Protein AF-0000000067378756 (afdb_homodimer)

Nearest PDB structures (foldseek):
  8qae-assembly1_A  TM=3.592E-01  e=7.587E-01  synthetic construct
  8qae-assembly1_A  TM=3.761E-01  e=2.061E+00  synthetic construct
  9brq-assembly1_m  TM=2.768E-01  e=4.756E+00  Mus musculus

pLDDT: mean 80.01, std 12.05, range [42.19, 95.81]

Foldseek 3Di:
DVLLLLLLVLQLVLLCLLQVVLLVCVVVPVFDCPPPLNDPPLVVVLNVLSVLLNVLSNVLNVVCVVVVHRDLSSLVSLLVSLLSQLVNLLSLLCSQQVDCVSVVVSVVLNVVSVVVSVVLVCCVPPVPDPPCLPPPDPLLSVLLSLLLNLLSLLLSLLSVLSSVCRRVVCSVVCNVLVVNVLSVLSSVLNSLSSVLSSCSSRPDSPDPSQRSSVSSLVSLVVSLVSLLVNLLVLLVSQDVDNVLSVLLCVQVCQLVVQLVVCQVVPDPDDPDPQPDAQDCVLLSVLSVVLSVLSSVVSVVPDDDPLSSVLNSLSSNLNSLSSSLRSLSSVLSCVVVHPPPRPSVSSVVSSVVSVVSSVVSVVVSVVSVVVVVVVVVVD/DVLLLLLLVLQLVLLCLLQVVLLVCVVVPVFDCPPPLNDPPLPVVLNVLSVLLNVLSNVLNVVCVVVVHRDLSSLVSLLVSLLSQLVNLLSLLCSQQVDCVSVVVSVVLNVVSVVVSVVLVCCVPPVPDPPCLPPPDPLLSVLLSLLLNLLSLLLSLLSVLSSVCRRVVCSVVCNVLVVNVLSVLSSVLNSLSSVLSSCSSRPDSPDPSQRSLVSSLVSLVVSLVSLLVNLLVLLVSQDVDNVLSVCLCVQVCQLVVQLVVCQVVPDPDPPDPQPDAQDCVLLSVLSVVLSVLSSVVSVPPDDDPLSSVLNSLSSNLNSLSSSLRSLSSVLSCVVVHPPPRPSVSSVVSSVVSVVSNVVSVVVSVVSVVVVVVVVVVD

Structure (mmCIF, N/CA/C/O backbone):
data_AF-0000000067378756-model_v1
#
loop_
_entity.id
_entity.type
_entity.pdbx_description
1 polymer 'Uncharacterized protein'
#
loop_
_atom_site.group_PDB
_atom_site.id
_atom_site.type_symbol
_atom_site.label_atom_id
_atom_site.label_alt_id
_atom_site.label_comp_id
_atom_site.label_asym_id
_atom_site.label_entity_id
_atom_site.label_seq_id
_atom_site.pdbx_PDB_ins_code
_atom_site.Cartn_x
_atom_site.Cartn_y
_atom_site.Cartn_z
_atom_site.occupancy
_atom_site.B_iso_or_equiv
_atom_site.auth_seq_id
_atom_site.auth_comp_id
_atom_site.auth_asym_id
_atom_site.auth_atom_id
_atom_site.pdbx_PDB_model_num
ATOM 1 N N . MET A 1 1 ? -10.141 -13.219 -19.125 1 54.12 1 MET A N 1
ATOM 2 C CA . MET A 1 1 ? -11.148 -12.586 -18.281 1 54.12 1 MET A CA 1
ATOM 3 C C . MET A 1 1 ? -10.547 -12.156 -16.938 1 54.12 1 MET A C 1
ATOM 5 O O . MET A 1 1 ? -10.703 -11.008 -16.531 1 54.12 1 MET A O 1
ATOM 9 N N . VAL A 1 2 ? -9.711 -12.945 -16.422 1 64.75 2 VAL A N 1
ATOM 10 C CA . VAL A 1 2 ? -9.117 -12.75 -15.102 1 64.75 2 VAL A CA 1
ATOM 11 C C . VAL A 1 2 ? -8.07 -11.633 -15.164 1 64.75 2 VAL A C 1
ATOM 13 O O . VAL A 1 2 ? -7.973 -10.812 -14.258 1 64.75 2 VAL A O 1
ATOM 16 N N . GLY A 1 3 ? -7.68 -11.398 -16.453 1 76.06 3 GLY A N 1
ATOM 17 C CA . GLY A 1 3 ? -6.637 -10.391 -16.578 1 76.06 3 GLY A CA 1
ATOM 18 C C . GLY A 1 3 ? -7.16 -8.969 -16.484 1 76.06 3 GLY A C 1
ATOM 19 O O . GLY A 1 3 ? -6.633 -8.156 -15.734 1 76.06 3 GLY A O 1
ATOM 20 N N . LEU A 1 4 ? -8.281 -8.711 -17.109 1 79.44 4 LEU A N 1
ATOM 21 C CA . LEU A 1 4 ? -8.828 -7.359 -17.109 1 79.44 4 LEU A CA 1
ATOM 22 C C . LEU A 1 4 ? -9.438 -7.016 -15.758 1 79.44 4 LEU A C 1
ATOM 24 O O . LEU A 1 4 ? -9.406 -5.855 -15.336 1 79.44 4 LEU A O 1
ATOM 28 N N . LEU A 1 5 ? -9.891 -8.047 -15.102 1 82.81 5 LEU A N 1
ATOM 29 C CA . LEU A 1 5 ? -10.43 -7.848 -13.766 1 82.81 5 LEU A CA 1
ATOM 30 C C . LEU A 1 5 ? -9.336 -7.379 -12.805 1 82.81 5 LEU A C 1
ATOM 32 O O . LEU A 1 5 ? -9.539 -6.43 -12.047 1 82.81 5 LEU A O 1
ATOM 36 N N . ASN A 1 6 ? -8.219 -7.93 -12.93 1 83.69 6 ASN A N 1
ATOM 37 C CA . ASN A 1 6 ? -7.105 -7.566 -12.062 1 83.69 6 ASN A CA 1
ATOM 38 C C . ASN A 1 6 ? -6.582 -6.168 -12.375 1 83.69 6 ASN A C 1
ATOM 40 O O . ASN A 1 6 ? -6.254 -5.402 -11.469 1 83.69 6 ASN A O 1
ATOM 44 N N . ARG A 1 7 ? -6.609 -5.945 -13.578 1 88.31 7 ARG A N 1
ATOM 45 C CA . ARG A 1 7 ? -6.086 -4.641 -13.969 1 88.31 7 ARG A CA 1
ATOM 46 C C . ARG A 1 7 ? -7.082 -3.533 -13.641 1 88.31 7 ARG A C 1
ATOM 48 O O . ARG A 1 7 ? -6.684 -2.412 -13.32 1 88.31 7 ARG A O 1
ATOM 55 N N . SER A 1 8 ? -8.344 -3.83 -13.75 1 87.62 8 SER A N 1
ATOM 56 C CA . SER A 1 8 ? -9.344 -2.857 -13.32 1 87.62 8 SER A CA 1
ATOM 57 C C . SER A 1 8 ? -9.273 -2.615 -11.82 1 87.62 8 SER A C 1
ATOM 59 O O . SER A 1 8 ? -9.492 -1.494 -11.352 1 87.62 8 SER A O 1
ATOM 61 N N . ARG A 1 9 ? -9.008 -3.605 -11.156 1 87.56 9 ARG A N 1
ATOM 62 C CA . ARG A 1 9 ? -8.797 -3.449 -9.719 1 87.56 9 ARG A CA 1
ATOM 63 C C . ARG A 1 9 ? -7.578 -2.578 -9.438 1 87.56 9 ARG A C 1
ATOM 65 O O . ARG A 1 9 ? -7.621 -1.7 -8.578 1 87.56 9 ARG A O 1
ATOM 72 N N . GLY A 1 10 ? -6.547 -2.854 -10.156 1 87.75 10 GLY A N 1
ATOM 73 C CA . GLY A 1 10 ? -5.352 -2.039 -10.023 1 87.75 10 GLY A CA 1
ATOM 74 C C . GLY A 1 10 ? -5.586 -0.573 -10.328 1 87.75 10 GLY A C 1
ATOM 75 O O . GLY A 1 10 ? -5.043 0.304 -9.656 1 87.75 10 GLY A O 1
ATOM 76 N N . LEU A 1 11 ? -6.414 -0.328 -11.273 1 90.94 11 LEU A N 1
ATOM 77 C CA . LEU A 1 11 ? -6.762 1.043 -11.625 1 90.94 11 LEU A CA 1
ATOM 78 C C . LEU A 1 11 ? -7.566 1.706 -10.516 1 90.94 11 LEU A C 1
ATOM 80 O O . LEU A 1 11 ? -7.309 2.857 -10.156 1 90.94 11 LEU A O 1
ATOM 84 N N . ALA A 1 12 ? -8.477 0.967 -10.039 1 90.5 12 ALA A N 1
ATOM 85 C CA . ALA A 1 12 ? -9.305 1.497 -8.961 1 90.5 12 ALA A CA 1
ATOM 86 C C . ALA A 1 12 ? -8.461 1.872 -7.746 1 90.5 12 ALA A C 1
ATOM 88 O O . ALA A 1 12 ? -8.586 2.973 -7.207 1 90.5 12 ALA A O 1
ATOM 89 N N . GLU A 1 13 ? -7.562 1.075 -7.383 1 88.44 13 GLU A N 1
ATOM 90 C CA . GLU A 1 13 ? -6.684 1.316 -6.242 1 88.44 13 GLU A CA 1
ATOM 91 C C . GLU A 1 13 ? -5.711 2.459 -6.527 1 88.44 13 GLU A C 1
ATOM 93 O O . GLU A 1 13 ? -5.477 3.311 -5.664 1 88.44 13 GLU A O 1
ATOM 98 N N . GLY A 1 14 ? -5.211 2.412 -7.707 1 89.12 14 GLY A N 1
ATOM 99 C CA . GLY A 1 14 ? -4.281 3.465 -8.086 1 89.12 14 GLY A CA 1
ATOM 100 C C . GLY A 1 14 ? -4.906 4.848 -8.07 1 89.12 14 GLY A C 1
ATOM 101 O O . GLY A 1 14 ? -4.332 5.785 -7.516 1 89.12 14 GLY A O 1
ATOM 102 N N . VAL A 1 15 ? -6.074 4.965 -8.602 1 92 15 VAL A N 1
ATOM 103 C CA . VAL A 1 15 ? -6.754 6.254 -8.68 1 92 15 VAL A CA 1
ATOM 104 C C . VAL A 1 15 ? -7.133 6.727 -7.281 1 92 15 VAL A C 1
ATOM 106 O O . VAL A 1 15 ? -7.031 7.918 -6.973 1 92 15 VAL A O 1
ATOM 109 N N . ALA A 1 16 ? -7.523 5.836 -6.461 1 89.88 16 ALA A N 1
ATOM 110 C CA . ALA A 1 16 ? -7.871 6.195 -5.09 1 89.88 16 ALA A CA 1
ATOM 111 C C . ALA A 1 16 ? -6.656 6.746 -4.344 1 89.88 16 ALA A C 1
ATOM 113 O O . ALA A 1 16 ? -6.754 7.77 -3.664 1 89.88 16 ALA A O 1
ATOM 114 N N . VAL A 1 17 ? -5.527 6.148 -4.574 1 85.5 17 VAL A N 1
ATOM 115 C CA . VAL A 1 17 ? -4.312 6.578 -3.891 1 85.5 17 VAL A CA 1
ATOM 116 C C . VAL A 1 17 ? -3.85 7.922 -4.453 1 85.5 17 VAL A C 1
ATOM 118 O O . VAL A 1 17 ? -3.301 8.75 -3.723 1 85.5 17 VAL A O 1
ATOM 121 N N . MET A 1 18 ? -4.129 8.125 -5.695 1 88.56 18 MET A N 1
ATOM 122 C CA . MET A 1 18 ? -3.674 9.344 -6.359 1 88.56 18 MET A CA 1
ATOM 123 C C . MET A 1 18 ? -4.551 10.531 -5.977 1 88.56 18 MET A C 1
ATOM 125 O O . MET A 1 18 ? -4.051 11.641 -5.781 1 88.56 18 MET A O 1
ATOM 129 N N . ILE A 1 19 ? -5.844 10.273 -5.762 1 89.69 19 ILE A N 1
ATOM 130 C CA . ILE A 1 19 ? -6.77 11.406 -5.734 1 89.69 19 ILE A CA 1
ATOM 131 C C . ILE A 1 19 ? -7.258 11.641 -4.309 1 89.69 19 ILE A C 1
ATOM 133 O O . ILE A 1 19 ? -7.508 12.781 -3.91 1 89.69 19 ILE A O 1
ATOM 137 N N . CYS A 1 20 ? -7.32 10.672 -3.496 1 87.19 20 CYS A N 1
ATOM 138 C CA . CYS A 1 20 ? -7.953 10.773 -2.188 1 87.19 20 CYS A CA 1
ATOM 139 C C . CYS A 1 20 ? -7.184 11.727 -1.28 1 87.19 20 CYS A C 1
ATOM 141 O O . CYS A 1 20 ? -7.781 12.516 -0.545 1 87.19 20 CYS A O 1
ATOM 143 N N . PRO A 1 21 ? -5.91 11.734 -1.312 1 82.75 21 PRO A N 1
ATOM 144 C CA . PRO A 1 21 ? -5.195 12.664 -0.439 1 82.75 21 PRO A CA 1
ATOM 145 C C . PRO A 1 21 ? -5.492 14.125 -0.769 1 82.75 21 PRO A C 1
ATOM 147 O O . PRO A 1 21 ? -5.582 14.961 0.135 1 82.75 21 PRO A O 1
ATOM 150 N N . VAL A 1 22 ? -5.699 14.43 -1.942 1 80.88 22 VAL A N 1
ATOM 151 C CA . VAL A 1 22 ? -5.988 15.805 -2.355 1 80.88 22 VAL A CA 1
ATOM 152 C C . VAL A 1 22 ? -7.383 16.203 -1.884 1 80.88 22 VAL A C 1
ATOM 154 O O . VAL A 1 22 ? -7.566 17.281 -1.31 1 80.88 22 VAL A O 1
ATOM 157 N N . LEU A 1 23 ? -8.289 15.352 -2.121 1 84.81 23 LEU A N 1
ATOM 158 C CA . LEU A 1 23 ? -9.656 15.633 -1.691 1 84.81 23 LEU A CA 1
ATOM 159 C C . LEU A 1 23 ? -9.734 15.75 -0.173 1 84.81 23 LEU A C 1
ATOM 161 O O . LEU A 1 23 ? -10.492 16.562 0.352 1 84.81 23 LEU A O 1
ATOM 165 N N . LEU A 1 24 ? -8.875 14.977 0.428 1 85.31 24 LEU A N 1
ATOM 166 C CA . LEU A 1 24 ? -8.859 15.016 1.886 1 85.31 24 LEU A CA 1
ATOM 167 C C . LEU A 1 24 ? -8.289 16.328 2.393 1 85.31 24 LEU A C 1
ATOM 169 O O . LEU A 1 24 ? -8.852 16.953 3.303 1 85.31 24 LEU A O 1
ATOM 173 N N . ALA A 1 25 ? -7.258 16.766 1.827 1 80.56 25 ALA A N 1
ATOM 174 C CA . ALA A 1 25 ? -6.645 18.031 2.217 1 80.56 25 ALA A CA 1
ATOM 175 C C . ALA A 1 25 ? -7.605 19.203 2.004 1 80.56 25 ALA A C 1
ATOM 177 O O . ALA A 1 25 ? -7.645 20.141 2.807 1 80.56 25 ALA A O 1
ATOM 178 N N . LEU A 1 26 ? -8.367 19.109 1.021 1 81.5 26 LEU A N 1
ATOM 179 C CA . LEU A 1 26 ? -9.328 20.156 0.717 1 81.5 26 LEU A CA 1
ATOM 180 C C . LEU A 1 26 ? -10.531 20.094 1.643 1 81.5 26 LEU A C 1
ATOM 182 O O . LEU A 1 26 ? -11.008 21.109 2.137 1 81.5 26 LEU A O 1
ATOM 186 N N . ALA A 1 27 ? -10.969 18.922 1.866 1 82.62 27 ALA A N 1
ATOM 187 C CA . ALA A 1 27 ? -12.141 18.719 2.707 1 82.62 27 ALA A CA 1
ATOM 188 C C . ALA A 1 27 ? -11.867 19.156 4.148 1 82.62 27 ALA A C 1
ATOM 190 O O . ALA A 1 27 ? -12.773 19.609 4.848 1 82.62 27 ALA A O 1
ATOM 191 N N . LEU A 1 28 ? -10.625 19.031 4.57 1 78.75 28 LEU A N 1
ATOM 192 C CA . LEU A 1 28 ? -10.266 19.375 5.938 1 78.75 28 LEU A CA 1
ATOM 193 C C . LEU A 1 28 ? -9.75 20.812 6.02 1 78.75 28 LEU A C 1
ATOM 195 O O . LEU A 1 28 ? -9.289 21.25 7.074 1 78.75 28 LEU A O 1
ATOM 199 N N . ASN A 1 29 ? -9.758 21.5 4.969 1 77.25 29 ASN A N 1
ATOM 200 C CA . ASN A 1 29 ? -9.344 22.891 4.887 1 77.25 29 ASN A CA 1
ATOM 201 C C . ASN A 1 29 ? -7.887 23.062 5.297 1 77.25 29 ASN A C 1
ATOM 203 O O . ASN A 1 29 ? -7.539 24.047 5.973 1 77.25 29 ASN A O 1
ATOM 207 N N . ILE A 1 30 ? -7.176 22.031 5.008 1 71.44 30 ILE A N 1
ATOM 208 C CA . ILE A 1 30 ? -5.742 22.141 5.25 1 71.44 30 ILE A CA 1
ATOM 209 C C . ILE A 1 30 ? -5.117 23.094 4.227 1 71.44 30 ILE A C 1
ATOM 211 O O . ILE A 1 30 ? -4.199 23.844 4.547 1 71.44 30 ILE A O 1
ATOM 215 N N . VAL A 1 31 ? -5.711 23.031 3.047 1 68.31 31 VAL A N 1
ATOM 216 C CA . VAL A 1 31 ? -5.262 23.906 1.97 1 68.31 31 VAL A CA 1
ATOM 217 C C . VAL A 1 31 ? -6.406 24.797 1.525 1 68.31 31 VAL A C 1
ATOM 219 O O . VAL A 1 31 ? -7.52 24.328 1.282 1 68.31 31 VAL A O 1
ATOM 222 N N . ASP A 1 32 ? -6.137 26.062 1.574 1 65.5 32 ASP A N 1
ATOM 223 C CA . ASP A 1 32 ? -7.129 27.031 1.125 1 65.5 32 ASP A CA 1
ATOM 224 C C . ASP A 1 32 ? -6.898 27.422 -0.334 1 65.5 32 ASP A C 1
ATOM 226 O O . ASP A 1 32 ? -5.961 28.156 -0.645 1 65.5 32 ASP A O 1
ATOM 230 N N . LEU A 1 33 ? -7.699 26.922 -1.122 1 67.62 33 LEU A N 1
ATOM 231 C CA . LEU A 1 33 ? -7.551 27.188 -2.551 1 67.62 33 LEU A CA 1
ATOM 232 C C . LEU A 1 33 ? -7.996 28.594 -2.895 1 67.62 33 LEU A C 1
ATOM 234 O O . LEU A 1 33 ? -7.797 29.062 -4.02 1 67.62 33 LEU A O 1
ATOM 238 N N . ASN A 1 34 ? -8.617 29.156 -1.895 1 63.62 34 ASN A N 1
ATOM 239 C CA . ASN A 1 34 ? -9.062 30.531 -2.121 1 63.62 34 ASN A CA 1
ATOM 240 C C . ASN A 1 34 ? -7.953 31.531 -1.817 1 63.62 34 ASN A C 1
ATOM 242 O O . ASN A 1 34 ? -8.148 32.75 -1.954 1 63.62 34 ASN A O 1
ATOM 246 N N . ASP A 1 35 ? -6.957 30.953 -1.469 1 62.16 35 ASP A N 1
ATOM 247 C CA . ASP A 1 35 ? -5.848 31.859 -1.203 1 62.16 35 ASP A CA 1
ATOM 248 C C . ASP A 1 35 ? -5.371 32.531 -2.488 1 62.16 35 ASP A C 1
ATOM 250 O O . ASP A 1 35 ? -5.594 32.031 -3.586 1 62.16 35 ASP A O 1
ATOM 254 N N . GLU A 1 36 ? -5.023 33.719 -2.35 1 58.69 36 GLU A N 1
ATOM 255 C CA . GLU A 1 36 ? -4.578 34.562 -3.453 1 58.69 36 GLU A CA 1
ATOM 256 C C . GLU A 1 36 ? -3.646 33.812 -4.391 1 58.69 36 GLU A C 1
ATOM 258 O O . GLU A 1 36 ? -3.564 34.125 -5.582 1 58.69 36 GLU A O 1
ATOM 263 N N . VAL A 1 37 ? -3.158 32.781 -3.861 1 60.28 37 VAL A N 1
ATOM 264 C CA . VAL A 1 37 ? -2.154 32.062 -4.629 1 60.28 37 VAL A CA 1
ATOM 265 C C . VAL A 1 37 ? -2.832 31.266 -5.742 1 60.28 37 VAL A C 1
ATOM 267 O O . VAL A 1 37 ? -2.285 31.125 -6.84 1 60.28 37 VAL A O 1
ATOM 270 N N . TYR A 1 38 ? -3.959 30.719 -5.449 1 61.66 38 TYR A N 1
ATOM 271 C CA . TYR A 1 38 ? -4.578 29.797 -6.398 1 61.66 38 TYR A CA 1
ATOM 272 C C . TYR A 1 38 ? -5.617 30.516 -7.254 1 61.66 38 TYR A C 1
ATOM 274 O O . TYR A 1 38 ? -6.008 30.016 -8.312 1 61.66 38 TYR A O 1
ATOM 282 N N . GLY A 1 39 ? -5.836 31.906 -7.133 1 54.5 39 GLY A N 1
ATOM 283 C CA . GLY A 1 39 ? -6.824 32.688 -7.875 1 54.5 39 GLY A CA 1
ATOM 284 C C . GLY A 1 39 ? -8.25 32.25 -7.602 1 54.5 39 GLY A C 1
ATOM 285 O O . GLY A 1 39 ? -8.477 31.141 -7.082 1 54.5 39 GLY A O 1
ATOM 286 N N . HIS A 1 40 ? -9.367 33 -8.008 1 50.16 40 HIS A N 1
ATOM 287 C CA . HIS A 1 40 ? -10.797 32.844 -7.766 1 50.16 40 HIS A CA 1
ATOM 288 C C . HIS A 1 40 ? -11.406 31.766 -8.648 1 50.16 40 HIS A C 1
ATOM 290 O O . HIS A 1 40 ? -11.125 31.703 -9.844 1 50.16 40 HIS A O 1
ATOM 296 N N . GLY A 1 41 ? -12.164 30.719 -8.328 1 51.69 41 GLY A N 1
ATOM 297 C CA . GLY A 1 41 ? -13.047 29.828 -9.07 1 51.69 41 GLY A CA 1
ATOM 298 C C . GLY A 1 41 ? -12.445 28.453 -9.297 1 51.69 41 GLY A C 1
ATOM 299 O O . GLY A 1 41 ? -13.164 27.5 -9.562 1 51.69 41 GLY A O 1
ATOM 300 N N . VAL A 1 42 ? -11.219 28.297 -9.547 1 56.19 42 VAL A N 1
ATOM 301 C CA . VAL A 1 42 ? -10.398 27.172 -10.008 1 56.19 42 VAL A CA 1
ATOM 302 C C . VAL A 1 42 ? -10.5 26.016 -9.008 1 56.19 42 VAL A C 1
ATOM 304 O O . VAL A 1 42 ? -10.523 24.859 -9.398 1 56.19 42 VAL A O 1
ATOM 307 N N . PRO A 1 43 ? -11.133 26.188 -7.918 1 70.75 43 PRO A N 1
ATOM 308 C CA . PRO A 1 43 ? -11.117 25.141 -6.906 1 70.75 43 PRO A CA 1
ATOM 309 C C . PRO A 1 43 ? -12.258 24.141 -7.066 1 70.75 43 PRO A C 1
ATOM 311 O O . PRO A 1 43 ? -12.055 22.938 -6.934 1 70.75 43 PRO A O 1
ATOM 314 N N . ILE A 1 44 ? -13.398 24.578 -7.82 1 75.81 44 ILE A N 1
ATOM 315 C CA . ILE A 1 44 ? -14.547 23.672 -7.887 1 75.81 44 ILE A CA 1
ATOM 316 C C . ILE A 1 44 ? -14.367 22.703 -9.047 1 75.81 44 ILE A C 1
ATOM 318 O O . ILE A 1 44 ? -14.719 21.516 -8.93 1 75.81 44 ILE A O 1
ATOM 322 N N . ALA A 1 45 ? -13.867 23.266 -10.141 1 78.25 45 ALA A N 1
ATOM 323 C CA . ALA A 1 45 ? -13.625 22.391 -11.289 1 78.25 45 ALA A CA 1
ATOM 324 C C . ALA A 1 45 ? -12.609 21.312 -10.945 1 78.25 45 ALA A C 1
ATOM 326 O O . ALA A 1 45 ? -12.758 20.156 -11.359 1 78.25 45 ALA A O 1
ATOM 327 N N . LEU A 1 46 ? -11.672 21.625 -10.234 1 82.5 46 LEU A N 1
ATOM 328 C CA . LEU A 1 46 ? -10.648 20.672 -9.82 1 82.5 46 LEU A CA 1
ATOM 329 C C . LEU A 1 46 ? -11.234 19.594 -8.914 1 82.5 46 LEU A C 1
ATOM 331 O O . LEU A 1 46 ? -10.969 18.406 -9.094 1 82.5 46 LEU A O 1
ATOM 335 N N . ILE A 1 47 ? -12.055 20.047 -8.07 1 87.81 47 ILE A N 1
ATOM 336 C CA . ILE A 1 47 ? -12.68 19.125 -7.117 1 87.81 47 ILE A CA 1
ATOM 337 C C . ILE A 1 47 ? -13.641 18.203 -7.852 1 87.81 47 ILE A C 1
ATOM 339 O O . ILE A 1 47 ? -13.641 16.984 -7.621 1 87.81 47 ILE A O 1
ATOM 343 N N . ALA A 1 48 ? -14.414 18.797 -8.742 1 87.81 48 ALA A N 1
ATOM 344 C CA . ALA A 1 48 ? -15.352 17.984 -9.523 1 87.81 48 ALA A CA 1
ATOM 345 C C . ALA A 1 48 ? -14.617 16.984 -10.391 1 87.81 48 ALA A C 1
ATOM 347 O O . ALA A 1 48 ? -15.023 15.812 -10.484 1 87.81 48 ALA A O 1
ATOM 348 N N . MET A 1 49 ? -13.586 17.391 -10.969 1 88.81 49 MET A N 1
ATOM 349 C CA . MET A 1 49 ? -12.797 16.5 -11.82 1 88.81 49 MET A CA 1
ATOM 350 C C . MET A 1 49 ? -12.164 15.391 -11 1 88.81 49 MET A C 1
ATOM 352 O O . MET A 1 49 ? -12.086 14.242 -11.453 1 88.81 49 MET A O 1
ATOM 356 N N . ALA A 1 50 ? -11.695 15.719 -9.852 1 90.88 50 ALA A N 1
ATOM 357 C CA . ALA A 1 50 ? -11.133 14.703 -8.969 1 90.88 50 ALA A CA 1
ATOM 358 C C . ALA A 1 50 ? -12.18 13.656 -8.594 1 90.88 50 ALA A C 1
ATOM 360 O O . ALA A 1 50 ? -11.906 12.453 -8.648 1 90.88 50 ALA A O 1
ATOM 361 N N . GLY A 1 51 ? -13.336 14.148 -8.289 1 92.44 51 GLY A N 1
ATOM 362 C CA . GLY A 1 51 ? -14.414 13.234 -7.961 1 92.44 51 GLY A CA 1
ATOM 363 C C . GLY A 1 51 ? -14.812 12.352 -9.133 1 92.44 51 GLY A C 1
ATOM 364 O O . GLY A 1 51 ? -14.992 11.141 -8.977 1 92.44 51 GLY A O 1
ATOM 365 N N . PHE A 1 52 ? -14.93 12.953 -10.227 1 92.25 52 PHE A N 1
ATOM 366 C CA . PHE A 1 52 ? -15.312 12.219 -11.43 1 92.25 52 PHE A CA 1
ATOM 367 C C . PHE A 1 52 ? -14.242 11.188 -11.797 1 92.25 52 PHE A C 1
ATOM 369 O O . PHE A 1 52 ? -14.562 10.086 -12.234 1 92.25 52 PHE A O 1
ATOM 376 N N . THR A 1 53 ? -13.039 11.539 -11.641 1 91.88 53 THR A N 1
ATOM 377 C CA . THR A 1 53 ? -11.938 10.617 -11.906 1 91.88 53 THR A CA 1
ATOM 378 C C . THR A 1 53 ? -12.016 9.406 -10.984 1 91.88 53 THR A C 1
ATOM 380 O O . THR A 1 53 ? -11.836 8.266 -11.43 1 91.88 53 THR A O 1
ATOM 383 N N . LEU A 1 54 ? -12.289 9.688 -9.773 1 93.44 54 LEU A N 1
ATOM 384 C CA . LEU A 1 54 ? -12.383 8.602 -8.797 1 93.44 54 LEU A CA 1
ATOM 385 C C . LEU A 1 54 ? -13.547 7.672 -9.125 1 93.44 54 LEU A C 1
ATOM 387 O O . LEU A 1 54 ? -13.391 6.449 -9.125 1 93.44 54 LEU A O 1
ATOM 391 N N . ILE A 1 55 ? -14.664 8.219 -9.461 1 93.56 55 ILE A N 1
ATOM 392 C CA . ILE A 1 55 ? -15.859 7.43 -9.758 1 93.56 55 ILE A CA 1
ATOM 393 C C . ILE A 1 55 ? -15.633 6.598 -11.016 1 93.56 55 ILE A C 1
ATOM 395 O O . ILE A 1 55 ? -15.898 5.395 -11.023 1 93.56 55 ILE A O 1
ATOM 399 N N . THR A 1 56 ? -15.086 7.199 -11.969 1 92.06 56 THR A N 1
ATOM 400 C CA . THR A 1 56 ? -14.875 6.496 -13.234 1 92.06 56 THR A CA 1
ATOM 401 C C . THR A 1 56 ? -13.742 5.484 -13.102 1 92.06 56 THR A C 1
ATOM 403 O O . THR A 1 56 ? -13.68 4.508 -13.852 1 92.06 56 THR A O 1
ATOM 406 N N . GLY A 1 57 ? -12.867 5.695 -12.219 1 92.56 57 GLY A N 1
ATOM 407 C CA . GLY A 1 57 ? -11.781 4.75 -11.984 1 92.56 57 GLY A CA 1
ATOM 408 C C . GLY A 1 57 ? -12.227 3.512 -11.234 1 92.56 57 GLY A C 1
ATOM 409 O O . GLY A 1 57 ? -11.672 2.428 -11.43 1 92.56 57 GLY A O 1
ATOM 410 N N . ILE A 1 58 ? -13.203 3.625 -10.406 1 91.81 58 ILE A N 1
ATOM 411 C CA . ILE A 1 58 ? -13.68 2.529 -9.57 1 91.81 58 ILE A CA 1
ATOM 412 C C . ILE A 1 58 ? -14.727 1.723 -10.328 1 91.81 58 ILE A C 1
ATOM 414 O O . ILE A 1 58 ? -14.828 0.505 -10.156 1 91.81 58 ILE A O 1
ATOM 418 N N . CYS A 1 59 ? -15.414 2.234 -11.242 1 90.12 59 CYS A N 1
ATOM 419 C CA . CYS A 1 59 ? -16.594 1.645 -11.867 1 90.12 59 CYS A CA 1
ATOM 420 C C . CYS A 1 59 ? -16.203 0.499 -12.789 1 90.12 59 CYS A C 1
ATOM 422 O O . CYS A 1 59 ? -16.906 -0.514 -12.859 1 90.12 59 CYS A O 1
ATOM 424 N N . PRO A 1 60 ? -15.102 0.612 -13.461 1 87.94 60 PRO A N 1
ATOM 425 C CA . PRO A 1 60 ? -14.766 -0.524 -14.32 1 87.94 60 PRO A CA 1
ATOM 426 C C . PRO A 1 60 ? -14.695 -1.845 -13.555 1 87.94 60 PRO A C 1
ATOM 428 O O . PRO A 1 60 ? -15.18 -2.869 -14.039 1 87.94 60 PRO A O 1
ATOM 431 N N . PHE A 1 61 ? -14.148 -1.823 -12.445 1 88.56 61 PHE A N 1
ATOM 432 C CA . PHE A 1 61 ? -14.062 -3.043 -11.656 1 88.56 61 PHE A CA 1
ATOM 433 C C . PHE A 1 61 ? -15.438 -3.48 -11.172 1 88.56 61 PHE A C 1
ATOM 435 O O . PHE A 1 61 ? -15.766 -4.668 -11.203 1 88.56 61 PHE A O 1
ATOM 442 N N . MET A 1 62 ? -16.219 -2.553 -10.797 1 87.75 62 MET A N 1
ATOM 443 C CA . MET A 1 62 ? -17.578 -2.855 -10.328 1 87.75 62 MET A CA 1
ATOM 444 C C . MET A 1 62 ? -18.406 -3.494 -11.445 1 87.75 62 MET A C 1
ATOM 446 O O . MET A 1 62 ? -19.094 -4.484 -11.211 1 87.75 62 MET A O 1
ATOM 450 N N . VAL A 1 63 ? -18.234 -2.959 -12.562 1 85.38 63 VAL A N 1
ATOM 451 C CA . VAL A 1 63 ? -18.984 -3.463 -13.711 1 85.38 63 VAL A CA 1
ATOM 452 C C . VAL A 1 63 ? -18.484 -4.863 -14.07 1 85.38 63 VAL A C 1
ATOM 454 O O . VAL A 1 63 ? -19.297 -5.758 -14.352 1 85.38 63 VAL A O 1
ATOM 457 N N . CYS A 1 64 ? -17.156 -5.062 -14 1 83.44 64 CYS A N 1
ATOM 458 C CA . CYS A 1 64 ? -16.594 -6.375 -14.297 1 83.44 64 CYS A CA 1
ATOM 459 C C . CYS A 1 64 ? -17.078 -7.414 -13.297 1 83.44 64 CYS A C 1
ATOM 461 O O . CYS A 1 64 ? -17.375 -8.555 -13.664 1 83.44 64 CYS A O 1
ATOM 463 N N . CYS A 1 65 ? -17.156 -7.043 -12.062 1 79.88 65 CYS A N 1
ATOM 464 C CA . CYS A 1 65 ? -17.594 -7.965 -11.023 1 79.88 65 CYS A CA 1
ATOM 465 C C . CYS A 1 65 ? -19.078 -8.273 -11.164 1 79.88 65 CYS A C 1
ATOM 467 O O . CYS A 1 65 ? -19.5 -9.414 -10.969 1 79.88 65 CYS A O 1
ATOM 469 N N . PHE A 1 66 ? -19.844 -7.297 -11.586 1 80.38 66 PHE A N 1
ATOM 470 C CA . PHE A 1 66 ? -21.297 -7.449 -11.688 1 80.38 66 PHE A CA 1
ATOM 471 C C . PHE A 1 66 ? -21.672 -8.281 -12.906 1 80.38 66 PHE A C 1
ATOM 473 O O . PHE A 1 66 ? -22.531 -9.148 -12.836 1 80.38 66 PHE A O 1
ATOM 480 N N . LEU A 1 67 ? -20.984 -8.078 -13.984 1 75.94 67 LEU A N 1
ATOM 481 C CA . LEU A 1 67 ? -21.375 -8.711 -15.234 1 75.94 67 LEU A CA 1
ATOM 482 C C . LEU A 1 67 ? -20.562 -9.969 -15.492 1 75.94 67 LEU A C 1
ATOM 484 O O . LEU A 1 67 ? -20.781 -10.68 -16.469 1 75.94 67 LEU A O 1
ATOM 488 N N . GLN A 1 68 ? -19.781 -10.414 -14.461 1 70.31 68 GLN A N 1
ATOM 489 C CA . GLN A 1 68 ? -18.953 -11.602 -14.578 1 70.31 68 GLN A CA 1
ATOM 490 C C . GLN A 1 68 ? -18.25 -11.648 -15.93 1 70.31 68 GLN A C 1
ATOM 492 O O . GLN A 1 68 ? -18.328 -12.648 -16.641 1 70.31 68 GLN A O 1
ATOM 497 N N . GLY A 1 69 ? -17.766 -10.508 -16.344 1 68.81 69 GLY A N 1
ATOM 498 C CA . GLY A 1 69 ? -17.062 -10.312 -17.594 1 68.81 69 GLY A CA 1
ATOM 499 C C . GLY A 1 69 ? -16.609 -8.875 -17.812 1 68.81 69 GLY A C 1
ATOM 500 O O . GLY A 1 69 ? -16.922 -7.996 -17.016 1 68.81 69 GLY A O 1
ATOM 501 N N . CYS A 1 70 ? -15.609 -8.82 -18.578 1 64.5 70 CYS A N 1
ATOM 502 C CA . CYS A 1 70 ? -15.109 -7.477 -18.859 1 64.5 70 CYS A CA 1
ATOM 503 C C . CYS A 1 70 ? -15.766 -6.898 -20.109 1 64.5 70 CYS A C 1
ATOM 505 O O . CYS A 1 70 ? -15.227 -7.027 -21.203 1 64.5 70 CYS A O 1
ATOM 507 N N . PRO A 1 71 ? -17.047 -6.301 -19.844 1 71.75 71 PRO A N 1
ATOM 508 C CA . PRO A 1 71 ? -17.734 -5.688 -20.984 1 71.75 71 PRO A CA 1
ATOM 509 C C . PRO A 1 71 ? -17 -4.473 -21.531 1 71.75 71 PRO A C 1
ATOM 511 O O . PRO A 1 71 ? -16.062 -3.973 -20.906 1 71.75 71 PRO A O 1
ATOM 514 N N . ARG A 1 72 ? -17.375 -4.074 -22.688 1 74.94 72 ARG A N 1
ATOM 515 C CA . ARG A 1 72 ? -16.844 -2.895 -23.359 1 74.94 72 ARG A CA 1
ATOM 516 C C . ARG A 1 72 ? -17 -1.646 -22.5 1 74.94 72 ARG A C 1
ATOM 518 O O . ARG A 1 72 ? -16.156 -0.752 -22.531 1 74.94 72 ARG A O 1
ATOM 525 N N . SER A 1 73 ? -17.969 -1.711 -21.734 1 74.56 73 SER A N 1
ATOM 526 C CA . SER A 1 73 ? -18.25 -0.563 -20.875 1 74.56 73 SER A CA 1
ATOM 527 C C . SER A 1 73 ? -17.141 -0.354 -19.844 1 74.56 73 SER A C 1
ATOM 529 O O . SER A 1 73 ? -16.797 0.785 -19.516 1 74.56 73 SER A O 1
ATOM 531 N N . SER A 1 74 ? -16.5 -1.408 -19.422 1 79.5 74 SER A N 1
ATOM 532 C CA . SER A 1 74 ? -15.422 -1.297 -18.453 1 79.5 74 SER A CA 1
ATOM 533 C C . SER A 1 74 ? -14.203 -0.612 -19.047 1 79.5 74 SER A C 1
ATOM 535 O O . SER A 1 74 ? -13.539 0.189 -18.391 1 79.5 74 SER A O 1
ATOM 537 N N . VAL A 1 75 ? -14.039 -0.813 -20.25 1 79.81 75 VAL A N 1
ATOM 538 C CA . VAL A 1 75 ? -12.883 -0.233 -20.922 1 79.81 75 VAL A CA 1
ATOM 539 C C . VAL A 1 75 ? -13.125 1.255 -21.172 1 79.81 75 VAL A C 1
ATOM 541 O O . VAL A 1 75 ? -12.211 2.07 -21.016 1 79.81 75 VAL A O 1
ATOM 544 N N . ILE A 1 76 ? -14.328 1.627 -21.484 1 82.31 76 ILE A N 1
ATOM 545 C CA . ILE A 1 76 ? -14.672 3.027 -21.703 1 82.31 76 ILE A CA 1
ATOM 546 C C . ILE A 1 76 ? -14.508 3.812 -20.406 1 82.31 76 ILE A C 1
ATOM 548 O O . ILE A 1 76 ? -14.023 4.945 -20.406 1 82.31 76 ILE A O 1
ATOM 552 N N . LEU A 1 77 ? -14.898 3.195 -19.422 1 85 77 LEU A N 1
ATOM 553 C CA . LEU A 1 77 ? -14.781 3.861 -18.125 1 85 77 LEU A CA 1
ATOM 554 C C . LEU A 1 77 ? -13.32 4.035 -17.734 1 85 77 LEU A C 1
ATOM 556 O O . LEU A 1 77 ? -12.938 5.074 -17.188 1 85 77 LEU A O 1
ATOM 560 N N . ALA A 1 78 ? -12.547 3.064 -18.016 1 86.25 78 ALA A N 1
ATOM 561 C CA . ALA A 1 78 ? -11.117 3.158 -17.719 1 86.25 78 ALA A CA 1
ATOM 562 C C . ALA A 1 78 ? -10.469 4.27 -18.547 1 86.25 78 ALA A C 1
ATOM 564 O O . ALA A 1 78 ? -9.617 5.004 -18.031 1 86.25 78 ALA A O 1
ATOM 565 N N . ILE A 1 79 ? -10.891 4.434 -19.719 1 86.19 79 ILE A N 1
ATOM 566 C CA . ILE A 1 79 ? -10.375 5.477 -20.609 1 86.19 79 ILE A CA 1
ATOM 567 C C . ILE A 1 79 ? -10.828 6.844 -20.094 1 86.19 79 ILE A C 1
ATOM 569 O O . ILE A 1 79 ? -10.039 7.793 -20.078 1 86.19 79 ILE A O 1
ATOM 573 N N . THR A 1 80 ? -12 6.906 -19.734 1 86.06 80 THR A N 1
ATOM 574 C CA . THR A 1 80 ? -12.523 8.164 -19.203 1 86.06 80 THR A CA 1
ATOM 575 C C . THR A 1 80 ? -11.773 8.57 -17.938 1 86.06 80 THR A C 1
ATOM 577 O O . THR A 1 80 ? -11.414 9.734 -17.781 1 86.06 80 THR A O 1
ATOM 580 N N . SER A 1 81 ? -11.547 7.66 -17.141 1 89 81 SER A N 1
ATOM 581 C CA . SER A 1 81 ? -10.797 7.961 -15.914 1 89 81 SER A CA 1
ATOM 582 C C . SER A 1 81 ? -9.391 8.453 -16.234 1 89 81 SER A C 1
ATOM 584 O O . SER A 1 81 ? -8.906 9.398 -15.617 1 89 81 SER A O 1
ATOM 586 N N . SER A 1 82 ? -8.797 7.852 -17.203 1 88.69 82 SER A N 1
ATOM 587 C CA . SER A 1 82 ? -7.453 8.242 -17.609 1 88.69 82 SER A CA 1
ATOM 588 C C . SER A 1 82 ? -7.438 9.648 -18.203 1 88.69 82 SER A C 1
ATOM 590 O O . SER A 1 82 ? -6.531 10.43 -17.938 1 88.69 82 SER A O 1
ATOM 592 N N . ALA A 1 83 ? -8.406 9.906 -18.938 1 87.25 83 ALA A N 1
ATOM 593 C CA . ALA A 1 83 ? -8.523 11.25 -19.5 1 87.25 83 ALA A CA 1
ATOM 594 C C . ALA A 1 83 ? -8.719 12.289 -18.391 1 87.25 83 ALA A C 1
ATOM 596 O O . ALA A 1 83 ? -8.141 13.375 -18.453 1 87.25 83 ALA A O 1
ATOM 597 N N . CYS A 1 84 ? -9.477 11.914 -17.484 1 88.06 84 CYS A N 1
ATOM 598 C CA . CYS A 1 84 ? -9.711 12.82 -16.359 1 88.06 84 CYS A CA 1
ATOM 599 C C . CYS A 1 84 ? -8.445 13.016 -15.547 1 88.06 84 CYS A C 1
ATOM 601 O O . CYS A 1 84 ? -8.195 14.109 -15.023 1 88.06 84 CYS A O 1
ATOM 603 N N . LEU A 1 85 ? -7.699 12.039 -15.406 1 90.19 85 LEU A N 1
ATOM 604 C CA . LEU A 1 85 ? -6.434 12.141 -14.688 1 90.19 85 LEU A CA 1
ATOM 605 C C . LEU A 1 85 ? -5.492 13.125 -15.383 1 90.19 85 LEU A C 1
ATOM 607 O O . LEU A 1 85 ? -4.84 13.938 -14.719 1 90.19 85 LEU A O 1
ATOM 611 N N . VAL A 1 86 ? -5.449 13.07 -16.688 1 88.38 86 VAL A N 1
ATOM 612 C CA . VAL A 1 86 ? -4.609 13.984 -17.453 1 88.38 86 VAL A CA 1
ATOM 613 C C . VAL A 1 86 ? -5.117 15.414 -17.281 1 88.38 86 VAL A C 1
ATOM 615 O O . VAL A 1 86 ? -4.328 16.344 -17.078 1 88.38 86 VAL A O 1
ATOM 618 N N . MET A 1 87 ? -6.387 15.562 -17.328 1 86.19 87 MET A N 1
ATOM 619 C CA . MET A 1 87 ? -6.973 16.891 -17.141 1 86.19 87 MET A CA 1
ATOM 620 C C . MET A 1 87 ? -6.672 17.422 -15.75 1 86.19 87 MET A C 1
ATOM 622 O O . MET A 1 87 ? -6.367 18.609 -15.594 1 86.19 87 MET A O 1
ATOM 626 N N . LEU A 1 88 ? -6.77 16.562 -14.844 1 86.12 88 LEU A N 1
ATOM 627 C CA . LEU A 1 88 ? -6.461 16.969 -13.477 1 86.12 88 LEU A CA 1
ATOM 628 C C . LEU A 1 88 ? -5 17.391 -13.352 1 86.12 88 LEU A C 1
ATOM 630 O O . LEU A 1 88 ? -4.699 18.406 -12.711 1 86.12 88 LEU A O 1
ATOM 634 N N . ALA A 1 89 ? -4.16 16.625 -13.922 1 86.06 89 ALA A N 1
ATOM 635 C CA . ALA A 1 89 ? -2.746 16.984 -13.922 1 86.06 89 ALA A CA 1
ATOM 636 C C . ALA A 1 89 ? -2.523 18.344 -14.57 1 86.06 89 ALA A C 1
ATOM 638 O O . ALA A 1 89 ? -1.705 19.141 -14.094 1 86.06 89 ALA A O 1
ATOM 639 N N . CYS A 1 90 ? -3.266 18.625 -15.57 1 83.06 90 CYS A N 1
ATOM 640 C CA . CYS A 1 90 ? -3.168 19.922 -16.234 1 83.06 90 CYS A CA 1
ATOM 641 C C . CYS A 1 90 ? -3.65 21.047 -15.328 1 83.06 90 CYS A C 1
ATOM 643 O O . CYS A 1 90 ? -3.049 22.125 -15.289 1 83.06 90 CYS A O 1
ATOM 645 N N . PHE A 1 91 ? -4.68 20.797 -14.625 1 79.06 91 PHE A N 1
ATOM 646 C CA . PHE A 1 91 ? -5.191 21.797 -13.695 1 79.06 91 PHE A CA 1
ATOM 647 C C . PHE A 1 91 ? -4.172 22.078 -12.602 1 79.06 91 PHE A C 1
ATOM 649 O O . PHE A 1 91 ? -3.92 23.234 -12.266 1 79.06 91 PHE A O 1
ATOM 656 N N . ILE A 1 92 ? -3.613 21.062 -12.102 1 78.81 92 ILE A N 1
ATOM 657 C CA . ILE A 1 92 ? -2.641 21.219 -11.023 1 78.81 92 ILE A CA 1
ATOM 658 C C . ILE A 1 92 ? -1.402 21.953 -11.555 1 78.81 92 ILE A C 1
ATOM 660 O O . ILE A 1 92 ? -0.857 22.828 -10.883 1 78.81 92 ILE A O 1
ATOM 664 N N . ALA A 1 93 ? -0.997 21.562 -12.727 1 79 93 ALA A N 1
ATOM 665 C CA . ALA A 1 93 ? 0.162 22.219 -13.344 1 79 93 ALA A CA 1
ATOM 666 C C . ALA A 1 93 ? -0.093 23.703 -13.57 1 79 93 ALA A C 1
ATOM 668 O O . ALA A 1 93 ? 0.818 24.516 -13.445 1 79 93 ALA A O 1
ATOM 669 N N . HIS A 1 94 ? -1.237 23.984 -13.859 1 76.06 94 HIS A N 1
ATOM 670 C CA . HIS A 1 94 ? -1.595 25.391 -14.086 1 76.06 94 HIS A CA 1
ATOM 671 C C . HIS A 1 94 ? -1.442 26.203 -12.805 1 76.06 94 HIS A C 1
ATOM 673 O O . HIS A 1 94 ? -1.076 27.375 -12.859 1 76.06 94 HIS A O 1
ATOM 679 N N . PHE A 1 95 ? -1.593 25.562 -11.711 1 72.31 95 PHE A N 1
ATOM 680 C CA . PHE A 1 95 ? -1.475 26.266 -10.438 1 72.31 95 PHE A CA 1
ATOM 681 C C . PHE A 1 95 ? -0.012 26.406 -10.039 1 72.31 95 PHE A C 1
ATOM 683 O O . PHE A 1 95 ? 0.356 27.359 -9.344 1 72.31 95 PHE A O 1
ATOM 690 N N . ILE A 1 96 ? 0.735 25.484 -10.484 1 66.94 96 ILE A N 1
ATOM 691 C CA . ILE A 1 96 ? 2.137 25.469 -10.086 1 66.94 96 ILE A CA 1
ATOM 692 C C . ILE A 1 96 ? 2.943 26.375 -11.016 1 66.94 96 ILE A C 1
ATOM 694 O O . ILE A 1 96 ? 3.754 27.188 -10.555 1 66.94 96 ILE A O 1
ATOM 698 N N . ILE A 1 97 ? 2.926 26.188 -12.328 1 64.12 97 ILE A N 1
ATOM 699 C CA . ILE A 1 97 ? 3.809 26.875 -13.273 1 64.12 97 ILE A CA 1
ATOM 700 C C . ILE A 1 97 ? 3.049 27.984 -13.984 1 64.12 97 ILE A C 1
ATOM 702 O O . ILE A 1 97 ? 3.648 28.969 -14.43 1 64.12 97 ILE A O 1
ATOM 706 N N . PHE A 1 98 ? 1.882 28.25 -13.742 1 63.91 98 PHE A N 1
ATOM 707 C CA . PHE A 1 98 ? 1.02 29.25 -14.352 1 63.91 98 PHE A CA 1
ATOM 708 C C . PHE A 1 98 ? 1.308 29.391 -15.844 1 63.91 98 PHE A C 1
ATOM 710 O O . PHE A 1 98 ? 1.421 30.5 -16.359 1 63.91 98 PHE A O 1
ATOM 717 N N . LYS A 1 99 ? 1.773 28.422 -16.562 1 70.38 99 LYS A N 1
ATOM 718 C CA . LYS A 1 99 ? 2.014 28.531 -18 1 70.38 99 LYS A CA 1
ATOM 719 C C . LYS A 1 99 ? 0.974 27.734 -18.781 1 70.38 99 LYS A C 1
ATOM 721 O O . LYS A 1 99 ? 0.609 26.625 -18.406 1 70.38 99 LYS A O 1
ATOM 726 N N . SER A 1 100 ? 0.445 28.312 -19.797 1 70.75 100 SER A N 1
ATOM 727 C CA . SER A 1 100 ? -0.617 27.75 -20.625 1 70.75 100 SER A CA 1
ATOM 728 C C . SER A 1 100 ? -0.133 26.531 -21.406 1 70.75 100 SER A C 1
ATOM 730 O O . SER A 1 100 ? -0.941 25.75 -21.906 1 70.75 100 SER A O 1
ATOM 732 N N . ILE A 1 101 ? 1.114 26.312 -21.5 1 72.88 101 ILE A N 1
ATOM 733 C CA . ILE A 1 101 ? 1.676 25.203 -22.266 1 72.88 101 ILE A CA 1
ATOM 734 C C . ILE A 1 101 ? 1.212 23.875 -21.672 1 72.88 101 ILE A C 1
ATOM 736 O O . ILE A 1 101 ? 1.058 22.875 -22.391 1 72.88 101 ILE A O 1
ATOM 740 N N . PHE A 1 102 ? 0.816 23.828 -20.484 1 76.38 102 PHE A N 1
ATOM 741 C CA . PHE A 1 102 ? 0.413 22.594 -19.828 1 76.38 102 PHE A CA 1
ATOM 742 C C . PHE A 1 102 ? -0.993 22.188 -20.25 1 76.38 102 PHE A C 1
ATOM 744 O O . PHE A 1 102 ? -1.28 21 -20.406 1 76.38 102 PHE A O 1
ATOM 751 N N . ILE A 1 103 ? -1.701 23.203 -20.562 1 75.06 103 ILE A N 1
ATOM 752 C CA . ILE A 1 103 ? -3.051 22.906 -21.031 1 75.06 103 ILE A CA 1
ATOM 753 C C . ILE A 1 103 ? -2.99 22.281 -22.422 1 75.06 103 ILE A C 1
ATOM 755 O O . ILE A 1 103 ? -3.686 21.312 -22.703 1 75.06 103 ILE A O 1
ATOM 759 N N . THR A 1 104 ? -2.086 22.797 -23.141 1 78.5 104 THR A N 1
ATOM 760 C CA . THR A 1 104 ? -1.938 22.281 -24.5 1 78.5 104 THR A CA 1
ATOM 761 C C . THR A 1 104 ? -1.437 20.844 -24.484 1 78.5 104 THR A C 1
ATOM 763 O O . THR A 1 104 ? -1.972 19.984 -25.188 1 78.5 104 THR A O 1
ATOM 766 N N . LEU A 1 105 ? -0.521 20.609 -23.656 1 79.19 105 LEU A N 1
ATOM 767 C CA . LEU A 1 105 ? 0.038 19.266 -23.578 1 79.19 105 LEU A CA 1
ATOM 768 C C . LEU A 1 105 ? -0.993 18.281 -23.031 1 79.19 105 LEU A C 1
ATOM 770 O O . LEU A 1 105 ? -1.075 17.141 -23.5 1 79.19 105 LEU A O 1
ATOM 774 N N . GLY A 1 106 ? -1.654 18.766 -22.109 1 79.5 106 GLY A N 1
ATOM 775 C CA . GLY A 1 106 ? -2.715 17.922 -21.562 1 79.5 106 GLY A CA 1
ATOM 776 C C . GLY A 1 106 ? -3.777 17.578 -22.594 1 79.5 106 GLY A C 1
ATOM 777 O O . GLY A 1 106 ? -4.219 16.422 -22.672 1 79.5 106 GLY A O 1
ATOM 778 N N . VAL A 1 107 ? -4.109 18.484 -23.406 1 78.38 107 VAL A N 1
ATOM 779 C CA . VAL A 1 107 ? -5.117 18.266 -24.438 1 78.38 107 VAL A CA 1
ATOM 780 C C . VAL A 1 107 ? -4.59 17.281 -25.484 1 78.38 107 VAL A C 1
ATOM 782 O O . VAL A 1 107 ? -5.309 16.375 -25.906 1 78.38 107 VAL A O 1
ATOM 785 N N . ILE A 1 108 ? -3.422 17.469 -25.75 1 82 108 ILE A N 1
ATOM 786 C CA . ILE A 1 108 ? -2.814 16.562 -26.734 1 82 108 ILE A CA 1
ATOM 787 C C . ILE A 1 108 ? -2.836 15.133 -26.203 1 82 108 ILE A C 1
ATOM 789 O O . ILE A 1 108 ? -3.223 14.203 -26.906 1 82 108 ILE A O 1
ATOM 793 N N . CYS A 1 109 ? -2.477 15.016 -24.984 1 81.5 109 CYS A N 1
ATOM 794 C CA . CYS A 1 109 ? -2.475 13.688 -24.375 1 81.5 109 CYS A CA 1
ATOM 795 C C . CYS A 1 109 ? -3.889 13.125 -24.281 1 81.5 109 CYS A C 1
ATOM 797 O O . CYS A 1 109 ? -4.105 11.938 -24.516 1 81.5 109 CYS A O 1
ATOM 799 N N . GLY A 1 110 ? -4.727 14.016 -24.016 1 77.94 110 GLY A N 1
ATOM 800 C CA . GLY A 1 110 ? -6.121 13.602 -24 1 77.94 110 GLY A CA 1
ATOM 801 C C . GLY A 1 110 ? -6.613 13.102 -25.344 1 77.94 110 GLY A C 1
ATOM 802 O O . GLY A 1 110 ? -7.297 12.078 -25.422 1 77.94 110 GLY A O 1
ATOM 803 N N . ILE A 1 111 ? -6.23 13.734 -26.312 1 77.62 111 ILE A N 1
ATOM 804 C CA . ILE A 1 111 ? -6.617 13.344 -27.672 1 77.62 111 ILE A CA 1
ATOM 805 C C . ILE A 1 111 ? -6.008 11.984 -28 1 77.62 111 ILE A C 1
ATOM 807 O O . ILE A 1 111 ? -6.676 11.125 -28.578 1 77.62 111 ILE A O 1
ATOM 811 N N . PHE A 1 112 ? -4.852 11.805 -27.641 1 80.19 112 PHE A N 1
ATOM 812 C CA . PHE A 1 112 ? -4.184 10.539 -27.906 1 80.19 112 PHE A CA 1
ATOM 813 C C . PHE A 1 112 ? -4.902 9.391 -27.203 1 80.19 112 PHE A C 1
ATOM 815 O O . PHE A 1 112 ? -5.082 8.312 -27.781 1 80.19 112 PHE A O 1
ATOM 822 N N . LEU A 1 113 ? -5.234 9.672 -26.031 1 80.81 113 LEU A N 1
ATOM 823 C CA . LEU A 1 113 ? -5.969 8.656 -25.281 1 80.81 113 LEU A CA 1
ATOM 824 C C . LEU A 1 113 ? -7.285 8.32 -25.984 1 80.81 113 LEU A C 1
ATOM 826 O O . LEU A 1 113 ? -7.656 7.148 -26.078 1 80.81 113 LEU A O 1
ATOM 830 N N . MET A 1 114 ? -7.902 9.328 -26.5 1 76.69 114 MET A N 1
ATOM 831 C CA . MET A 1 114 ? -9.172 9.117 -27.203 1 76.69 114 MET A CA 1
ATOM 832 C C . MET A 1 114 ? -8.961 8.352 -28.5 1 76.69 114 MET A C 1
ATOM 834 O O . MET A 1 114 ? -9.734 7.445 -28.828 1 76.69 114 MET A O 1
ATOM 838 N N . LEU A 1 115 ? -7.98 8.703 -29.141 1 77.38 115 LEU A N 1
ATOM 839 C CA . LEU A 1 115 ? -7.672 8.008 -30.375 1 77.38 115 LEU A CA 1
ATOM 840 C C . LEU A 1 115 ? -7.367 6.535 -30.109 1 77.38 115 LEU A C 1
ATOM 842 O O . LEU A 1 115 ? -7.828 5.66 -30.859 1 77.38 115 LEU A O 1
ATOM 846 N N . ARG A 1 116 ? -6.645 6.305 -29.125 1 76.62 116 ARG A N 1
ATOM 847 C CA . ARG A 1 116 ? -6.332 4.926 -28.766 1 76.62 116 ARG A CA 1
ATOM 848 C C . ARG A 1 116 ? -7.598 4.152 -28.406 1 76.62 116 ARG A C 1
ATOM 850 O O . ARG A 1 116 ? -7.73 2.977 -28.766 1 76.62 116 ARG A O 1
ATOM 857 N N . THR A 1 117 ? -8.43 4.805 -27.828 1 73.81 117 THR A N 1
ATOM 858 C CA . THR A 1 117 ? -9.703 4.184 -27.469 1 73.81 117 THR A CA 1
ATOM 859 C C . THR A 1 117 ? -10.5 3.82 -28.719 1 73.81 117 THR A C 1
ATOM 861 O O . THR A 1 117 ? -11.023 2.711 -28.828 1 73.81 117 THR A O 1
ATOM 864 N N . VAL A 1 118 ? -10.523 4.711 -29.578 1 74.12 118 VAL A N 1
ATOM 865 C CA . VAL A 1 118 ? -11.258 4.473 -30.812 1 74.12 118 VAL A CA 1
ATOM 866 C C . VAL A 1 118 ? -10.617 3.314 -31.578 1 74.12 118 VAL A C 1
ATOM 868 O O . VAL A 1 118 ? -11.328 2.441 -32.094 1 74.12 118 VAL A O 1
ATOM 871 N N . CYS A 1 119 ? -9.398 3.258 -31.578 1 75 119 CYS A N 1
ATOM 872 C CA . CYS A 1 119 ? -8.695 2.182 -32.25 1 75 119 CYS A CA 1
ATOM 873 C C . CYS A 1 119 ? -8.984 0.836 -31.609 1 75 119 CYS A C 1
ATOM 875 O O . CYS A 1 119 ? -9.156 -0.17 -32.281 1 75 119 CYS A O 1
ATOM 877 N N . TYR A 1 120 ? -8.945 0.842 -30.344 1 73 120 TYR A N 1
ATOM 878 C CA . TYR A 1 120 ? -9.25 -0.386 -29.609 1 73 120 TYR A CA 1
ATOM 879 C C . TYR A 1 120 ? -10.641 -0.902 -29.969 1 73 120 TYR A C 1
ATOM 881 O O . TYR A 1 120 ? -10.812 -2.088 -30.25 1 73 120 TYR A O 1
ATOM 889 N N . TYR A 1 121 ? -11.555 -0.025 -30.031 1 72 121 TYR A N 1
ATOM 890 C CA . TYR A 1 121 ? -12.938 -0.428 -30.297 1 72 121 TYR A CA 1
ATOM 891 C C . TYR A 1 121 ? -13.117 -0.827 -31.75 1 72 121 TYR A C 1
ATOM 893 O O . TYR A 1 121 ? -13.836 -1.782 -32.062 1 72 121 TYR A O 1
ATOM 901 N N . TYR A 1 122 ? -12.531 -0.074 -32.531 1 71.88 122 TYR A N 1
ATOM 902 C CA . TYR A 1 122 ? -12.633 -0.403 -33.969 1 71.88 122 TYR A CA 1
ATOM 903 C C . TYR A 1 122 ? -12.047 -1.784 -34.25 1 71.88 122 TYR A C 1
ATOM 905 O O . TYR A 1 122 ? -12.648 -2.58 -34.969 1 71.88 122 TYR A O 1
ATOM 913 N N . TYR A 1 123 ? -10.992 -2.031 -33.688 1 68.56 123 TYR A N 1
ATOM 914 C CA . TYR A 1 123 ? -10.367 -3.336 -33.875 1 68.56 123 TYR A CA 1
ATOM 915 C C . TYR A 1 123 ? -11.234 -4.445 -33.281 1 68.56 123 TYR A C 1
ATOM 917 O O . TYR A 1 123 ? -11.383 -5.508 -33.906 1 68.56 123 TYR A O 1
ATOM 925 N N . TYR A 1 124 ? -11.664 -4.156 -32.156 1 62.41 124 TYR A N 1
ATOM 926 C CA . TYR A 1 124 ? -12.492 -5.156 -31.484 1 62.41 124 TYR A CA 1
ATOM 927 C C . TYR A 1 124 ? -13.789 -5.387 -32.25 1 62.41 124 TYR A C 1
ATOM 929 O O . TYR A 1 124 ? -14.273 -6.52 -32.344 1 62.41 124 TYR A O 1
ATOM 937 N N . LEU A 1 125 ? -14.367 -4.309 -32.688 1 58.62 125 LEU A N 1
ATOM 938 C CA . LEU A 1 125 ? -15.656 -4.395 -33.375 1 58.62 125 LEU A CA 1
ATOM 939 C C . LEU A 1 125 ? -15.492 -4.922 -34.812 1 58.62 125 LEU A C 1
ATOM 941 O O . LEU A 1 125 ? -16.312 -5.699 -35.281 1 58.62 125 LEU A O 1
ATOM 945 N N . TYR A 1 126 ? -14.547 -4.348 -35.5 1 57.69 126 TYR A N 1
ATOM 946 C CA . TYR A 1 126 ? -14.539 -4.621 -36.938 1 57.69 126 TYR A CA 1
ATOM 947 C C . TYR A 1 126 ? -13.57 -5.75 -37.281 1 57.69 126 TYR A C 1
ATOM 949 O O . TYR A 1 126 ? -13.758 -6.465 -38.25 1 57.69 126 TYR A O 1
ATOM 957 N N . ASP A 1 127 ? -12.398 -5.598 -36.906 1 53.66 127 ASP A N 1
ATOM 958 C CA . ASP A 1 127 ? -11.438 -6.559 -37.438 1 53.66 127 ASP A CA 1
ATOM 959 C C . ASP A 1 127 ? -11.602 -7.926 -36.781 1 53.66 127 ASP A C 1
ATOM 961 O O . ASP A 1 127 ? -10.938 -8.891 -37.156 1 53.66 127 ASP A O 1
ATOM 965 N N . ARG A 1 128 ? -12.055 -8.023 -35.688 1 51.91 128 ARG A N 1
ATOM 966 C CA . ARG A 1 128 ? -12.086 -9.391 -35.188 1 51.91 128 ARG A CA 1
ATOM 967 C C . ARG A 1 128 ? -13.305 -10.141 -35.688 1 51.91 128 ARG A C 1
ATOM 969 O O . ARG A 1 128 ? -14.398 -10.031 -35.125 1 51.91 128 ARG A O 1
ATOM 976 N N . PRO A 1 129 ? -13.211 -10.422 -36.969 1 46.31 129 PRO A N 1
ATOM 977 C CA . PRO A 1 129 ? -14.312 -11.289 -37.375 1 46.31 129 PRO A CA 1
ATOM 978 C C . PRO A 1 129 ? -14.742 -12.273 -36.312 1 46.31 129 PRO A C 1
ATOM 980 O O . PRO A 1 129 ? -15.938 -12.391 -36.031 1 46.31 129 PRO A O 1
ATOM 983 N N . ASN A 1 130 ? -14.023 -13.57 -36.344 1 42.41 130 ASN A N 1
ATOM 984 C CA . ASN A 1 130 ? -14.406 -14.906 -35.906 1 42.41 130 ASN A CA 1
ATOM 985 C C . ASN A 1 130 ? -14.195 -15.086 -34.406 1 42.41 130 ASN A C 1
ATOM 987 O O . ASN A 1 130 ? -14.078 -16.219 -33.938 1 42.41 130 ASN A O 1
ATOM 991 N N . GLY A 1 131 ? -14.445 -14.234 -33.531 1 45.34 131 GLY A N 1
ATOM 992 C CA . GLY A 1 131 ? -14.531 -14.609 -32.125 1 45.34 131 GLY A CA 1
ATOM 993 C C . GLY A 1 131 ? -13.18 -14.867 -31.5 1 45.34 131 GLY A C 1
ATOM 994 O O . GLY A 1 131 ? -13.094 -15.258 -30.328 1 45.34 131 GLY A O 1
ATOM 995 N N . ASN A 1 132 ? -12.016 -15.062 -32.312 1 46 132 ASN A N 1
ATOM 996 C CA . ASN A 1 132 ? -10.789 -15.648 -31.766 1 46 132 ASN A CA 1
ATOM 997 C C . ASN A 1 132 ? -9.898 -14.586 -31.141 1 46 132 ASN A C 1
ATOM 999 O O . ASN A 1 132 ? -9.008 -14.047 -31.797 1 46 132 ASN A O 1
ATOM 1003 N N . VAL A 1 133 ? -10.305 -13.758 -30.438 1 51.12 133 VAL A N 1
ATOM 1004 C CA . VAL A 1 133 ? -9.383 -12.898 -29.703 1 51.12 133 VAL A CA 1
ATOM 1005 C C . VAL A 1 133 ? -8.242 -13.734 -29.125 1 51.12 133 VAL A C 1
ATOM 1007 O O . VAL A 1 133 ? -8.484 -14.719 -28.422 1 51.12 133 VAL A O 1
ATOM 1010 N N . PRO A 1 134 ? -7.016 -13.734 -29.844 1 53.5 134 PRO A N 1
ATOM 1011 C CA . PRO A 1 134 ? -5.957 -14.539 -29.234 1 53.5 134 PRO A CA 1
ATOM 1012 C C . PRO A 1 134 ? -5.898 -14.383 -27.719 1 53.5 134 PRO A C 1
ATOM 1014 O O . PRO A 1 134 ? -5.879 -13.258 -27.203 1 53.5 134 PRO A O 1
ATOM 1017 N N . GLU A 1 135 ? -6.496 -15.242 -27.062 1 61.53 135 GLU A N 1
ATOM 1018 C CA . GLU A 1 135 ? -6.453 -15.258 -25.609 1 61.53 135 GLU A CA 1
ATOM 1019 C C . GLU A 1 135 ? -5.016 -15.242 -25.094 1 61.53 135 GLU A C 1
ATOM 1021 O O . GLU A 1 135 ? -4.195 -16.062 -25.5 1 61.53 135 GLU A O 1
ATOM 1026 N N . HIS A 1 136 ? -4.605 -14.023 -24.688 1 67.38 136 HIS A N 1
ATOM 1027 C CA . HIS A 1 136 ? -3.307 -13.969 -24.016 1 67.38 136 HIS A CA 1
ATOM 1028 C C . HIS A 1 136 ? -3.168 -15.086 -22.984 1 67.38 136 HIS A C 1
ATOM 1030 O O . HIS A 1 136 ? -4.141 -15.453 -22.328 1 67.38 136 HIS A O 1
ATOM 1036 N N . THR A 1 137 ? -1.973 -15.672 -23.156 1 74.88 137 THR A N 1
ATOM 1037 C CA . THR A 1 137 ? -1.669 -16.734 -22.203 1 74.88 137 THR A CA 1
ATOM 1038 C C . THR A 1 137 ? -1.74 -16.203 -20.766 1 74.88 137 THR A C 1
ATOM 1040 O O . THR A 1 137 ? -1.733 -14.984 -20.547 1 74.88 137 THR A O 1
ATOM 1043 N N . ALA A 1 138 ? -1.916 -17.047 -19.938 1 75.75 138 ALA A N 1
ATOM 1044 C CA . ALA A 1 138 ? -1.937 -16.719 -18.516 1 75.75 138 ALA A CA 1
ATOM 1045 C C . ALA A 1 138 ? -0.652 -16.016 -18.109 1 75.75 138 ALA A C 1
ATOM 1047 O O . ALA A 1 138 ? -0.679 -15.117 -17.266 1 75.75 138 ALA A O 1
ATOM 1048 N N . ILE A 1 139 ? 0.385 -16.359 -18.75 1 77.12 139 ILE A N 1
ATOM 1049 C CA . ILE A 1 139 ? 1.68 -15.773 -18.422 1 77.12 139 ILE A CA 1
ATOM 1050 C C . ILE A 1 139 ? 1.719 -14.328 -18.906 1 77.12 139 ILE A C 1
ATOM 1052 O O . ILE A 1 139 ? 2.205 -13.445 -18.203 1 77.12 139 ILE A O 1
ATOM 1056 N N . MET A 1 140 ? 1.145 -14.133 -20.078 1 82.94 140 MET A N 1
ATOM 1057 C CA . MET A 1 140 ? 1.105 -12.773 -20.609 1 82.94 140 MET A CA 1
ATOM 1058 C C . MET A 1 140 ? 0.214 -11.875 -19.766 1 82.94 140 MET A C 1
ATOM 1060 O O . MET A 1 140 ? 0.543 -10.711 -19.531 1 82.94 140 MET A O 1
ATOM 1064 N N . GLN A 1 141 ? -0.787 -12.414 -19.266 1 83.12 141 GLN A N 1
ATOM 1065 C CA . GLN A 1 141 ? -1.673 -11.648 -18.406 1 83.12 141 GLN A CA 1
ATOM 1066 C C . GLN A 1 141 ? -0.977 -11.273 -17.094 1 83.12 141 GLN A C 1
ATOM 1068 O O . GLN A 1 141 ? -1.158 -10.164 -16.578 1 83.12 141 GLN A O 1
ATOM 1073 N N . SER A 1 142 ? -0.193 -12.156 -16.672 1 83.44 142 SER A N 1
ATOM 1074 C CA . SER A 1 142 ? 0.548 -11.883 -15.445 1 83.44 142 SER A CA 1
ATOM 1075 C C . SER A 1 142 ? 1.566 -10.766 -15.656 1 83.44 142 SER A C 1
ATOM 1077 O O . SER A 1 142 ? 1.755 -9.922 -14.781 1 83.44 142 SER A O 1
ATOM 1079 N N . VAL A 1 143 ? 2.115 -10.805 -16.844 1 86.19 143 VAL A N 1
ATOM 1080 C CA . VAL A 1 143 ? 3.096 -9.781 -17.172 1 86.19 143 VAL A CA 1
ATOM 1081 C C . VAL A 1 143 ? 2.408 -8.422 -17.266 1 86.19 143 VAL A C 1
ATOM 1083 O O . VAL A 1 143 ? 2.918 -7.422 -16.75 1 86.19 143 VAL A O 1
ATOM 1086 N N . LEU A 1 144 ? 1.282 -8.422 -17.844 1 88.5 144 LEU A N 1
ATOM 1087 C CA . LEU A 1 144 ? 0.525 -7.184 -18 1 88.5 144 LEU A CA 1
ATOM 1088 C C . LEU A 1 144 ? 0.035 -6.68 -16.641 1 88.5 144 LEU A C 1
ATOM 1090 O O . LEU A 1 144 ? 0.055 -5.473 -16.375 1 88.5 144 LEU A O 1
ATOM 1094 N N . ASP A 1 145 ? -0.294 -7.527 -15.812 1 87.44 145 ASP A N 1
ATOM 1095 C CA . ASP A 1 145 ? -0.765 -7.16 -14.484 1 87.44 145 ASP A CA 1
ATOM 1096 C C . ASP A 1 145 ? 0.362 -6.555 -13.648 1 87.44 145 ASP A C 1
ATOM 1098 O O . ASP A 1 145 ? 0.169 -5.539 -12.977 1 87.44 145 ASP A O 1
ATOM 1102 N N . GLU A 1 146 ? 1.475 -7.129 -13.727 1 88.56 146 GLU A N 1
ATOM 1103 C CA . GLU A 1 146 ? 2.621 -6.645 -12.961 1 88.56 146 GLU A CA 1
ATOM 1104 C C . GLU A 1 146 ? 3.078 -5.277 -13.469 1 88.56 146 GLU A C 1
ATOM 1106 O O . GLU A 1 146 ? 3.42 -4.402 -12.672 1 88.56 146 GLU A O 1
ATOM 1111 N N . SER A 1 147 ? 3.053 -5.188 -14.727 1 91.06 147 SER A N 1
ATOM 1112 C CA . SER A 1 147 ? 3.436 -3.9 -15.297 1 91.06 147 SER A CA 1
ATOM 1113 C C . SER A 1 147 ? 2.416 -2.818 -14.961 1 91.06 147 SER A C 1
ATOM 1115 O O . SER A 1 147 ? 2.787 -1.692 -14.617 1 91.06 147 SER A O 1
ATOM 1117 N N . HIS A 1 148 ? 1.194 -3.184 -15.086 1 92.31 148 HIS A N 1
ATOM 1118 C CA . HIS A 1 148 ? 0.143 -2.227 -14.758 1 92.31 148 HIS A CA 1
ATOM 1119 C C . HIS A 1 148 ? 0.233 -1.792 -13.297 1 92.31 148 HIS A C 1
ATOM 1121 O O . HIS A 1 148 ? 0.037 -0.615 -12.984 1 92.31 148 HIS A O 1
ATOM 1127 N N . GLU A 1 149 ? 0.521 -2.682 -12.43 1 89.44 149 GLU A N 1
ATOM 1128 C CA . GLU A 1 149 ? 0.692 -2.365 -11.016 1 89.44 149 GLU A CA 1
ATOM 1129 C C . GLU A 1 149 ? 1.882 -1.434 -10.797 1 89.44 149 GLU A C 1
ATOM 1131 O O . GLU A 1 149 ? 1.803 -0.49 -10.008 1 89.44 149 GLU A O 1
ATOM 1136 N N . PHE A 1 150 ? 2.947 -1.755 -11.469 1 92.94 150 PHE A N 1
ATOM 1137 C CA . PHE A 1 150 ? 4.141 -0.921 -11.391 1 92.94 150 PHE A CA 1
ATOM 1138 C C . PHE A 1 150 ? 3.854 0.488 -11.891 1 92.94 150 PHE A C 1
ATOM 1140 O O . PHE A 1 150 ? 4.188 1.471 -11.227 1 92.94 150 PHE A O 1
ATOM 1147 N N . LEU A 1 151 ? 3.174 0.601 -12.984 1 94.12 151 LEU A N 1
ATOM 1148 C CA . LEU A 1 151 ? 2.908 1.887 -13.617 1 94.12 151 LEU A CA 1
ATOM 1149 C C . LEU A 1 151 ? 1.927 2.709 -12.789 1 94.12 151 LEU A C 1
ATOM 1151 O O . LEU A 1 151 ? 2.111 3.918 -12.617 1 94.12 151 LEU A O 1
ATOM 1155 N N . THR A 1 152 ? 0.939 2.057 -12.328 1 92.31 152 THR A N 1
ATOM 1156 C CA . THR A 1 152 ? -0.025 2.746 -11.477 1 92.31 152 THR A CA 1
ATOM 1157 C C . THR A 1 152 ? 0.64 3.242 -10.195 1 92.31 152 THR A C 1
ATOM 1159 O O . THR A 1 152 ? 0.377 4.359 -9.75 1 92.31 152 THR A O 1
ATOM 1162 N N . GLY A 1 153 ? 1.515 2.43 -9.672 1 89.12 153 GLY A N 1
ATOM 1163 C CA . GLY A 1 153 ? 2.236 2.812 -8.469 1 89.12 153 GLY A CA 1
ATOM 1164 C C . GLY A 1 153 ? 3.16 3.996 -8.672 1 89.12 153 GLY A C 1
ATOM 1165 O O . GLY A 1 153 ? 3.146 4.949 -7.891 1 89.12 153 GLY A O 1
ATOM 1166 N N . ILE A 1 154 ? 3.902 3.941 -9.688 1 91.94 154 ILE A N 1
ATOM 1167 C CA . ILE A 1 154 ? 4.875 4.988 -9.984 1 91.94 154 ILE A CA 1
ATOM 1168 C C . ILE A 1 154 ? 4.148 6.281 -10.344 1 91.94 154 ILE A C 1
ATOM 1170 O O . ILE A 1 154 ? 4.527 7.363 -9.891 1 91.94 154 ILE A O 1
ATOM 1174 N N . THR A 1 155 ? 3.131 6.148 -11.133 1 92.25 155 THR A N 1
ATOM 1175 C CA . THR A 1 155 ? 2.352 7.328 -11.484 1 92.25 155 THR A CA 1
ATOM 1176 C C . THR A 1 155 ? 1.701 7.941 -10.25 1 92.25 155 THR A C 1
ATOM 1178 O O . THR A 1 155 ? 1.635 9.164 -10.117 1 92.25 155 THR A O 1
ATOM 1181 N N . GLY A 1 156 ? 1.278 7.043 -9.438 1 88.88 156 GLY A N 1
ATOM 1182 C CA . GLY A 1 156 ? 0.708 7.516 -8.18 1 88.88 156 GLY A CA 1
ATOM 1183 C C . GLY A 1 156 ? 1.697 8.289 -7.332 1 88.88 156 GLY A C 1
ATOM 1184 O O . GLY A 1 156 ? 1.353 9.32 -6.758 1 88.88 156 GLY A O 1
ATOM 1185 N N . ILE A 1 157 ? 2.9 7.816 -7.27 1 85.31 157 ILE A N 1
ATOM 1186 C CA . ILE A 1 157 ? 3.961 8.484 -6.52 1 85.31 157 ILE A CA 1
ATOM 1187 C C . ILE A 1 157 ? 4.219 9.867 -7.109 1 85.31 157 ILE A C 1
ATOM 1189 O O . ILE A 1 157 ? 4.352 10.852 -6.375 1 85.31 157 ILE A O 1
ATOM 1193 N N . LEU A 1 158 ? 4.195 9.961 -8.352 1 88.06 158 LEU A N 1
ATOM 1194 C CA . LEU A 1 158 ? 4.445 11.227 -9.039 1 88.06 158 LEU A CA 1
ATOM 1195 C C . LEU A 1 158 ? 3.297 12.203 -8.812 1 88.06 158 LEU A C 1
ATOM 1197 O O . LEU A 1 158 ? 3.523 13.391 -8.57 1 88.06 158 LEU A O 1
ATOM 1201 N N . PHE A 1 159 ? 2.146 11.633 -8.836 1 87.56 159 PHE A N 1
ATOM 1202 C CA . PHE A 1 159 ? 0.964 12.461 -8.625 1 87.56 159 PHE A CA 1
ATOM 1203 C C . PHE A 1 159 ? 0.933 13.008 -7.203 1 87.56 159 PHE A C 1
ATOM 1205 O O . PHE A 1 159 ? 0.62 14.18 -6.992 1 87.56 159 PHE A O 1
ATOM 1212 N N . LEU A 1 160 ? 1.295 12.195 -6.305 1 78.88 160 LEU A N 1
ATOM 1213 C CA . LEU A 1 160 ? 1.333 12.617 -4.91 1 78.88 160 LEU A CA 1
ATOM 1214 C C . LEU A 1 160 ? 2.363 13.719 -4.699 1 78.88 160 LEU A C 1
ATOM 1216 O O . LEU A 1 160 ? 2.098 14.695 -3.992 1 78.88 160 LEU A O 1
ATOM 1220 N N . GLY A 1 161 ? 3.479 13.539 -5.277 1 75.44 161 GLY A N 1
ATOM 1221 C CA . GLY A 1 161 ? 4.492 14.578 -5.207 1 75.44 161 GLY A CA 1
ATOM 1222 C C . GLY A 1 161 ? 4.059 15.883 -5.855 1 75.44 161 GLY A C 1
ATOM 1223 O O . GLY A 1 161 ? 4.281 16.953 -5.301 1 75.44 161 GLY A O 1
ATOM 1224 N N . PHE A 1 162 ? 3.406 15.695 -6.887 1 77.12 162 PHE A N 1
ATOM 1225 C CA . PHE A 1 162 ? 2.936 16.859 -7.648 1 77.12 162 PHE A CA 1
ATOM 1226 C C . PHE A 1 162 ? 1.879 17.625 -6.863 1 77.12 162 PHE A C 1
ATOM 1228 O O . PHE A 1 162 ? 1.921 18.844 -6.793 1 77.12 162 PHE A O 1
ATOM 1235 N N . GLN A 1 163 ? 1.06 16.906 -6.211 1 75.19 163 GLN A N 1
ATOM 1236 C CA . GLN A 1 163 ? 0.01 17.5 -5.387 1 75.19 163 GLN A CA 1
ATOM 1237 C C . GLN A 1 163 ? 0.591 18.125 -4.125 1 75.19 163 GLN A C 1
ATOM 1239 O O . GLN A 1 163 ? 0.157 19.203 -3.707 1 75.19 163 GLN A O 1
ATOM 1244 N N . GLY A 1 164 ? 1.487 17.438 -3.559 1 70.31 164 GLY A N 1
ATOM 1245 C CA . GLY A 1 164 ? 2.135 17.969 -2.373 1 70.31 164 GLY A CA 1
ATOM 1246 C C . GLY A 1 164 ? 2.834 19.297 -2.625 1 70.31 164 GLY A C 1
ATOM 1247 O O . GLY A 1 164 ? 2.795 20.188 -1.783 1 70.31 164 GLY A O 1
ATOM 1248 N N . LEU A 1 165 ? 3.342 19.453 -3.697 1 68.5 165 LEU A N 1
ATOM 1249 C CA . LEU A 1 165 ? 4 20.688 -4.07 1 68.5 165 LEU A CA 1
ATOM 1250 C C . LEU A 1 165 ? 2.982 21.828 -4.211 1 68.5 165 LEU A C 1
ATOM 1252 O O . LEU A 1 165 ? 3.268 22.969 -3.855 1 68.5 165 LEU A O 1
ATOM 1256 N N . THR A 1 166 ? 1.83 21.469 -4.633 1 65.56 166 THR A N 1
ATOM 1257 C CA . THR A 1 166 ? 0.804 22.469 -4.891 1 65.56 166 THR A CA 1
ATOM 1258 C C . THR A 1 166 ? 0.089 22.859 -3.596 1 65.56 166 THR A C 1
ATOM 1260 O O . THR A 1 166 ? -0.206 24.031 -3.371 1 65.56 166 THR A O 1
ATOM 1263 N N . LEU A 1 167 ? -0.14 21.906 -2.77 1 63 167 LEU A N 1
ATOM 1264 C CA . LEU A 1 167 ? -0.981 22.109 -1.595 1 63 167 LEU A CA 1
ATOM 1265 C C . LEU A 1 167 ? -0.196 22.781 -0.475 1 63 167 LEU A C 1
ATOM 1267 O O . LEU A 1 167 ? -0.781 23.422 0.402 1 63 167 LEU A O 1
ATOM 1271 N N . ASP A 1 168 ? 1.083 22.562 -0.389 1 59.12 168 ASP A N 1
ATOM 1272 C CA . ASP A 1 168 ? 1.854 23.188 0.68 1 59.12 168 ASP A CA 1
ATOM 1273 C C . ASP A 1 168 ? 2.039 24.688 0.42 1 59.12 168 ASP A C 1
ATOM 1275 O O . ASP A 1 168 ? 2.564 25.406 1.271 1 59.12 168 ASP A O 1
ATOM 1279 N N . GLY A 1 169 ? 1.242 25.188 -0.492 1 54.62 169 GLY A N 1
ATOM 1280 C CA . GLY A 1 169 ? 1.236 26.625 -0.681 1 54.62 169 GLY A CA 1
ATOM 1281 C C . GLY A 1 169 ? 2.572 27.172 -1.148 1 54.62 169 GLY A C 1
ATOM 1282 O O . GLY A 1 169 ? 2.756 28.391 -1.238 1 54.62 169 GLY A O 1
ATOM 1283 N N . ASP A 1 170 ? 3.516 26.281 -1.144 1 52.19 170 ASP A N 1
ATOM 1284 C CA . ASP A 1 170 ? 4.848 26.797 -1.449 1 52.19 170 ASP A CA 1
ATOM 1285 C C . ASP A 1 170 ? 5.012 27.031 -2.947 1 52.19 170 ASP A C 1
ATOM 1287 O O . ASP A 1 170 ? 6.137 27.141 -3.445 1 52.19 170 ASP A O 1
ATOM 1291 N N . VAL A 1 171 ? 3.896 26.859 -3.551 1 54.69 171 VAL A N 1
ATOM 1292 C CA . VAL A 1 171 ? 3.902 26.984 -5.004 1 54.69 171 VAL A CA 1
ATOM 1293 C C . VAL A 1 171 ? 4.66 28.25 -5.414 1 54.69 171 VAL A C 1
ATOM 1295 O O . VAL A 1 171 ? 5.488 28.203 -6.328 1 54.69 171 VAL A O 1
ATOM 1298 N N . ARG A 1 172 ? 4.375 29.219 -4.711 1 58.09 172 ARG A N 1
ATOM 1299 C CA . ARG A 1 172 ? 5.055 30.469 -5.055 1 58.09 172 ARG A CA 1
ATOM 1300 C C . ARG A 1 172 ? 6.535 30.391 -4.688 1 58.09 172 ARG A C 1
ATOM 1302 O O . ARG A 1 172 ? 7.383 30.891 -5.426 1 58.09 172 ARG A O 1
ATOM 1309 N N . THR A 1 173 ? 6.602 29.703 -3.637 1 54.09 173 THR A N 1
ATOM 1310 C CA . THR A 1 173 ? 7.996 29.641 -3.213 1 54.09 173 THR A CA 1
ATOM 1311 C C . THR A 1 173 ? 8.797 28.719 -4.133 1 54.09 173 THR A C 1
ATOM 1313 O O . THR A 1 173 ? 9.93 29.047 -4.5 1 54.09 173 THR A O 1
ATOM 1316 N N . ILE A 1 174 ? 8.102 27.734 -4.547 1 56.75 174 ILE A N 1
ATOM 1317 C CA . ILE A 1 174 ? 8.836 26.797 -5.395 1 56.75 174 ILE A CA 1
ATOM 1318 C C . ILE A 1 174 ? 9.078 27.438 -6.762 1 56.75 174 ILE A C 1
ATOM 1320 O O . ILE A 1 174 ? 10.156 27.281 -7.344 1 56.75 174 ILE A O 1
ATOM 1324 N N . SER A 1 175 ? 8.047 28.016 -7.234 1 57.16 175 SER A N 1
ATOM 1325 C CA . SER A 1 175 ? 8.211 28.703 -8.516 1 57.16 175 SER A CA 1
ATOM 1326 C C . SER A 1 175 ? 9.305 29.75 -8.438 1 57.16 175 SER A C 1
ATOM 1328 O O . SER A 1 175 ? 10.117 29.875 -9.352 1 57.16 175 SER A O 1
ATOM 1330 N N . ARG A 1 176 ? 9.328 30.422 -7.328 1 57.31 176 ARG A N 1
ATOM 1331 C CA . ARG A 1 176 ? 10.312 31.484 -7.145 1 57.31 176 ARG A CA 1
ATOM 1332 C C . ARG A 1 176 ? 11.703 30.891 -6.91 1 57.31 176 ARG A C 1
ATOM 1334 O O . ARG A 1 176 ? 12.711 31.5 -7.289 1 57.31 176 ARG A O 1
ATOM 1341 N N . MET A 1 177 ? 11.641 29.766 -6.348 1 56.59 177 MET A N 1
ATOM 1342 C CA . MET A 1 177 ? 12.945 29.219 -5.988 1 56.59 177 MET A CA 1
ATOM 1343 C C . MET A 1 177 ? 13.414 28.203 -7.02 1 56.59 177 MET A C 1
ATOM 1345 O O . MET A 1 177 ? 14.305 27.406 -6.746 1 56.59 177 MET A O 1
ATOM 1349 N N . GLY A 1 178 ? 12.805 28.203 -8.211 1 58.28 178 GLY A N 1
ATOM 1350 C CA . GLY A 1 178 ? 13.312 27.375 -9.281 1 58.28 178 GLY A CA 1
ATOM 1351 C C . GLY A 1 178 ? 12.695 25.984 -9.312 1 58.28 178 GLY A C 1
ATOM 1352 O O . GLY A 1 178 ? 13.289 25.047 -9.852 1 58.28 178 GLY A O 1
ATOM 1353 N N . GLY A 1 179 ? 11.641 25.859 -8.602 1 67 179 GLY A N 1
ATOM 1354 C CA . GLY A 1 179 ? 10.969 24.578 -8.57 1 67 179 GLY A CA 1
ATOM 1355 C C . GLY A 1 179 ? 10.148 24.297 -9.812 1 67 179 GLY A C 1
ATOM 1356 O O . GLY A 1 179 ? 9.477 23.266 -9.906 1 67 179 GLY A O 1
ATOM 1357 N N . GLU A 1 180 ? 10.32 25.141 -10.859 1 74.38 180 GLU A N 1
ATOM 1358 C CA . GLU A 1 180 ? 9.562 25.031 -12.102 1 74.38 180 GLU A CA 1
ATOM 1359 C C . GLU A 1 180 ? 9.93 23.75 -12.859 1 74.38 180 GLU A C 1
ATOM 1361 O O . GLU A 1 180 ? 9.055 23.062 -13.375 1 74.38 180 GLU A O 1
ATOM 1366 N N . PRO A 1 181 ? 11.219 23.469 -12.852 1 75.62 181 PRO A N 1
ATOM 1367 C CA . PRO A 1 181 ? 11.578 22.25 -13.57 1 75.62 181 PRO A CA 1
ATOM 1368 C C . PRO A 1 181 ? 10.961 21 -12.938 1 75.62 181 PRO A C 1
ATOM 1370 O O . PRO A 1 181 ? 10.609 20.062 -13.656 1 75.62 181 PRO A O 1
ATOM 1373 N N . MET A 1 182 ? 10.812 21.031 -11.633 1 77.75 182 MET A N 1
ATOM 1374 C CA . MET A 1 182 ? 10.188 19.891 -10.961 1 77.75 182 MET A CA 1
ATOM 1375 C C . MET A 1 182 ? 8.734 19.734 -11.391 1 77.75 182 MET A C 1
ATOM 1377 O O . MET A 1 182 ? 8.258 18.609 -11.586 1 77.75 182 MET A O 1
ATOM 1381 N N . GLY A 1 183 ? 8.125 20.828 -11.523 1 78.31 183 GLY A N 1
ATOM 1382 C CA . GLY A 1 183 ? 6.742 20.812 -11.977 1 78.31 183 GLY A CA 1
ATOM 1383 C C . GLY A 1 183 ? 6.586 20.297 -13.391 1 78.31 183 GLY A C 1
ATOM 1384 O O . GLY A 1 183 ? 5.691 19.5 -13.68 1 78.31 183 GLY A O 1
ATOM 1385 N N . TYR A 1 184 ? 7.547 20.656 -14.234 1 80.94 184 TYR A N 1
ATOM 1386 C CA . TYR A 1 184 ? 7.496 20.234 -15.633 1 80.94 184 TYR A CA 1
ATOM 1387 C C . TYR A 1 184 ? 7.742 18.734 -15.75 1 80.94 184 TYR A C 1
ATOM 1389 O O . TYR A 1 184 ? 6.988 18.031 -16.438 1 80.94 184 TYR A O 1
ATOM 1397 N N . ILE A 1 185 ? 8.695 18.344 -15.141 1 82.38 185 ILE A N 1
ATOM 1398 C CA . ILE A 1 185 ? 9.078 16.938 -15.227 1 82.38 185 ILE A CA 1
ATOM 1399 C C . ILE A 1 185 ? 7.973 16.062 -14.641 1 82.38 185 ILE A C 1
ATOM 1401 O O . ILE A 1 185 ? 7.59 15.055 -15.234 1 82.38 185 ILE A O 1
ATOM 1405 N N . SER A 1 186 ? 7.504 16.531 -13.523 1 84.25 186 SER A N 1
ATOM 1406 C CA . SER A 1 186 ? 6.422 15.75 -12.922 1 84.25 186 SER A CA 1
ATOM 1407 C C . SER A 1 186 ? 5.211 15.688 -13.844 1 84.25 186 SER A C 1
ATOM 1409 O O . SER A 1 186 ? 4.629 14.617 -14.039 1 84.25 186 SER A O 1
ATOM 1411 N N . PHE A 1 187 ? 4.926 16.797 -14.469 1 85.88 187 PHE A N 1
ATOM 1412 C CA . PHE A 1 187 ? 3.764 16.828 -15.344 1 85.88 187 PHE A CA 1
ATOM 1413 C C . PHE A 1 187 ? 3.955 15.898 -16.531 1 85.88 187 PHE A C 1
ATOM 1415 O O . PHE A 1 187 ? 3.059 15.125 -16.875 1 85.88 187 PHE A O 1
ATOM 1422 N N . ILE A 1 188 ? 5.062 15.938 -17.125 1 87.62 188 ILE A N 1
ATOM 1423 C CA . ILE A 1 188 ? 5.355 15.141 -18.312 1 87.62 188 ILE A CA 1
ATOM 1424 C C . ILE A 1 188 ? 5.262 13.656 -17.984 1 87.62 188 ILE A C 1
ATOM 1426 O O . ILE A 1 188 ? 4.59 12.891 -18.688 1 87.62 188 ILE A O 1
ATOM 1430 N N . PHE A 1 189 ? 5.789 13.305 -16.891 1 90.88 189 PHE A N 1
ATOM 1431 C CA . PHE A 1 189 ? 5.855 11.875 -16.594 1 90.88 189 PHE A CA 1
ATOM 1432 C C . PHE A 1 189 ? 4.547 11.398 -15.984 1 90.88 189 PHE A C 1
ATOM 1434 O O . PHE A 1 189 ? 4.211 10.211 -16.062 1 90.88 189 PHE A O 1
ATOM 1441 N N . ILE A 1 190 ? 3.824 12.258 -15.398 1 91.12 190 ILE A N 1
ATOM 1442 C CA . ILE A 1 190 ? 2.48 11.883 -14.977 1 91.12 190 ILE A CA 1
ATOM 1443 C C . ILE A 1 190 ? 1.62 11.57 -16.203 1 91.12 190 ILE A C 1
ATOM 1445 O O . ILE A 1 190 ? 0.927 10.555 -16.234 1 91.12 190 ILE A O 1
ATOM 1449 N N . THR A 1 191 ? 1.69 12.43 -17.203 1 89.62 191 THR A N 1
ATOM 1450 C CA . THR A 1 191 ? 0.886 12.25 -18.406 1 89.62 191 THR A CA 1
ATOM 1451 C C . THR A 1 191 ? 1.315 11 -19.156 1 89.62 191 THR A C 1
ATOM 1453 O O . THR A 1 191 ? 0.473 10.211 -19.594 1 89.62 191 THR A O 1
ATOM 1456 N N . LEU A 1 192 ? 2.562 10.859 -19.203 1 90.06 192 LEU A N 1
ATOM 1457 C CA . LEU A 1 192 ? 3.061 9.656 -19.875 1 90.06 192 LEU A CA 1
ATOM 1458 C C . LEU A 1 192 ? 2.703 8.414 -19.062 1 90.06 192 LEU A C 1
ATOM 1460 O O . LEU A 1 192 ? 2.441 7.352 -19.641 1 90.06 192 LEU A O 1
ATOM 1464 N N . GLY A 1 193 ? 2.816 8.586 -17.766 1 92.81 193 GLY A N 1
ATOM 1465 C CA . GLY A 1 193 ? 2.432 7.48 -16.891 1 92.81 193 GLY A CA 1
ATOM 1466 C C . GLY A 1 193 ? 0.985 7.059 -17.078 1 92.81 193 GLY A C 1
ATOM 1467 O O . GLY A 1 193 ? 0.688 5.867 -17.172 1 92.81 193 GLY A O 1
ATOM 1468 N N . VAL A 1 194 ? 0.107 7.984 -17.188 1 91.75 194 VAL A N 1
ATOM 1469 C CA . VAL A 1 194 ? -1.309 7.695 -17.391 1 91.75 194 VAL A CA 1
ATOM 1470 C C . VAL A 1 194 ? -1.508 7.016 -18.75 1 91.75 194 VAL A C 1
ATOM 1472 O O . VAL A 1 194 ? -2.25 6.039 -18.859 1 91.75 194 VAL A O 1
ATOM 1475 N N . GLY A 1 195 ? -0.847 7.504 -19.766 1 88.44 195 GLY A N 1
ATOM 1476 C CA . GLY A 1 195 ? -0.903 6.859 -21.062 1 88.44 195 GLY A CA 1
ATOM 1477 C C . GLY A 1 195 ? -0.383 5.434 -21.047 1 88.44 195 GLY A C 1
ATOM 1478 O O . GLY A 1 195 ? -0.974 4.543 -21.672 1 88.44 195 GLY A O 1
ATOM 1479 N N . SER A 1 196 ? 0.678 5.246 -20.328 1 92.12 196 SER A N 1
ATOM 1480 C CA . SER A 1 196 ? 1.274 3.916 -20.219 1 92.12 196 SER A CA 1
ATOM 1481 C C . SER A 1 196 ? 0.354 2.951 -19.484 1 92.12 196 SER A C 1
ATOM 1483 O O . SER A 1 196 ? 0.247 1.78 -19.859 1 92.12 196 SER A O 1
ATOM 1485 N N . MET A 1 197 ? -0.24 3.402 -18.453 1 91.81 197 MET A N 1
ATOM 1486 C CA . MET A 1 197 ? -1.209 2.582 -17.734 1 91.81 197 MET A CA 1
ATOM 1487 C C . MET A 1 197 ? -2.324 2.113 -18.656 1 91.81 197 MET A C 1
ATOM 1489 O O . MET A 1 197 ? -2.738 0.954 -18.594 1 91.81 197 MET A O 1
ATOM 1493 N N . LEU A 1 198 ? -2.779 3.008 -19.469 1 88.5 198 LEU A N 1
ATOM 1494 C CA . LEU A 1 198 ? -3.867 2.678 -20.375 1 88.5 198 LEU A CA 1
ATOM 1495 C C . LEU A 1 198 ? -3.41 1.661 -21.422 1 88.5 198 LEU A C 1
ATOM 1497 O O . LEU A 1 198 ? -4.16 0.751 -21.781 1 88.5 198 LEU A O 1
ATOM 1501 N N . LEU A 1 199 ? -2.221 1.745 -21.844 1 87.31 199 LEU A N 1
ATOM 1502 C CA . LEU A 1 199 ? -1.687 0.829 -22.844 1 87.31 199 LEU A CA 1
ATOM 1503 C C . LEU A 1 199 ? -1.55 -0.579 -22.281 1 87.31 199 LEU A C 1
ATOM 1505 O O . LEU A 1 199 ? -1.8 -1.563 -22.969 1 87.31 199 LEU A O 1
ATOM 1509 N N . THR A 1 200 ? -1.189 -0.633 -21.062 1 89.19 200 THR A N 1
ATOM 1510 C CA . THR A 1 200 ? -1.045 -1.949 -20.453 1 89.19 200 THR A CA 1
ATOM 1511 C C . THR A 1 200 ? -2.41 -2.543 -20.125 1 89.19 200 THR A C 1
ATOM 1513 O O . THR A 1 200 ? -2.58 -3.764 -20.125 1 89.19 200 THR A O 1
ATOM 1516 N N . MET A 1 201 ? -3.297 -1.706 -19.797 1 86.38 201 MET A N 1
ATOM 1517 C CA . MET A 1 201 ? -4.648 -2.184 -19.531 1 86.38 201 MET A CA 1
ATOM 1518 C C . MET A 1 201 ? -5.297 -2.74 -20.797 1 86.38 201 MET A C 1
ATOM 1520 O O . MET A 1 201 ? -6 -3.75 -20.75 1 86.38 201 MET A O 1
ATOM 1524 N N . THR A 1 202 ? -5.016 -2.041 -21.875 1 82.88 202 THR A N 1
ATOM 1525 C CA . THR A 1 202 ? -5.559 -2.449 -23.172 1 82.88 202 THR A CA 1
ATOM 1526 C C . THR A 1 202 ? -4.449 -2.543 -24.219 1 82.88 202 THR A C 1
ATOM 1528 O O . THR A 1 202 ? -4.332 -1.677 -25.094 1 82.88 202 THR A O 1
ATOM 1531 N N . PRO A 1 203 ? -3.721 -3.617 -24.047 1 81.31 203 PRO A N 1
ATOM 1532 C CA . PRO A 1 203 ? -2.627 -3.734 -25 1 81.31 203 PRO A CA 1
ATOM 1533 C C . PRO A 1 203 ? -3.121 -3.857 -26.438 1 81.31 203 PRO A C 1
ATOM 1535 O O . PRO A 1 203 ? -4.238 -4.324 -26.688 1 81.31 203 PRO A O 1
ATOM 1538 N N . PRO A 1 204 ? -2.205 -3.336 -27.297 1 77 204 PRO A N 1
ATOM 1539 C CA . PRO A 1 204 ? -2.604 -3.494 -28.688 1 77 204 PRO A CA 1
ATOM 1540 C C . PRO A 1 204 ? -2.779 -4.957 -29.094 1 77 204 PRO A C 1
ATOM 1542 O O . PRO A 1 204 ? -1.865 -5.766 -28.906 1 77 204 PRO A O 1
ATOM 1545 N N . LYS A 1 205 ? -3.773 -5.316 -29.5 1 72.94 205 LYS A N 1
ATOM 1546 C CA . LYS A 1 205 ? -4.121 -6.703 -29.812 1 72.94 205 LYS A CA 1
ATOM 1547 C C . LYS A 1 205 ? -3.34 -7.211 -31.016 1 72.94 205 LYS A C 1
ATOM 1549 O O . LYS A 1 205 ? -3.178 -8.422 -31.203 1 72.94 205 LYS A O 1
ATOM 1554 N N . SER A 1 206 ? -2.906 -6.223 -31.844 1 73.94 206 SER A N 1
ATOM 1555 C CA . SER A 1 206 ? -2.158 -6.617 -33.031 1 73.94 206 SER A CA 1
ATOM 1556 C C . SER A 1 206 ? -0.743 -7.062 -32.656 1 73.94 206 SER A C 1
ATOM 1558 O O . SER A 1 206 ? -0.06 -7.691 -33.469 1 73.94 206 SER A O 1
ATOM 1560 N N . PHE A 1 207 ? -0.486 -6.824 -31.406 1 77.5 207 PHE A N 1
ATOM 1561 C CA . PHE A 1 207 ? 0.874 -7.156 -30.984 1 77.5 207 PHE A CA 1
ATOM 1562 C C . PHE A 1 207 ? 0.95 -8.594 -30.484 1 77.5 207 PHE A C 1
ATOM 1564 O O . PHE A 1 207 ? 0.067 -9.047 -29.75 1 77.5 207 PHE A O 1
ATOM 1571 N N . GLY A 1 208 ? 1.769 -9.344 -31 1 76.25 208 GLY A N 1
ATOM 1572 C CA . GLY A 1 208 ? 2.055 -10.648 -30.438 1 76.25 208 GLY A CA 1
ATOM 1573 C C . GLY A 1 208 ? 2.529 -10.578 -29 1 76.25 208 GLY A C 1
ATOM 1574 O O . GLY A 1 208 ? 2.846 -9.5 -28.5 1 76.25 208 GLY A O 1
ATOM 1575 N N . GLU A 1 209 ? 2.551 -11.617 -28.406 1 83.56 209 GLU A N 1
ATOM 1576 C CA . GLU A 1 209 ? 2.928 -11.711 -27 1 83.56 209 GLU A CA 1
ATOM 1577 C C . GLU A 1 209 ? 4.32 -11.141 -26.75 1 83.56 209 GLU A C 1
ATOM 1579 O O . GLU A 1 209 ? 4.535 -10.391 -25.797 1 83.56 209 GLU A O 1
ATOM 1584 N N . ARG A 1 210 ? 5.219 -11.43 -27.641 1 82.94 210 ARG A N 1
ATOM 1585 C CA . ARG A 1 210 ? 6.594 -10.969 -27.469 1 82.94 210 ARG A CA 1
ATOM 1586 C C . ARG A 1 210 ? 6.676 -9.453 -27.578 1 82.94 210 ARG A C 1
ATOM 1588 O O . ARG A 1 210 ? 7.414 -8.805 -26.828 1 82.94 210 ARG A O 1
ATOM 1595 N N . LYS A 1 211 ? 5.945 -8.953 -28.531 1 85.06 211 LYS A N 1
ATOM 1596 C CA . LYS A 1 211 ? 5.965 -7.508 -28.719 1 85.06 211 LYS A CA 1
ATOM 1597 C C . LYS A 1 211 ? 5.312 -6.781 -27.547 1 85.06 211 LYS A C 1
ATOM 1599 O O . LYS A 1 211 ? 5.758 -5.703 -27.156 1 85.06 211 LYS A O 1
ATOM 1604 N N . VAL A 1 212 ? 4.324 -7.352 -26.984 1 86.38 212 VAL A N 1
ATOM 1605 C CA . VAL A 1 212 ? 3.645 -6.762 -25.828 1 86.38 212 VAL A CA 1
ATOM 1606 C C . VAL A 1 212 ? 4.578 -6.766 -24.625 1 86.38 212 VAL A C 1
ATOM 1608 O O . VAL A 1 212 ? 4.648 -5.781 -23.891 1 86.38 212 VAL A O 1
ATOM 1611 N N . VAL A 1 213 ? 5.289 -7.832 -24.469 1 87.5 213 VAL A N 1
ATOM 1612 C CA . VAL A 1 213 ? 6.219 -7.934 -23.344 1 87.5 213 VAL A CA 1
ATOM 1613 C C . VAL A 1 213 ? 7.324 -6.891 -23.5 1 87.5 213 VAL A C 1
ATOM 1615 O O . VAL A 1 213 ? 7.691 -6.227 -22.516 1 87.5 213 VAL A O 1
ATOM 1618 N N . ARG A 1 214 ? 7.781 -6.695 -24.719 1 86.75 214 ARG A N 1
ATOM 1619 C CA . ARG A 1 214 ? 8.812 -5.695 -24.969 1 86.75 214 ARG A CA 1
ATOM 1620 C C . ARG A 1 214 ? 8.273 -4.285 -24.75 1 86.75 214 ARG A C 1
ATOM 1622 O O . ARG A 1 214 ? 8.977 -3.43 -24.203 1 86.75 214 ARG A O 1
ATOM 1629 N N . LEU A 1 215 ? 7.133 -4.098 -25.172 1 88.31 215 LEU A N 1
ATOM 1630 C CA . LEU A 1 215 ? 6.496 -2.803 -24.953 1 88.31 215 LEU A CA 1
ATOM 1631 C C . LEU A 1 215 ? 6.367 -2.5 -23.469 1 88.31 215 LEU A C 1
ATOM 1633 O O . LEU A 1 215 ? 6.688 -1.396 -23.031 1 88.31 215 LEU A O 1
ATOM 1637 N N . THR A 1 216 ? 5.922 -3.475 -22.719 1 90.31 216 THR A N 1
ATOM 1638 C CA . THR A 1 216 ? 5.746 -3.275 -21.281 1 90.31 216 THR A CA 1
ATOM 1639 C C . THR A 1 216 ? 7.086 -2.994 -20.609 1 90.31 216 THR A C 1
ATOM 1641 O O . THR A 1 216 ? 7.176 -2.141 -19.719 1 90.31 216 THR A O 1
ATOM 1644 N N . LEU A 1 217 ? 8.086 -3.631 -21.047 1 89.56 217 LEU A N 1
ATOM 1645 C CA . LEU A 1 217 ? 9.414 -3.408 -20.5 1 89.56 217 LEU A CA 1
ATOM 1646 C C . LEU A 1 217 ? 9.898 -1.992 -20.781 1 89.56 217 LEU A C 1
ATOM 1648 O O . LEU A 1 217 ? 10.469 -1.333 -19.906 1 89.56 217 LEU A O 1
ATOM 1652 N N . LEU A 1 218 ? 9.648 -1.576 -21.938 1 91.06 218 LEU A N 1
ATOM 1653 C CA . LEU A 1 218 ? 10.055 -0.231 -22.328 1 91.06 218 LEU A CA 1
ATOM 1654 C C . LEU A 1 218 ? 9.297 0.822 -21.531 1 91.06 218 LEU A C 1
ATOM 1656 O O . LEU A 1 218 ? 9.898 1.784 -21.047 1 91.06 218 LEU A O 1
ATOM 1660 N N . LEU A 1 219 ? 8.039 0.654 -21.375 1 93.19 219 LEU A N 1
ATOM 1661 C CA . LEU A 1 219 ? 7.219 1.596 -20.625 1 93.19 219 LEU A CA 1
ATOM 1662 C C . LEU A 1 219 ? 7.648 1.644 -19.156 1 93.19 219 LEU A C 1
ATOM 1664 O O . LEU A 1 219 ? 7.766 2.725 -18.578 1 93.19 219 LEU A O 1
ATOM 1668 N N . ASP A 1 220 ? 7.922 0.533 -18.578 1 93.69 220 ASP A N 1
ATOM 1669 C CA . ASP A 1 220 ? 8.359 0.463 -17.188 1 93.69 220 ASP A CA 1
ATOM 1670 C C . ASP A 1 220 ? 9.688 1.192 -17 1 93.69 220 ASP A C 1
ATOM 1672 O O . ASP A 1 220 ? 9.852 1.963 -16.047 1 93.69 220 ASP A O 1
ATOM 1676 N N . CYS A 1 221 ? 10.555 0.962 -17.922 1 91.69 221 CYS A N 1
ATOM 1677 C CA . CYS A 1 221 ? 11.859 1.61 -17.828 1 91.69 221 CYS A CA 1
ATOM 1678 C C . CYS A 1 221 ? 11.734 3.119 -18 1 91.69 221 CYS A C 1
ATOM 1680 O O . CYS A 1 221 ? 12.406 3.887 -17.312 1 91.69 221 CYS A O 1
ATOM 1682 N N . PHE A 1 222 ? 10.953 3.441 -18.844 1 93.12 222 PHE A N 1
ATOM 1683 C CA . PHE A 1 222 ? 10.734 4.859 -19.109 1 93.12 222 PHE A CA 1
ATOM 1684 C C . PHE A 1 222 ? 10.18 5.555 -17.875 1 93.12 222 PHE A C 1
ATOM 1686 O O . PHE A 1 222 ? 10.656 6.629 -17.5 1 93.12 222 PHE A O 1
ATOM 1693 N N . MET A 1 223 ? 9.227 4.977 -17.234 1 94.56 223 MET A N 1
ATOM 1694 C CA . MET A 1 223 ? 8.617 5.578 -16.047 1 94.56 223 MET A CA 1
ATOM 1695 C C . MET A 1 223 ? 9.578 5.562 -14.867 1 94.56 223 MET A C 1
ATOM 1697 O O . MET A 1 223 ? 9.594 6.492 -14.062 1 94.56 223 MET A O 1
ATOM 1701 N N . ALA A 1 224 ? 10.359 4.527 -14.766 1 93.62 224 ALA A N 1
ATOM 1702 C CA . ALA A 1 224 ? 11.406 4.527 -13.742 1 93.62 224 ALA A CA 1
ATOM 1703 C C . ALA A 1 224 ? 12.391 5.68 -13.969 1 93.62 224 ALA A C 1
ATOM 1705 O O . ALA A 1 224 ? 12.812 6.336 -13.008 1 93.62 224 ALA A O 1
ATOM 1706 N N . GLY A 1 225 ? 12.711 5.91 -15.242 1 91.06 225 GLY A N 1
ATOM 1707 C CA . GLY A 1 225 ? 13.555 7.043 -15.594 1 91.06 225 GLY A CA 1
ATOM 1708 C C . GLY A 1 225 ? 12.969 8.375 -15.18 1 91.06 225 GLY A C 1
ATOM 1709 O O . GLY A 1 225 ? 13.695 9.289 -14.781 1 91.06 225 GLY A O 1
ATOM 1710 N N . GLY A 1 226 ? 11.688 8.453 -15.273 1 91.25 226 GLY A N 1
ATOM 1711 C CA . GLY A 1 226 ? 11.016 9.664 -14.828 1 91.25 226 GLY A CA 1
ATOM 1712 C C . GLY A 1 226 ? 11.219 9.945 -13.352 1 91.25 226 GLY A C 1
ATOM 1713 O O . GLY A 1 226 ? 11.461 11.086 -12.961 1 91.25 226 GLY A O 1
ATOM 1714 N N . ILE A 1 227 ? 11.148 8.938 -12.492 1 91.19 227 ILE A N 1
ATOM 1715 C CA . ILE A 1 227 ? 11.375 9.109 -11.062 1 91.19 227 ILE A CA 1
ATOM 1716 C C . ILE A 1 227 ? 12.82 9.531 -10.812 1 91.19 227 ILE A C 1
ATOM 1718 O O . ILE A 1 227 ? 13.078 10.422 -9.992 1 91.19 227 ILE A O 1
ATOM 1722 N N . PHE A 1 228 ? 13.742 8.969 -11.57 1 91.62 228 PHE A N 1
ATOM 1723 C CA . PHE A 1 228 ? 15.141 9.328 -11.398 1 91.62 228 PHE A CA 1
ATOM 1724 C C . PHE A 1 228 ? 15.375 10.789 -11.773 1 91.62 228 PHE A C 1
ATOM 1726 O O . PHE A 1 228 ? 16.125 11.5 -11.094 1 91.62 228 PHE A O 1
ATOM 1733 N N . MET A 1 229 ? 14.719 11.172 -12.75 1 89.56 229 MET A N 1
ATOM 1734 C CA . MET A 1 229 ? 14.836 12.57 -13.164 1 89.56 229 MET A CA 1
ATOM 1735 C C . MET A 1 229 ? 14.281 13.5 -12.094 1 89.56 229 MET A C 1
ATOM 1737 O O . MET A 1 229 ? 14.875 14.539 -11.797 1 89.56 229 MET A O 1
ATOM 1741 N N . LEU A 1 230 ? 13.18 13.125 -11.555 1 88.75 230 LEU A N 1
ATOM 1742 C CA . LEU A 1 230 ? 12.586 13.93 -10.492 1 88.75 230 LEU A CA 1
ATOM 1743 C C . LEU A 1 230 ? 13.508 13.992 -9.281 1 88.75 230 LEU A C 1
ATOM 1745 O O . LEU A 1 230 ? 13.688 15.062 -8.695 1 88.75 230 LEU A O 1
ATOM 1749 N N . LEU A 1 231 ? 14.039 12.859 -8.906 1 90.5 231 LEU A N 1
ATOM 1750 C CA . LEU A 1 231 ? 14.969 12.828 -7.785 1 90.5 231 LEU A CA 1
ATOM 1751 C C . LEU A 1 231 ? 16.188 13.695 -8.062 1 90.5 231 LEU A C 1
ATOM 1753 O O . LEU A 1 231 ? 16.672 14.406 -7.172 1 90.5 231 LEU A O 1
ATOM 1757 N N . LEU A 1 232 ? 16.672 13.648 -9.258 1 88.62 232 LEU A N 1
ATOM 1758 C CA . LEU A 1 232 ? 17.828 14.43 -9.648 1 88.62 232 LEU A CA 1
ATOM 1759 C C . LEU A 1 232 ? 17.562 15.922 -9.523 1 88.62 232 LEU A C 1
ATOM 1761 O O . LEU A 1 232 ? 18.359 16.656 -8.938 1 88.62 232 LEU A O 1
ATOM 1765 N N . VAL A 1 233 ? 16.484 16.328 -9.977 1 84.38 233 VAL A N 1
ATOM 1766 C CA . VAL A 1 233 ? 16.141 17.75 -9.961 1 84.38 233 VAL A CA 1
ATOM 1767 C C . VAL A 1 233 ? 15.914 18.203 -8.516 1 84.38 233 VAL A C 1
ATOM 1769 O O . VAL A 1 233 ? 16.312 19.297 -8.141 1 84.38 233 VAL A O 1
ATOM 1772 N N . THR A 1 234 ? 15.273 17.344 -7.758 1 83.19 234 THR A N 1
ATOM 1773 C CA . THR A 1 234 ? 15.039 17.703 -6.359 1 83.19 234 THR A CA 1
ATOM 1774 C C . THR A 1 234 ? 16.359 17.797 -5.598 1 83.19 234 THR A C 1
ATOM 1776 O O . THR A 1 234 ? 16.562 18.734 -4.824 1 83.19 234 THR A O 1
ATOM 1779 N N . MET A 1 235 ? 17.203 16.812 -5.871 1 86.25 235 MET A N 1
ATOM 1780 C CA . MET A 1 235 ? 18.484 16.797 -5.172 1 86.25 235 MET A CA 1
ATOM 1781 C C . MET A 1 235 ? 19.344 17.984 -5.605 1 86.25 235 MET A C 1
ATOM 1783 O O . MET A 1 235 ? 20.094 18.531 -4.805 1 86.25 235 MET A O 1
ATOM 1787 N N . ARG A 1 236 ? 19.297 18.406 -6.812 1 83.06 236 ARG A N 1
ATOM 1788 C CA . ARG A 1 236 ? 20.047 19.547 -7.301 1 83.06 236 ARG A CA 1
ATOM 1789 C C . ARG A 1 236 ? 19.625 20.828 -6.59 1 83.06 236 ARG A C 1
ATOM 1791 O O . ARG A 1 236 ? 20.438 21.719 -6.363 1 83.06 236 ARG A O 1
ATOM 1798 N N . LYS A 1 237 ? 18.5 20.859 -6.164 1 78.12 237 LYS A N 1
ATOM 1799 C CA . LYS A 1 237 ? 18 22.047 -5.457 1 78.12 237 LYS A CA 1
ATOM 1800 C C . LYS A 1 237 ? 18.5 22.062 -4.012 1 78.12 237 LYS A C 1
ATOM 1802 O O . LYS A 1 237 ? 18.703 23.141 -3.438 1 78.12 237 LYS A O 1
ATOM 1807 N N . HIS A 1 238 ? 18.641 20.906 -3.516 1 77.5 238 HIS A N 1
ATOM 1808 C CA . HIS A 1 238 ? 18.969 20.844 -2.096 1 77.5 238 HIS A CA 1
ATOM 1809 C C . HIS A 1 238 ? 20.469 20.812 -1.881 1 77.5 238 HIS A C 1
ATOM 1811 O O . HIS A 1 238 ? 20.953 21.094 -0.777 1 77.5 238 HIS A O 1
ATOM 1817 N N . THR A 1 239 ? 21.078 20.359 -2.789 1 76.44 239 THR A N 1
ATOM 1818 C CA . THR A 1 239 ? 22.516 20.281 -2.602 1 76.44 239 THR A CA 1
ATOM 1819 C C . THR A 1 239 ? 23.234 21.281 -3.5 1 76.44 239 THR A C 1
ATOM 1821 O O . THR A 1 239 ? 22.812 21.516 -4.637 1 76.44 239 THR A O 1
ATOM 1824 N N . GLN A 1 240 ? 24.094 22.031 -2.939 1 66.62 240 GLN A N 1
ATOM 1825 C CA . GLN A 1 240 ? 24.891 23.016 -3.68 1 66.62 240 GLN A CA 1
ATOM 1826 C C . GLN A 1 240 ? 25.875 22.328 -4.613 1 66.62 240 GLN A C 1
ATOM 1828 O O . GLN A 1 240 ? 26.281 22.906 -5.625 1 66.62 240 GLN A O 1
ATOM 1833 N N . LEU A 1 241 ? 26.172 21.125 -4.25 1 65.31 241 LEU A N 1
ATOM 1834 C CA . LEU A 1 241 ? 27.172 20.422 -5.055 1 65.31 241 LEU A CA 1
ATOM 1835 C C . LEU A 1 241 ? 26.5 19.531 -6.09 1 65.31 241 LEU A C 1
ATOM 1837 O O . LEU A 1 241 ? 25.781 18.594 -5.734 1 65.31 241 LEU A O 1
ATOM 1841 N N . GLU A 1 242 ? 26.719 19.828 -7.266 1 69.5 242 GLU A N 1
ATOM 1842 C CA . GLU A 1 242 ? 26.141 19.094 -8.391 1 69.5 242 GLU A CA 1
ATOM 1843 C C . GLU A 1 242 ? 26.5 17.609 -8.336 1 69.5 242 GLU A C 1
ATOM 1845 O O . GLU A 1 242 ? 25.672 16.766 -8.672 1 69.5 242 GLU A O 1
ATOM 1850 N N . MET A 1 243 ? 27.656 17.391 -7.828 1 78.31 243 MET A N 1
ATOM 1851 C CA . MET A 1 243 ? 28.156 16.016 -7.812 1 78.31 243 MET A CA 1
ATOM 1852 C C . MET A 1 243 ? 27.328 15.156 -6.863 1 78.31 243 MET A C 1
ATOM 1854 O O . MET A 1 243 ? 27.078 13.977 -7.137 1 78.31 243 MET A O 1
ATOM 1858 N N . VAL A 1 244 ? 26.812 15.75 -5.883 1 83 244 VAL A N 1
ATOM 1859 C CA . VAL A 1 244 ? 26.031 15 -4.91 1 83 244 VAL A CA 1
ATOM 1860 C C . VAL A 1 244 ? 24.672 14.641 -5.508 1 83 244 VAL A C 1
ATOM 1862 O O . VAL A 1 244 ? 24.141 13.555 -5.258 1 83 244 VAL A O 1
ATOM 1865 N N . ALA A 1 245 ? 24.234 15.492 -6.352 1 85.88 245 ALA A N 1
ATOM 1866 C CA . ALA A 1 245 ? 22.953 15.227 -7.016 1 85.88 245 ALA A CA 1
ATOM 1867 C C . ALA A 1 245 ? 23.078 14.047 -7.98 1 85.88 245 ALA A C 1
ATOM 1869 O O . ALA A 1 245 ? 22.141 13.258 -8.117 1 85.88 245 ALA A O 1
ATOM 1870 N N . LEU A 1 246 ? 24.266 13.867 -8.562 1 89.62 246 LEU A N 1
ATOM 1871 C CA . LEU A 1 246 ? 24.484 12.805 -9.539 1 89.62 246 LEU A CA 1
ATOM 1872 C C . LEU A 1 246 ? 24.547 11.445 -8.859 1 89.62 246 LEU A C 1
ATOM 1874 O O . LEU A 1 246 ? 24.406 10.414 -9.516 1 89.62 246 LEU A O 1
ATOM 1878 N N . LEU A 1 247 ? 24.703 11.492 -7.566 1 90.88 247 LEU A N 1
ATOM 1879 C CA . LEU A 1 247 ? 24.75 10.234 -6.824 1 90.88 247 LEU A CA 1
ATOM 1880 C C . LEU A 1 247 ? 23.406 9.531 -6.844 1 90.88 247 LEU A C 1
ATOM 1882 O O . LEU A 1 247 ? 23.312 8.344 -6.523 1 90.88 247 LEU A O 1
ATOM 1886 N N . VAL A 1 248 ? 22.406 10.219 -7.309 1 90.75 248 VAL A N 1
ATOM 1887 C CA . VAL A 1 248 ? 21.078 9.641 -7.445 1 90.75 248 VAL A CA 1
ATOM 1888 C C . VAL A 1 248 ? 21.109 8.5 -8.461 1 90.75 248 VAL A C 1
ATOM 1890 O O . VAL A 1 248 ? 20.297 7.582 -8.398 1 90.75 248 VAL A O 1
ATOM 1893 N N . PHE A 1 249 ? 22.141 8.516 -9.359 1 92.56 249 PHE A N 1
ATOM 1894 C CA . PHE A 1 249 ? 22.203 7.512 -10.414 1 92.56 249 PHE A CA 1
ATOM 1895 C C . PHE A 1 249 ? 23.078 6.332 -9.984 1 92.56 249 PHE A C 1
ATOM 1897 O O . PHE A 1 249 ? 23.188 5.344 -10.711 1 92.56 249 PHE A O 1
ATOM 1904 N N . VAL A 1 250 ? 23.562 6.344 -8.836 1 92.12 250 VAL A N 1
ATOM 1905 C CA . VAL A 1 250 ? 24.422 5.27 -8.352 1 92.12 250 VAL A CA 1
ATOM 1906 C C . VAL A 1 250 ? 23.625 3.971 -8.258 1 92.12 250 VAL A C 1
ATOM 1908 O O . VAL A 1 250 ? 24.078 2.918 -8.703 1 92.12 250 VAL A O 1
ATOM 1911 N N . PRO A 1 251 ? 22.406 4.004 -7.77 1 93.62 251 PRO A N 1
ATOM 1912 C CA . PRO A 1 251 ? 21.672 2.752 -7.605 1 93.62 251 PRO A CA 1
ATOM 1913 C C . PRO A 1 251 ? 21.422 2.037 -8.93 1 93.62 251 PRO A C 1
ATOM 1915 O O . PRO A 1 251 ? 21.75 0.859 -9.078 1 93.62 251 PRO A O 1
ATOM 1918 N N . PRO A 1 252 ? 20.891 2.729 -9.938 1 91.75 252 PRO A N 1
ATOM 1919 C CA . PRO A 1 252 ? 20.703 1.996 -11.188 1 91.75 252 PRO A CA 1
ATOM 1920 C C . PRO A 1 252 ? 22.016 1.571 -11.82 1 91.75 252 PRO A C 1
ATOM 1922 O O . PRO A 1 252 ? 22.109 0.502 -12.43 1 91.75 252 PRO A O 1
ATOM 1925 N N . ILE A 1 253 ? 23.078 2.307 -11.711 1 92.38 253 ILE A N 1
ATOM 1926 C CA . ILE A 1 253 ? 24.375 1.964 -12.281 1 92.38 253 ILE A CA 1
ATOM 1927 C C . ILE A 1 253 ? 24.922 0.705 -11.617 1 92.38 253 ILE A C 1
ATOM 1929 O O . ILE A 1 253 ? 25.359 -0.226 -12.289 1 92.38 253 ILE A O 1
ATOM 1933 N N . ILE A 1 254 ? 24.797 0.629 -10.32 1 91.69 254 ILE A N 1
ATOM 1934 C CA . ILE A 1 254 ? 25.297 -0.529 -9.594 1 91.69 254 ILE A CA 1
ATOM 1935 C C . ILE A 1 254 ? 24.438 -1.754 -9.914 1 91.69 254 ILE A C 1
ATOM 1937 O O . ILE A 1 254 ? 24.969 -2.828 -10.203 1 91.69 254 ILE A O 1
ATOM 1941 N N . SER A 1 255 ? 23.172 -1.599 -9.883 1 90.62 255 SER A N 1
ATOM 1942 C CA . SER A 1 255 ? 22.266 -2.723 -10.078 1 90.62 255 SER A CA 1
ATOM 1943 C C . SER A 1 255 ? 22.391 -3.295 -11.492 1 90.62 255 SER A C 1
ATOM 1945 O O . SER A 1 255 ? 22.516 -4.508 -11.664 1 90.62 255 SER A O 1
ATOM 1947 N N . PHE A 1 256 ? 22.469 -2.496 -12.484 1 88.38 256 PHE A N 1
ATOM 1948 C CA . PHE A 1 256 ? 22.484 -2.984 -13.852 1 88.38 256 PHE A CA 1
ATOM 1949 C C . PHE A 1 256 ? 23.906 -3.352 -14.273 1 88.38 256 PHE A C 1
ATOM 1951 O O . PHE A 1 256 ? 24.109 -4.234 -15.109 1 88.38 256 PHE A O 1
ATOM 1958 N N . SER A 1 257 ? 24.875 -2.68 -13.688 1 89.25 257 SER A N 1
ATOM 1959 C CA . SER A 1 257 ? 26.234 -3.117 -13.914 1 89.25 257 SER A CA 1
ATOM 1960 C C . SER A 1 257 ? 26.484 -4.504 -13.328 1 89.25 257 SER A C 1
ATOM 1962 O O . SER A 1 257 ? 27.219 -5.309 -13.914 1 89.25 257 SER A O 1
ATOM 1964 N N . SER A 1 258 ? 25.891 -4.766 -12.211 1 87.94 258 SER A N 1
ATOM 1965 C CA . SER A 1 258 ? 26 -6.102 -11.633 1 87.94 258 SER A CA 1
ATOM 1966 C C . SER A 1 258 ? 25.406 -7.156 -12.555 1 87.94 258 SER A C 1
ATOM 1968 O O . SER A 1 258 ? 25.938 -8.258 -12.68 1 87.94 258 SER A O 1
ATOM 1970 N N . LEU A 1 259 ? 24.297 -6.824 -13.094 1 87 259 LEU A N 1
ATOM 1971 C CA . LEU A 1 259 ? 23.703 -7.734 -14.062 1 87 259 LEU A CA 1
ATOM 1972 C C . LEU A 1 259 ? 24.656 -7.988 -15.227 1 87 259 LEU A C 1
ATOM 1974 O O . LEU A 1 259 ? 24.844 -9.133 -15.633 1 87 259 LEU A O 1
ATOM 1978 N N . LEU A 1 260 ? 25.219 -6.957 -15.766 1 86.06 260 LEU A N 1
ATOM 1979 C CA . LEU A 1 260 ? 26.172 -7.074 -16.875 1 86.06 260 LEU A CA 1
ATOM 1980 C C . LEU A 1 260 ? 27.359 -7.941 -16.484 1 86.06 260 LEU A C 1
ATOM 1982 O O . LEU A 1 260 ? 27.812 -8.773 -17.281 1 86.06 260 LEU A O 1
ATOM 1986 N N . PHE A 1 261 ? 27.797 -7.758 -15.336 1 86.38 261 PHE A N 1
ATOM 1987 C CA . PHE A 1 261 ? 28.922 -8.531 -14.836 1 86.38 261 PHE A CA 1
ATOM 1988 C C . PHE A 1 261 ? 28.578 -10.008 -14.75 1 86.38 261 PHE A C 1
ATOM 1990 O O . PHE A 1 261 ? 29.359 -10.867 -15.156 1 86.38 261 PHE A O 1
ATOM 1997 N N . LEU A 1 262 ? 27.391 -10.32 -14.289 1 83.5 262 LEU A N 1
ATOM 1998 C CA . LEU A 1 262 ? 26.953 -11.703 -14.125 1 83.5 262 LEU A CA 1
ATOM 1999 C C . LEU A 1 262 ? 26.766 -12.375 -15.484 1 83.5 262 LEU A C 1
ATOM 2001 O O . LEU A 1 262 ? 26.953 -13.578 -15.617 1 83.5 262 LEU A O 1
ATOM 2005 N N . VAL A 1 263 ? 26.406 -11.594 -16.438 1 81.44 263 VAL A N 1
ATOM 2006 C CA . VAL A 1 263 ? 26.219 -12.125 -17.781 1 81.44 263 VAL A CA 1
ATOM 2007 C C . VAL A 1 263 ? 27.578 -12.422 -18.406 1 81.44 263 VAL A C 1
ATOM 2009 O O . VAL A 1 263 ? 27.75 -13.438 -19.078 1 81.44 263 VAL A O 1
ATOM 2012 N N . LEU A 1 264 ? 28.453 -11.57 -18.188 1 86.31 264 LEU A N 1
ATOM 2013 C CA . LEU A 1 264 ? 29.781 -11.711 -18.781 1 86.31 264 LEU A CA 1
ATOM 2014 C C . LEU A 1 264 ? 30.594 -12.781 -18.062 1 86.31 264 LEU A C 1
ATOM 2016 O O . LEU A 1 264 ? 31.406 -13.477 -18.672 1 86.31 264 LEU A O 1
ATOM 2020 N N . PHE A 1 265 ? 30.344 -12.852 -16.734 1 84.31 265 PHE A N 1
ATOM 2021 C CA . PHE A 1 265 ? 31.031 -13.828 -15.906 1 84.31 265 PHE A CA 1
ATOM 2022 C C . PHE A 1 265 ? 30.031 -14.711 -15.172 1 84.31 265 PHE A C 1
ATOM 2024 O O . PHE A 1 265 ? 29.812 -14.539 -13.969 1 84.31 265 PHE A O 1
ATOM 2031 N N . PRO A 1 266 ? 29.453 -15.633 -15.906 1 74.25 266 PRO A N 1
ATOM 2032 C CA . PRO A 1 266 ? 28.375 -16.438 -15.32 1 74.25 266 PRO A CA 1
ATOM 2033 C C . PRO A 1 266 ? 28.844 -17.25 -14.109 1 74.25 266 PRO A C 1
ATOM 2035 O O . PRO A 1 266 ? 29.891 -17.891 -14.156 1 74.25 266 PRO A O 1
ATOM 2038 N N . VAL A 1 267 ? 28.344 -16.859 -12.977 1 63.72 267 VAL A N 1
ATOM 2039 C CA . VAL A 1 267 ? 28.578 -17.656 -11.781 1 63.72 267 VAL A CA 1
ATOM 2040 C C . VAL A 1 267 ? 27.531 -18.781 -11.703 1 63.72 267 VAL A C 1
ATOM 2042 O O . VAL A 1 267 ? 26.375 -18.578 -12.062 1 63.72 267 VAL A O 1
ATOM 2045 N N . ASP A 1 268 ? 27.922 -20.031 -11.594 1 59.72 268 ASP A N 1
ATOM 2046 C CA . ASP A 1 268 ? 27.047 -21.188 -11.484 1 59.72 268 ASP A CA 1
ATOM 2047 C C . ASP A 1 268 ? 26.047 -21.031 -10.336 1 59.72 268 ASP A C 1
ATOM 2049 O O . ASP A 1 268 ? 26.438 -21.047 -9.164 1 59.72 268 ASP A O 1
ATOM 2053 N N . GLY A 1 269 ? 25.375 -20.047 -10.398 1 54.72 269 GLY A N 1
ATOM 2054 C CA . GLY A 1 269 ? 24.516 -19.938 -9.227 1 54.72 269 GLY A CA 1
ATOM 2055 C C . GLY A 1 269 ? 23.219 -20.719 -9.367 1 54.72 269 GLY A C 1
ATOM 2056 O O . GLY A 1 269 ? 22.797 -21.047 -10.484 1 54.72 269 GLY A O 1
ATOM 2057 N N . GLN A 1 270 ? 22.938 -21.594 -8.375 1 54.72 270 GLN A N 1
ATOM 2058 C CA . GLN A 1 270 ? 21.734 -22.391 -8.242 1 54.72 270 GLN A CA 1
ATOM 2059 C C . GLN A 1 270 ? 20.484 -21.531 -8.352 1 54.72 270 GLN A C 1
ATOM 2061 O O . GLN A 1 270 ? 20.5 -20.344 -7.988 1 54.72 270 GLN A O 1
ATOM 2066 N N . HIS A 1 271 ? 19.516 -22.125 -9.172 1 53.53 271 HIS A N 1
ATOM 2067 C CA . HIS A 1 271 ? 18.188 -21.641 -9.516 1 53.53 271 HIS A CA 1
ATOM 2068 C C . HIS A 1 271 ? 17.406 -21.219 -8.273 1 53.53 271 HIS A C 1
ATOM 2070 O O . HIS A 1 271 ? 17.062 -22.062 -7.434 1 53.53 271 HIS A O 1
ATOM 2076 N N . ASP A 1 272 ? 17.797 -20.203 -7.727 1 52.69 272 ASP A N 1
ATOM 2077 C CA . ASP A 1 272 ? 16.938 -19.859 -6.602 1 52.69 272 ASP A CA 1
ATOM 2078 C C . ASP A 1 272 ? 15.516 -19.531 -7.07 1 52.69 272 ASP A C 1
ATOM 2080 O O . ASP A 1 272 ? 15.328 -19.094 -8.203 1 52.69 272 ASP A O 1
ATOM 2084 N N . GLU A 1 273 ? 14.516 -20.203 -6.465 1 54.66 273 GLU A N 1
ATOM 2085 C CA . GLU A 1 273 ? 13.078 -20.016 -6.605 1 54.66 273 GLU A CA 1
ATOM 2086 C C . GLU A 1 273 ? 12.734 -18.531 -6.734 1 54.66 273 GLU A C 1
ATOM 2088 O O . GLU A 1 273 ? 13.438 -17.672 -6.191 1 54.66 273 GLU A O 1
ATOM 2093 N N . ASP A 1 274 ? 11.859 -18.312 -7.738 1 55.53 274 ASP A N 1
ATOM 2094 C CA . ASP A 1 274 ? 11.391 -17.047 -8.312 1 55.53 274 ASP A CA 1
ATOM 2095 C C . ASP A 1 274 ? 10.773 -16.156 -7.234 1 55.53 274 ASP A C 1
ATOM 2097 O O . ASP A 1 274 ? 9.648 -16.406 -6.793 1 55.53 274 ASP A O 1
ATOM 2101 N N . PRO A 1 275 ? 11.625 -15.43 -6.531 1 58.62 275 PRO A N 1
ATOM 2102 C CA . PRO A 1 275 ? 10.969 -14.547 -5.559 1 58.62 275 PRO A CA 1
ATOM 2103 C C . PRO A 1 275 ? 9.898 -13.664 -6.195 1 58.62 275 PRO A C 1
ATOM 2105 O O . PRO A 1 275 ? 9.977 -13.359 -7.387 1 58.62 275 PRO A O 1
ATOM 2108 N N . LYS A 1 276 ? 8.68 -13.578 -5.652 1 66.62 276 LYS A N 1
ATOM 2109 C CA . LYS A 1 276 ? 7.672 -12.586 -6.004 1 66.62 276 LYS A CA 1
ATOM 2110 C C . LYS A 1 276 ? 8.312 -11.227 -6.289 1 66.62 276 LYS A C 1
ATOM 2112 O O . LYS A 1 276 ? 9.336 -10.883 -5.699 1 66.62 276 LYS A O 1
ATOM 2117 N N . PRO A 1 277 ? 7.867 -10.508 -7.371 1 77.12 277 PRO A N 1
ATOM 2118 C CA . PRO A 1 277 ? 8.383 -9.156 -7.629 1 77.12 277 PRO A CA 1
ATOM 2119 C C . PRO A 1 277 ? 8.336 -8.266 -6.391 1 77.12 277 PRO A C 1
ATOM 2121 O O . PRO A 1 277 ? 7.441 -8.406 -5.551 1 77.12 277 PRO A O 1
ATOM 2124 N N . ALA A 1 278 ? 9.352 -7.516 -6.375 1 79.31 278 ALA A N 1
ATOM 2125 C CA . ALA A 1 278 ? 9.469 -6.594 -5.246 1 79.31 278 ALA A CA 1
ATOM 2126 C C . ALA A 1 278 ? 8.234 -5.703 -5.133 1 79.31 278 ALA A C 1
ATOM 2128 O O . ALA A 1 278 ? 7.703 -5.238 -6.141 1 79.31 278 ALA A O 1
ATOM 2129 N N . SER A 1 279 ? 7.766 -5.605 -3.93 1 80.56 279 SER A N 1
ATOM 2130 C CA . SER A 1 279 ? 6.68 -4.668 -3.674 1 80.56 279 SER A CA 1
ATOM 2131 C C . SER A 1 279 ? 7.156 -3.223 -3.77 1 80.56 279 SER A C 1
ATOM 2133 O O . SER A 1 279 ? 8.352 -2.947 -3.617 1 80.56 279 SER A O 1
ATOM 2135 N N . LEU A 1 280 ? 6.27 -2.303 -4.082 1 86.62 280 LEU A N 1
ATOM 2136 C CA . LEU A 1 280 ? 6.605 -0.888 -4.191 1 86.62 280 LEU A CA 1
ATOM 2137 C C . LEU A 1 280 ? 6.305 -0.156 -2.889 1 86.62 280 LEU A C 1
ATOM 2139 O O . LEU A 1 280 ? 6.512 1.056 -2.791 1 86.62 280 LEU A O 1
ATOM 2143 N N . GLU A 1 281 ? 6.008 -0.896 -1.907 1 84.06 281 GLU A N 1
ATOM 2144 C CA . GLU A 1 281 ? 5.551 -0.262 -0.675 1 84.06 281 GLU A CA 1
ATOM 2145 C C . GLU A 1 281 ? 6.676 0.523 -0.006 1 84.06 281 GLU A C 1
ATOM 2147 O O . GLU A 1 281 ? 6.488 1.678 0.383 1 84.06 281 GLU A O 1
ATOM 2152 N N . LEU A 1 282 ? 7.816 -0.078 0.032 1 86.75 282 LEU A N 1
ATOM 2153 C CA . LEU A 1 282 ? 8.945 0.592 0.67 1 86.75 282 LEU A CA 1
ATOM 2154 C C . LEU A 1 282 ? 9.375 1.818 -0.13 1 86.75 282 LEU A C 1
ATOM 2156 O O . LEU A 1 282 ? 9.703 2.855 0.447 1 86.75 282 LEU A O 1
ATOM 2160 N N . THR A 1 283 ? 9.297 1.65 -1.398 1 88.5 283 THR A N 1
ATOM 2161 C CA . THR A 1 283 ? 9.656 2.764 -2.271 1 88.5 283 THR A CA 1
ATOM 2162 C C . THR A 1 283 ? 8.656 3.908 -2.123 1 88.5 283 THR A C 1
ATOM 2164 O O . THR A 1 283 ? 9.047 5.074 -2.059 1 88.5 283 THR A O 1
ATOM 2167 N N . LYS A 1 284 ? 7.426 3.57 -1.992 1 85.69 284 LYS A N 1
ATOM 2168 C CA . LYS A 1 284 ? 6.383 4.578 -1.819 1 85.69 284 LYS A CA 1
ATOM 2169 C C . LYS A 1 284 ? 6.562 5.332 -0.506 1 85.69 284 LYS A C 1
ATOM 2171 O O . LYS A 1 284 ? 6.516 6.566 -0.481 1 85.69 284 LYS A O 1
ATOM 2176 N N . VAL A 1 285 ? 6.789 4.625 0.523 1 86 285 VAL A N 1
ATOM 2177 C CA . VAL A 1 285 ? 6.941 5.227 1.844 1 86 285 VAL A CA 1
ATOM 2178 C C . VAL A 1 285 ? 8.188 6.113 1.867 1 86 285 VAL A C 1
ATOM 2180 O O . VAL A 1 285 ? 8.148 7.227 2.398 1 86 285 VAL A O 1
ATOM 2183 N N . THR A 1 286 ? 9.227 5.617 1.264 1 90.69 286 THR A N 1
ATOM 2184 C CA . THR A 1 286 ? 10.461 6.383 1.246 1 90.69 286 THR A CA 1
ATOM 2185 C C . THR A 1 286 ? 10.312 7.637 0.388 1 90.69 286 THR A C 1
ATOM 2187 O O . THR A 1 286 ? 10.836 8.703 0.736 1 90.69 286 THR A O 1
ATOM 2190 N N . PHE A 1 287 ? 9.578 7.484 -0.613 1 88.31 287 PHE A N 1
ATOM 2191 C CA . PHE A 1 287 ? 9.375 8.625 -1.493 1 88.31 287 PHE A CA 1
ATOM 2192 C C . PHE A 1 287 ? 8.547 9.703 -0.799 1 88.31 287 PHE A C 1
ATOM 2194 O O . PHE A 1 287 ? 8.844 10.891 -0.914 1 88.31 287 PHE A O 1
ATOM 2201 N N . THR A 1 288 ? 7.574 9.273 -0.11 1 82.25 288 THR A N 1
ATOM 2202 C CA . THR A 1 288 ? 6.754 10.219 0.635 1 82.25 288 THR A CA 1
ATOM 2203 C C . THR A 1 288 ? 7.59 10.953 1.677 1 82.25 288 THR A C 1
ATOM 2205 O O . THR A 1 288 ? 7.465 12.172 1.831 1 82.25 288 THR A O 1
ATOM 2208 N N . GLY A 1 289 ? 8.43 10.242 2.35 1 85.94 289 GLY A N 1
ATOM 2209 C CA . GLY A 1 289 ? 9.328 10.875 3.301 1 85.94 289 GLY A CA 1
ATOM 2210 C C . GLY A 1 289 ? 10.328 11.812 2.645 1 85.94 289 GLY A C 1
ATOM 2211 O O . GLY A 1 289 ? 10.586 12.898 3.154 1 85.94 289 GLY A O 1
ATOM 2212 N N . PHE A 1 290 ? 10.852 11.398 1.544 1 87.81 290 PHE A N 1
ATOM 2213 C CA . PHE A 1 290 ? 11.797 12.203 0.776 1 87.81 290 PHE A CA 1
ATOM 2214 C C . PHE A 1 290 ? 11.164 13.523 0.357 1 87.81 290 PHE A C 1
ATOM 2216 O O . PHE A 1 290 ? 11.758 14.586 0.535 1 87.81 290 PHE A O 1
ATOM 2223 N N . LEU A 1 291 ? 9.961 13.461 -0.101 1 83.25 291 LEU A N 1
ATOM 2224 C CA . LEU A 1 291 ? 9.281 14.656 -0.582 1 83.25 291 LEU A CA 1
ATOM 2225 C C . LEU A 1 291 ? 8.898 15.57 0.579 1 83.25 291 LEU A C 1
ATOM 2227 O O . LEU A 1 291 ? 9.078 16.797 0.498 1 83.25 291 LEU A O 1
ATOM 2231 N N . ALA A 1 292 ? 8.398 14.969 1.594 1 82.5 292 ALA A N 1
ATOM 2232 C CA . ALA A 1 292 ? 7.988 15.766 2.748 1 82.5 292 ALA A CA 1
ATOM 2233 C C . ALA A 1 292 ? 9.164 16.547 3.328 1 82.5 292 ALA A C 1
ATOM 2235 O O . ALA A 1 292 ? 9.062 17.734 3.592 1 82.5 292 ALA A O 1
ATOM 2236 N N . VAL A 1 293 ? 10.258 15.883 3.426 1 83.69 293 VAL A N 1
ATOM 2237 C CA . VAL A 1 293 ? 11.445 16.516 3.994 1 83.69 293 VAL A CA 1
ATOM 2238 C C . VAL A 1 293 ? 12.016 17.531 3.006 1 83.69 293 VAL A C 1
ATOM 2240 O O . VAL A 1 293 ? 12.453 18.609 3.398 1 83.69 293 VAL A O 1
ATOM 2243 N N . SER A 1 294 ? 11.984 17.219 1.747 1 83.5 294 SER A N 1
ATOM 2244 C CA . SER A 1 294 ? 12.516 18.109 0.719 1 83.5 294 SER A CA 1
ATOM 2245 C C . SER A 1 294 ? 11.719 19.406 0.65 1 83.5 294 SER A C 1
ATOM 2247 O O . SER A 1 294 ? 12.305 20.484 0.53 1 83.5 294 SER A O 1
ATOM 2249 N N . ILE A 1 295 ? 10.492 19.312 0.712 1 74.56 295 ILE A N 1
ATOM 2250 C CA . ILE A 1 295 ? 9.625 20.469 0.61 1 74.56 295 ILE A CA 1
ATOM 2251 C C . ILE A 1 295 ? 9.828 21.375 1.828 1 74.56 295 ILE A C 1
ATOM 2253 O O . ILE A 1 295 ? 9.914 22.594 1.696 1 74.56 295 ILE A O 1
ATOM 2257 N N . THR A 1 296 ? 9.961 20.781 2.953 1 75.25 296 THR A N 1
ATOM 2258 C CA . THR A 1 296 ? 10.141 21.547 4.176 1 75.25 296 THR A CA 1
ATOM 2259 C C . THR A 1 296 ? 11.523 22.203 4.203 1 75.25 296 THR A C 1
ATOM 2261 O O . THR A 1 296 ? 11.688 23.312 4.715 1 75.25 296 THR A O 1
ATOM 2264 N N . THR A 1 297 ? 12.391 21.484 3.678 1 75.5 297 THR A N 1
ATOM 2265 C CA . THR A 1 297 ? 13.758 22 3.674 1 75.5 297 THR A CA 1
ATOM 2266 C C . THR A 1 297 ? 13.891 23.156 2.695 1 75.5 297 THR A C 1
ATOM 2268 O O . THR A 1 297 ? 14.68 24.078 2.922 1 75.5 297 THR A O 1
ATOM 2271 N N . ILE A 1 298 ? 13.25 23.094 1.645 1 67 298 ILE A N 1
ATOM 2272 C CA . ILE A 1 298 ? 13.289 24.188 0.673 1 67 298 ILE A CA 1
ATOM 2273 C C . ILE A 1 298 ? 12.797 25.469 1.324 1 67 298 ILE A C 1
ATOM 2275 O O . ILE A 1 298 ? 13.336 26.562 1.058 1 67 298 ILE A O 1
ATOM 2279 N N . SER A 1 299 ? 11.82 25.312 2.197 1 61.28 299 SER A N 1
ATOM 2280 C CA . SER A 1 299 ? 11.266 26.484 2.867 1 61.28 299 SER A CA 1
ATOM 2281 C C . SER A 1 299 ? 12.211 27.016 3.939 1 61.28 299 SER A C 1
ATOM 2283 O O . SER A 1 299 ? 12.188 28.203 4.262 1 61.28 299 SER A O 1
ATOM 2285 N N . ASN A 1 300 ? 13.008 25.922 4.387 1 61.5 300 ASN A N 1
ATOM 2286 C CA . ASN A 1 300 ? 13.93 26.344 5.438 1 61.5 300 ASN A CA 1
ATOM 2287 C C . ASN A 1 300 ? 15.297 26.703 4.871 1 61.5 300 ASN A C 1
ATOM 2289 O O . ASN A 1 300 ? 15.781 26.062 3.941 1 61.5 300 ASN A O 1
ATOM 2293 N N . THR A 1 301 ? 15.797 27.812 4.672 1 53.66 301 THR A N 1
ATOM 2294 C CA . THR A 1 301 ? 16.969 28.438 4.055 1 53.66 301 THR A CA 1
ATOM 2295 C C . THR A 1 301 ? 18.219 27.609 4.301 1 53.66 301 THR A C 1
ATOM 2297 O O . THR A 1 301 ? 19.219 27.766 3.607 1 53.66 301 THR A O 1
ATOM 2300 N N . SER A 1 302 ? 18.375 26.922 5.473 1 56.47 302 SER A N 1
ATOM 2301 C CA . SER A 1 302 ? 19.672 26.25 5.621 1 56.47 302 SER A CA 1
ATOM 2302 C C . SER A 1 302 ? 19.484 24.781 5.949 1 56.47 302 SER A C 1
ATOM 2304 O O . SER A 1 302 ? 19.156 24.422 7.082 1 56.47 302 SER A O 1
ATOM 2306 N N . PRO A 1 303 ? 19.594 24 4.859 1 62 303 PRO A N 1
ATOM 2307 C CA . PRO A 1 303 ? 19.422 22.594 5.211 1 62 303 PRO A CA 1
ATOM 2308 C C . PRO A 1 303 ? 20.547 22.062 6.094 1 62 303 PRO A C 1
ATOM 2310 O O . PRO A 1 303 ? 21.719 22.297 5.812 1 62 303 PRO A O 1
ATOM 2313 N N . ASN A 1 304 ? 20.297 21.484 7.285 1 75.19 304 ASN A N 1
ATOM 2314 C CA . ASN A 1 304 ? 21.25 20.781 8.141 1 75.19 304 ASN A CA 1
ATOM 2315 C C . ASN A 1 304 ? 21.859 19.578 7.426 1 75.19 304 ASN A C 1
ATOM 2317 O O . ASN A 1 304 ? 21.234 19.016 6.523 1 75.19 304 ASN A O 1
ATOM 2321 N N . LYS A 1 305 ? 23.203 19.344 7.516 1 77.25 305 LYS A N 1
ATOM 2322 C CA . LYS A 1 305 ? 23.953 18.234 6.914 1 77.25 305 LYS A CA 1
ATOM 2323 C C . LYS A 1 305 ? 23.172 16.922 7.051 1 77.25 305 LYS A C 1
ATOM 2325 O O . LYS A 1 305 ? 23.156 16.109 6.125 1 77.25 305 LYS A O 1
ATOM 2330 N N . PHE A 1 306 ? 22.469 16.766 8.109 1 82.19 306 PHE A N 1
ATOM 2331 C CA . PHE A 1 306 ? 21.719 15.531 8.344 1 82.19 306 PHE A CA 1
ATOM 2332 C C . PHE A 1 306 ? 20.547 15.414 7.367 1 82.19 306 PHE A C 1
ATOM 2334 O O . PHE A 1 306 ? 20.281 14.336 6.836 1 82.19 306 PHE A O 1
ATOM 2341 N N . THR A 1 307 ? 20.078 16.531 7.125 1 83.81 307 THR A N 1
ATOM 2342 C CA . THR A 1 307 ? 18.938 16.547 6.211 1 83.81 307 THR A CA 1
ATOM 2343 C C . THR A 1 307 ? 19.391 16.25 4.785 1 83.81 307 THR A C 1
ATOM 2345 O O . THR A 1 307 ? 18.703 15.516 4.059 1 83.81 307 THR A O 1
ATOM 2348 N N . ALA A 1 308 ? 20.531 16.719 4.426 1 85.19 308 ALA A N 1
ATOM 2349 C CA . ALA A 1 308 ? 21.047 16.469 3.086 1 85.19 308 ALA A CA 1
ATOM 2350 C C . ALA A 1 308 ? 21.406 15 2.902 1 85.19 308 ALA A C 1
ATOM 2352 O O . ALA A 1 308 ? 21.109 14.406 1.858 1 85.19 308 ALA A O 1
ATOM 2353 N N . PHE A 1 309 ? 22.016 14.453 3.916 1 88.62 309 PHE A N 1
ATOM 2354 C CA . PHE A 1 309 ? 22.391 13.039 3.852 1 88.62 309 PHE A CA 1
ATOM 2355 C C . PHE A 1 309 ? 21.156 12.156 3.871 1 88.62 309 PHE A C 1
ATOM 2357 O O . PHE A 1 309 ? 21.125 11.102 3.23 1 88.62 309 PHE A O 1
ATOM 2364 N N . PHE A 1 310 ? 20.203 12.562 4.648 1 91.25 310 PHE A N 1
ATOM 2365 C CA . PHE A 1 310 ? 18.953 11.82 4.66 1 91.25 310 PHE A CA 1
ATOM 2366 C C . PHE A 1 310 ? 18.312 11.812 3.273 1 91.25 310 PHE A C 1
ATOM 2368 O O . PHE A 1 310 ? 17.891 10.766 2.791 1 91.25 310 PHE A O 1
ATOM 2375 N N . LEU A 1 311 ? 18.297 12.945 2.648 1 91.06 311 LEU A N 1
ATOM 2376 C CA . LEU A 1 311 ? 17.703 13.055 1.323 1 91.06 311 LEU A CA 1
ATOM 2377 C C . LEU A 1 311 ? 18.484 12.234 0.304 1 91.06 311 LEU A C 1
ATOM 2379 O O . LEU A 1 311 ? 17.891 11.547 -0.533 1 91.06 311 LEU A O 1
ATOM 2383 N N . LEU A 1 312 ? 19.734 12.273 0.404 1 92.19 312 LEU A N 1
ATOM 2384 C CA . LEU A 1 312 ? 20.578 11.516 -0.519 1 92.19 312 LEU A CA 1
ATOM 2385 C C . LEU A 1 312 ? 20.359 10.016 -0.346 1 92.19 312 LEU A C 1
ATOM 2387 O O . LEU A 1 312 ? 20.109 9.305 -1.323 1 92.19 312 LEU A O 1
ATOM 2391 N N . LEU A 1 313 ? 20.406 9.578 0.87 1 93.94 313 LEU A N 1
ATOM 2392 C CA . LEU A 1 313 ? 20.25 8.156 1.126 1 93.94 313 LEU A CA 1
ATOM 2393 C C . LEU A 1 313 ? 18.828 7.699 0.813 1 93.94 313 LEU A C 1
ATOM 2395 O O . LEU A 1 313 ? 18.609 6.578 0.352 1 93.94 313 LEU A O 1
ATOM 2399 N N . SER A 1 314 ? 17.859 8.516 1.077 1 94.44 314 SER A N 1
ATOM 2400 C CA . SER A 1 314 ? 16.484 8.195 0.701 1 94.44 314 SER A CA 1
ATOM 2401 C C . SER A 1 314 ? 16.344 8.07 -0.812 1 94.44 314 SER A C 1
ATOM 2403 O O . SER A 1 314 ? 15.633 7.191 -1.3 1 94.44 314 SER A O 1
ATOM 2405 N N . SER A 1 315 ? 16.984 8.961 -1.505 1 94.5 315 SER A N 1
ATOM 2406 C CA . SER A 1 315 ? 16.953 8.852 -2.959 1 94.5 315 SER A CA 1
ATOM 2407 C C . SER A 1 315 ? 17.594 7.547 -3.426 1 94.5 315 SER A C 1
ATOM 2409 O O . SER A 1 315 ? 17.141 6.934 -4.391 1 94.5 315 SER A O 1
ATOM 2411 N N . MET A 1 316 ? 18.609 7.125 -2.742 1 95.19 316 MET A N 1
ATOM 2412 C CA . MET A 1 316 ? 19.25 5.859 -3.076 1 95.19 316 MET A CA 1
ATOM 2413 C C . MET A 1 316 ? 18.328 4.684 -2.783 1 95.19 316 MET A C 1
ATOM 2415 O O . MET A 1 316 ? 18.297 3.711 -3.539 1 95.19 316 MET A O 1
ATOM 2419 N N . VAL A 1 317 ? 17.641 4.762 -1.708 1 95.81 317 VAL A N 1
ATOM 2420 C CA . VAL A 1 317 ? 16.672 3.725 -1.375 1 95.81 317 VAL A CA 1
ATOM 2421 C C . VAL A 1 317 ? 15.641 3.598 -2.494 1 95.81 317 VAL A C 1
ATOM 2423 O O . VAL A 1 317 ? 15.344 2.49 -2.947 1 95.81 317 VAL A O 1
ATOM 2426 N N . ILE A 1 318 ? 15.164 4.715 -2.973 1 95 318 ILE A N 1
ATOM 2427 C CA . ILE A 1 318 ? 14.18 4.734 -4.051 1 95 318 ILE A CA 1
ATOM 2428 C C . ILE A 1 318 ? 14.789 4.137 -5.316 1 95 318 ILE A C 1
ATOM 2430 O O . ILE A 1 318 ? 14.172 3.295 -5.973 1 95 318 ILE A O 1
ATOM 2434 N N . GLY A 1 319 ? 16.031 4.547 -5.613 1 94.62 319 GLY A N 1
ATOM 2435 C CA . GLY A 1 319 ? 16.719 4.059 -6.805 1 94.62 319 GLY A CA 1
ATOM 2436 C C . GLY A 1 319 ? 16.953 2.562 -6.781 1 94.62 319 GLY A C 1
ATOM 2437 O O . GLY A 1 319 ? 16.641 1.863 -7.75 1 94.62 319 GLY A O 1
ATOM 2438 N N . PHE A 1 320 ? 17.406 2.088 -5.664 1 95.31 320 PHE A N 1
ATOM 2439 C CA . PHE A 1 320 ? 17.641 0.654 -5.539 1 95.31 320 PHE A CA 1
ATOM 2440 C C . PHE A 1 320 ? 16.312 -0.108 -5.531 1 95.31 320 PHE A C 1
ATOM 2442 O O . PHE A 1 320 ? 16.219 -1.202 -6.09 1 95.31 320 PHE A O 1
ATOM 2449 N N . GLY A 1 321 ? 15.391 0.513 -4.852 1 94.19 321 GLY A N 1
ATOM 2450 C CA . GLY A 1 321 ? 14.078 -0.113 -4.848 1 94.19 321 GLY A CA 1
ATOM 2451 C C . GLY A 1 321 ? 13.477 -0.248 -6.234 1 94.19 321 GLY A C 1
ATOM 2452 O O . GLY A 1 321 ? 12.914 -1.291 -6.57 1 94.19 321 GLY A O 1
ATOM 2453 N N . LEU A 1 322 ? 13.617 0.737 -7.016 1 94.62 322 LEU A N 1
ATOM 2454 C CA . LEU A 1 322 ? 13.117 0.704 -8.383 1 94.62 322 LEU A CA 1
ATOM 2455 C C . LEU A 1 322 ? 13.898 -0.296 -9.227 1 94.62 322 LEU A C 1
ATOM 2457 O O . LEU A 1 322 ? 13.305 -1.039 -10.016 1 94.62 322 LEU A O 1
ATOM 2461 N N . SER A 1 323 ? 15.164 -0.316 -9.039 1 93.81 323 SER A N 1
ATOM 2462 C CA . SER A 1 323 ? 15.984 -1.285 -9.758 1 93.81 323 SER A CA 1
ATOM 2463 C C . SER A 1 323 ? 15.609 -2.715 -9.375 1 93.81 323 SER A C 1
ATOM 2465 O O . SER A 1 323 ? 15.516 -3.588 -10.242 1 93.81 323 SER A O 1
ATOM 2467 N N . TRP A 1 324 ? 15.398 -2.828 -8.094 1 92.5 324 TRP A N 1
ATOM 2468 C CA . TRP A 1 324 ? 14.961 -4.129 -7.598 1 92.5 324 TRP A CA 1
ATOM 2469 C C . TRP A 1 324 ? 13.656 -4.555 -8.25 1 92.5 324 TRP A C 1
ATOM 2471 O O . TRP A 1 324 ? 13.531 -5.68 -8.742 1 92.5 324 TRP A O 1
ATOM 2481 N N . ARG A 1 325 ? 12.703 -3.711 -8.336 1 93.44 325 ARG A N 1
ATOM 2482 C CA . ARG A 1 325 ? 11.406 -4.008 -8.938 1 93.44 325 ARG A CA 1
ATOM 2483 C C . ARG A 1 325 ? 11.547 -4.285 -10.43 1 93.44 325 ARG A C 1
ATOM 2485 O O . ARG A 1 325 ? 10.969 -5.246 -10.945 1 93.44 325 ARG A O 1
ATOM 2492 N N . LEU A 1 326 ? 12.359 -3.549 -11.133 1 91.88 326 LEU A N 1
ATOM 2493 C CA . LEU A 1 326 ? 12.531 -3.719 -12.57 1 91.88 326 LEU A CA 1
ATOM 2494 C C . LEU A 1 326 ? 13.219 -5.043 -12.883 1 91.88 326 LEU A C 1
ATOM 2496 O O . LEU A 1 326 ? 12.797 -5.773 -13.773 1 91.88 326 LEU A O 1
ATOM 2500 N N . LEU A 1 327 ? 14.164 -5.367 -12.086 1 90.12 327 LEU A N 1
ATOM 2501 C CA . LEU A 1 327 ? 14.906 -6.602 -12.312 1 90.12 327 LEU A CA 1
ATOM 2502 C C . LEU A 1 327 ? 14.055 -7.82 -11.969 1 90.12 327 LEU A C 1
ATOM 2504 O O . LEU A 1 327 ? 14.047 -8.805 -12.711 1 90.12 327 LEU A O 1
ATOM 2508 N N . SER A 1 328 ? 13.312 -7.723 -10.914 1 88.06 328 SER A N 1
ATOM 2509 C CA . SER A 1 328 ? 12.453 -8.844 -10.523 1 88.06 328 SER A CA 1
ATOM 2510 C C . SER A 1 328 ? 11.344 -9.062 -11.539 1 88.06 328 SER A C 1
ATOM 2512 O O . SER A 1 328 ? 10.984 -10.203 -11.844 1 88.06 328 SER A O 1
ATOM 2514 N N . GLN A 1 329 ? 10.836 -8.016 -12.039 1 86.81 329 GLN A N 1
ATOM 2515 C CA . GLN A 1 329 ? 9.812 -8.117 -13.062 1 86.81 329 GLN A CA 1
ATOM 2516 C C . GLN A 1 329 ? 10.383 -8.695 -14.359 1 86.81 329 GLN A C 1
ATOM 2518 O O . GLN A 1 329 ? 9.703 -9.453 -15.055 1 86.81 329 GLN A O 1
ATOM 2523 N N . ASN A 1 330 ? 11.539 -8.32 -14.656 1 82.88 330 ASN A N 1
ATOM 2524 C CA . ASN A 1 330 ? 12.172 -8.805 -15.875 1 82.88 330 ASN A CA 1
ATOM 2525 C C . ASN A 1 330 ? 12.453 -10.305 -15.805 1 82.88 330 ASN A C 1
ATOM 2527 O O . ASN A 1 330 ? 12.453 -10.992 -16.828 1 82.88 330 ASN A O 1
ATOM 2531 N N . ASN A 1 331 ? 12.664 -10.742 -14.656 1 77.12 331 ASN A N 1
ATOM 2532 C CA . ASN A 1 331 ? 12.867 -12.18 -14.484 1 77.12 331 ASN A CA 1
ATOM 2533 C C . ASN A 1 331 ? 11.617 -12.969 -14.867 1 77.12 331 ASN A C 1
ATOM 2535 O O . ASN A 1 331 ? 11.711 -14.008 -15.523 1 77.12 331 ASN A O 1
ATOM 2539 N N . THR A 1 332 ? 10.539 -12.453 -14.562 1 71.06 332 THR A N 1
ATOM 2540 C CA . THR A 1 332 ? 9.281 -13.102 -14.898 1 71.06 332 THR A CA 1
ATOM 2541 C C . THR A 1 332 ? 9.016 -13.008 -16.406 1 71.06 332 THR A C 1
ATOM 2543 O O . THR A 1 332 ? 8.43 -13.93 -16.984 1 71.06 332 THR A O 1
ATOM 2546 N N . LYS A 1 333 ? 9.594 -11.984 -17.016 1 75.12 333 LYS A N 1
ATOM 2547 C CA . LYS A 1 333 ? 9.344 -11.695 -18.422 1 75.12 333 LYS A CA 1
ATOM 2548 C C . LYS A 1 333 ? 10.305 -12.469 -19.312 1 75.12 333 LYS A C 1
ATOM 2550 O O . LYS A 1 333 ? 10.031 -12.672 -20.5 1 75.12 333 LYS A O 1
ATOM 2555 N N . SER A 1 334 ? 11.453 -12.734 -18.766 1 70.31 334 SER A N 1
ATOM 2556 C CA . SER A 1 334 ? 12.539 -13.305 -19.562 1 70.31 334 SER A CA 1
ATOM 2557 C C . SER A 1 334 ? 12.102 -14.594 -20.25 1 70.31 334 SER A C 1
ATOM 2559 O O . SER A 1 334 ? 12.516 -14.875 -21.375 1 70.31 334 SER A O 1
ATOM 2561 N N . GLY A 1 335 ? 11.242 -15.297 -19.672 1 63.56 335 GLY A N 1
ATOM 2562 C CA . GLY A 1 335 ? 10.797 -16.5 -20.359 1 63.56 335 GLY A CA 1
ATOM 2563 C C . GLY A 1 335 ? 10.023 -16.219 -21.625 1 63.56 335 GLY A C 1
ATOM 2564 O O . GLY A 1 335 ? 9.867 -17.094 -22.484 1 63.56 335 GLY A O 1
ATOM 2565 N N . LEU A 1 336 ? 9.75 -14.938 -21.641 1 64.62 336 LEU A N 1
ATOM 2566 C CA . LEU A 1 336 ? 8.875 -14.609 -22.75 1 64.62 336 LEU A CA 1
ATOM 2567 C C . LEU A 1 336 ? 9.602 -13.75 -23.781 1 64.62 336 LEU A C 1
ATOM 2569 O O . LEU A 1 336 ? 9.117 -13.57 -24.906 1 64.62 336 LEU A O 1
ATOM 2573 N N . THR A 1 337 ? 10.688 -13.188 -23.203 1 64.94 337 THR A N 1
ATOM 2574 C CA . THR A 1 337 ? 11.445 -12.32 -24.094 1 64.94 337 THR A CA 1
ATOM 2575 C C . THR A 1 337 ? 12.617 -13.07 -24.719 1 64.94 337 THR A C 1
ATOM 2577 O O . THR A 1 337 ? 13.109 -14.047 -24.141 1 64.94 337 THR A O 1
ATOM 2580 N N . ASN A 1 338 ? 12.773 -13.148 -25.922 1 60.84 338 ASN A N 1
ATOM 2581 C CA . ASN A 1 338 ? 13.945 -13.734 -26.562 1 60.84 338 ASN A CA 1
ATOM 2582 C C . ASN A 1 338 ? 15.234 -13.062 -26.109 1 60.84 338 ASN A C 1
ATOM 2584 O O . ASN A 1 338 ? 16.234 -13.086 -26.828 1 60.84 338 ASN A O 1
ATOM 2588 N N . ILE A 1 339 ? 15.078 -12.438 -25.016 1 58.84 339 ILE A N 1
ATOM 2589 C CA . ILE A 1 339 ? 16.312 -11.836 -24.531 1 58.84 339 ILE A CA 1
ATOM 2590 C C 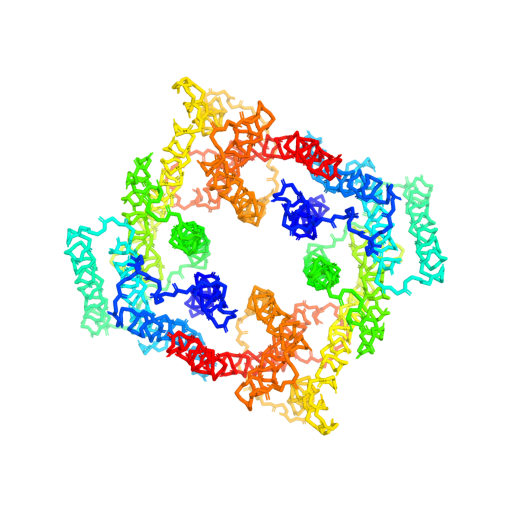. ILE A 1 339 ? 17.141 -12.883 -23.781 1 58.84 339 ILE A C 1
ATOM 2592 O O . ILE A 1 339 ? 16.641 -13.539 -22.859 1 58.84 339 ILE A O 1
ATOM 2596 N N . ASP A 1 340 ? 18.172 -13.164 -24.234 1 64.44 340 ASP A N 1
ATOM 2597 C CA . ASP A 1 340 ? 19.094 -14.227 -23.859 1 64.44 340 ASP A CA 1
ATOM 2598 C C . ASP A 1 340 ? 19.734 -13.93 -22.5 1 64.44 340 ASP A C 1
ATOM 2600 O O . ASP A 1 340 ? 20.938 -14.141 -22.312 1 64.44 340 ASP A O 1
ATOM 2604 N N . VAL A 1 341 ? 19.031 -13.328 -21.672 1 73.69 341 VAL A N 1
ATOM 2605 C CA . VAL A 1 341 ? 19.641 -13.188 -20.359 1 73.69 341 VAL A CA 1
ATOM 2606 C C . VAL A 1 341 ? 19.141 -14.281 -19.438 1 73.69 341 VAL A C 1
ATOM 2608 O O . VAL A 1 341 ? 17.922 -14.492 -19.328 1 73.69 341 VAL A O 1
ATOM 2611 N N . SER A 1 342 ? 20.094 -15.008 -18.953 1 78.62 342 SER A N 1
ATOM 2612 C CA . SER A 1 342 ? 19.75 -16.109 -18.047 1 78.62 342 SER A CA 1
ATOM 2613 C C . SER A 1 342 ? 18.922 -15.609 -16.859 1 78.62 342 SER A C 1
ATOM 2615 O O . SER A 1 342 ? 19.281 -14.617 -16.234 1 78.62 342 SER A O 1
ATOM 2617 N N . PRO A 1 343 ? 17.812 -16.188 -16.656 1 80.81 343 PRO A N 1
ATOM 2618 C CA . PRO A 1 343 ? 16.984 -15.82 -15.5 1 80.81 343 PRO A CA 1
ATOM 2619 C C . PRO A 1 343 ? 17.75 -15.883 -14.18 1 80.81 343 PRO A C 1
ATOM 2621 O O . PRO A 1 343 ? 17.438 -15.141 -13.25 1 80.81 343 PRO A O 1
ATOM 2624 N N . VAL A 1 344 ? 18.75 -16.656 -14.195 1 81.5 344 VAL A N 1
ATOM 2625 C CA . VAL A 1 344 ? 19.547 -16.812 -12.977 1 81.5 344 VAL A CA 1
ATOM 2626 C C . VAL A 1 344 ? 20.344 -15.531 -12.719 1 81.5 344 VAL A C 1
ATOM 2628 O O . VAL A 1 344 ? 20.453 -15.086 -11.57 1 81.5 344 VAL A O 1
ATOM 2631 N N . HIS A 1 345 ? 20.844 -14.992 -13.734 1 85 345 HIS A N 1
ATOM 2632 C CA . HIS A 1 345 ? 21.625 -13.766 -13.609 1 85 345 HIS A CA 1
ATOM 2633 C C . HIS A 1 345 ? 20.75 -12.594 -13.195 1 85 345 HIS A C 1
ATOM 2635 O O . HIS A 1 345 ? 21.156 -11.766 -12.383 1 85 345 HIS A O 1
ATOM 2641 N N . VAL A 1 346 ? 19.594 -12.562 -13.727 1 85.88 346 VAL A N 1
ATOM 2642 C CA . VAL A 1 346 ? 18.656 -11.492 -13.406 1 85.88 346 VAL A CA 1
ATOM 2643 C C . VAL A 1 346 ? 18.234 -11.602 -11.938 1 85.88 346 VAL A C 1
ATOM 2645 O O . VAL A 1 346 ? 18.156 -10.594 -11.234 1 85.88 346 VAL A O 1
ATOM 2648 N N . ALA A 1 347 ? 18.062 -12.758 -11.508 1 84.25 347 ALA A N 1
ATOM 2649 C CA . ALA A 1 347 ? 17.656 -12.992 -10.125 1 84.25 347 ALA A CA 1
ATOM 2650 C C . ALA A 1 347 ? 18.766 -12.586 -9.156 1 84.25 347 ALA A C 1
ATOM 2652 O O . ALA A 1 347 ? 18.484 -12.031 -8.094 1 84.25 347 ALA A O 1
ATOM 2653 N N . SER A 1 348 ? 19.969 -12.859 -9.539 1 85.31 348 SER A N 1
ATOM 2654 C CA . SER A 1 348 ? 21.094 -12.492 -8.695 1 85.31 348 SER A CA 1
ATOM 2655 C C . SER A 1 348 ? 21.266 -10.977 -8.617 1 85.31 348 SER A C 1
ATOM 2657 O O . SER A 1 348 ? 21.547 -10.43 -7.547 1 85.31 348 SER A O 1
ATOM 2659 N N . ALA A 1 349 ? 21.094 -10.391 -9.695 1 88.44 349 ALA A N 1
ATOM 2660 C CA . ALA A 1 349 ? 21.156 -8.93 -9.703 1 88.44 349 ALA A CA 1
ATOM 2661 C C . ALA A 1 349 ? 20.031 -8.32 -8.875 1 88.44 349 ALA A C 1
ATOM 2663 O O . ALA A 1 349 ? 20.25 -7.312 -8.188 1 88.44 349 ALA A O 1
ATOM 2664 N N . ALA A 1 350 ? 18.875 -8.852 -8.984 1 89.69 350 ALA A N 1
ATOM 2665 C CA . ALA A 1 350 ? 17.734 -8.391 -8.188 1 89.69 350 ALA A CA 1
ATOM 2666 C C . ALA A 1 350 ? 18.016 -8.555 -6.695 1 89.69 350 ALA A C 1
ATOM 2668 O O . ALA A 1 350 ? 17.625 -7.707 -5.887 1 89.69 350 ALA A O 1
ATOM 2669 N N . LYS A 1 351 ? 18.734 -9.578 -6.379 1 87.5 351 LYS A N 1
ATOM 2670 C CA . LYS A 1 351 ? 19.109 -9.812 -4.984 1 87.5 351 LYS A CA 1
ATOM 2671 C C . LYS A 1 351 ? 20.078 -8.75 -4.48 1 87.5 351 LYS A C 1
ATOM 2673 O O . LYS A 1 351 ? 19.938 -8.266 -3.355 1 87.5 351 LYS A O 1
ATOM 2678 N N . ILE A 1 352 ? 20.953 -8.43 -5.266 1 88.81 352 ILE A N 1
ATOM 2679 C CA . ILE A 1 352 ? 21.922 -7.395 -4.902 1 88.81 352 ILE A CA 1
ATOM 2680 C C . ILE A 1 352 ? 21.188 -6.066 -4.707 1 88.81 352 ILE A C 1
ATOM 2682 O O . ILE A 1 352 ? 21.438 -5.359 -3.723 1 88.81 352 ILE A O 1
ATOM 2686 N N . ALA A 1 353 ? 20.344 -5.781 -5.586 1 92 353 ALA A N 1
ATOM 2687 C CA . ALA A 1 353 ? 19.562 -4.547 -5.465 1 92 353 ALA A CA 1
ATOM 2688 C C . ALA A 1 353 ? 18.719 -4.555 -4.199 1 92 353 ALA A C 1
ATOM 2690 O O . ALA A 1 353 ? 18.578 -3.525 -3.533 1 92 353 ALA A O 1
ATOM 2691 N N . SER A 1 354 ? 18.203 -5.656 -3.883 1 90.69 354 SER A N 1
ATOM 2692 C CA . SER A 1 354 ? 17.391 -5.797 -2.684 1 90.69 354 SER A CA 1
ATOM 2693 C C . SER A 1 354 ? 18.219 -5.574 -1.422 1 90.69 354 SER A C 1
ATOM 2695 O O . SER A 1 354 ? 17.797 -4.848 -0.519 1 90.69 354 SER A O 1
ATOM 2697 N N . ILE A 1 355 ? 19.422 -6.102 -1.329 1 90.75 355 ILE A N 1
ATOM 2698 C CA . ILE A 1 355 ? 20.312 -5.965 -0.174 1 90.75 355 ILE A CA 1
ATOM 2699 C C . ILE A 1 355 ? 20.719 -4.504 -0.007 1 90.75 355 ILE A C 1
ATOM 2701 O O . ILE A 1 355 ? 20.688 -3.969 1.104 1 90.75 355 ILE A O 1
ATOM 2705 N N . LEU A 1 356 ? 20.953 -3.971 -1.089 1 92.69 356 LEU A N 1
ATOM 2706 C CA . LEU A 1 356 ? 21.391 -2.58 -1.032 1 92.69 356 LEU A CA 1
ATOM 2707 C C . LEU A 1 356 ? 20.234 -1.658 -0.665 1 92.69 356 LEU A C 1
ATOM 2709 O O . LEU A 1 356 ? 20.438 -0.655 0.025 1 92.69 356 LEU A O 1
ATOM 2713 N N . THR A 1 357 ? 19.031 -1.934 -1.115 1 92.5 357 THR A N 1
ATOM 2714 C CA . THR A 1 357 ? 17.859 -1.172 -0.724 1 92.5 357 THR A CA 1
ATOM 2715 C C . THR A 1 357 ? 17.672 -1.199 0.791 1 92.5 357 THR A C 1
ATOM 2717 O O . THR A 1 357 ? 17.531 -0.151 1.424 1 92.5 357 THR A O 1
ATOM 2720 N N . HIS A 1 358 ? 17.781 -2.342 1.312 1 91.62 358 HIS A N 1
ATOM 2721 C CA . HIS A 1 358 ? 17.516 -2.502 2.738 1 91.62 358 HIS A CA 1
ATOM 2722 C C . HIS A 1 358 ? 18.672 -1.958 3.578 1 91.62 358 HIS A C 1
ATOM 2724 O O . HIS A 1 358 ? 18.453 -1.414 4.66 1 91.62 358 HIS A O 1
ATOM 2730 N N . PHE A 1 359 ? 19.812 -2.074 3.07 1 93.44 359 PHE A N 1
ATOM 2731 C CA . PHE A 1 359 ? 20.969 -1.485 3.738 1 93.44 359 PHE A CA 1
ATOM 2732 C C . PHE A 1 359 ? 20.844 0.031 3.807 1 93.44 359 PHE A C 1
ATOM 2734 O O . PHE A 1 359 ? 21.047 0.63 4.863 1 93.44 359 PHE A O 1
ATOM 2741 N N . CYS A 1 360 ? 20.438 0.607 2.73 1 93.81 360 CYS A N 1
ATOM 2742 C CA . CYS A 1 360 ? 20.234 2.051 2.699 1 93.81 360 CYS A CA 1
ATOM 2743 C C . CYS A 1 360 ? 19.078 2.463 3.613 1 93.81 360 CYS A C 1
ATOM 2745 O O . CYS A 1 360 ? 19.125 3.52 4.242 1 93.81 360 CYS A O 1
ATOM 2747 N N . ILE A 1 361 ? 18.078 1.648 3.717 1 92.88 361 ILE A N 1
ATOM 2748 C CA . ILE A 1 361 ? 16.953 1.96 4.594 1 92.88 361 ILE A CA 1
ATOM 2749 C C . ILE A 1 361 ? 17.422 1.988 6.047 1 92.88 361 ILE A C 1
ATOM 2751 O O . ILE A 1 361 ? 17.031 2.867 6.816 1 92.88 361 ILE A O 1
ATOM 2755 N N . VAL A 1 362 ? 18.312 1.075 6.402 1 92.69 362 VAL A N 1
ATOM 2756 C CA . VAL A 1 362 ? 18.812 1.014 7.77 1 92.69 362 VAL A CA 1
ATOM 2757 C C . VAL A 1 362 ? 19.578 2.291 8.102 1 92.69 362 VAL A C 1
ATOM 2759 O O . VAL A 1 362 ? 19.344 2.924 9.133 1 92.69 362 VAL A O 1
ATOM 2762 N N . ILE A 1 363 ? 20.359 2.715 7.199 1 93.88 363 ILE A N 1
ATOM 2763 C CA . ILE A 1 363 ? 21.172 3.91 7.434 1 93.88 363 ILE A CA 1
ATOM 2764 C C . ILE A 1 363 ? 20.266 5.145 7.449 1 93.88 363 ILE A C 1
ATOM 2766 O O . ILE A 1 363 ? 20.422 6.031 8.289 1 93.88 363 ILE A O 1
ATOM 2770 N N . THR A 1 364 ? 19.344 5.16 6.57 1 93.75 364 THR A N 1
ATOM 2771 C CA . THR A 1 364 ? 18.422 6.285 6.508 1 93.75 364 THR A CA 1
ATOM 2772 C C . THR A 1 364 ? 17.594 6.379 7.789 1 93.75 364 THR A C 1
ATOM 2774 O O . THR A 1 364 ? 17.266 7.48 8.242 1 93.75 364 THR A O 1
ATOM 2777 N N . THR A 1 365 ? 17.312 5.254 8.305 1 91.81 365 THR A N 1
ATOM 2778 C CA . THR A 1 365 ? 16.547 5.23 9.547 1 91.81 365 THR A CA 1
ATOM 2779 C C . THR A 1 365 ? 17.344 5.867 10.68 1 91.81 365 THR A C 1
ATOM 2781 O O . THR A 1 365 ? 16.781 6.609 11.492 1 91.81 365 THR A O 1
ATOM 2784 N N . ILE A 1 366 ? 18.594 5.613 10.734 1 91.81 366 ILE A N 1
ATOM 2785 C CA . ILE A 1 366 ? 19.453 6.203 11.766 1 91.81 366 ILE A CA 1
ATOM 2786 C C . ILE A 1 366 ? 19.438 7.723 11.633 1 91.81 366 ILE A C 1
ATOM 2788 O O . ILE A 1 366 ? 19.281 8.438 12.625 1 91.81 366 ILE A O 1
ATOM 2792 N N . LEU A 1 367 ? 19.5 8.164 10.453 1 91.25 367 LEU A N 1
ATOM 2793 C CA . LEU A 1 367 ? 19.484 9.602 10.203 1 91.25 367 LEU A CA 1
ATOM 2794 C C . LEU A 1 367 ? 18.109 10.188 10.531 1 91.25 367 LEU A C 1
ATOM 2796 O O . LEU A 1 367 ? 18.016 11.297 11.062 1 91.25 367 LEU A O 1
ATOM 2800 N N . PHE A 1 368 ? 17.125 9.43 10.219 1 90.38 368 PHE A N 1
ATOM 2801 C CA . PHE A 1 368 ? 15.758 9.828 10.492 1 90.38 368 PHE A CA 1
ATOM 2802 C C . PHE A 1 368 ? 15.531 10.008 11.984 1 90.38 368 PHE A C 1
ATOM 2804 O O . PHE A 1 368 ? 14.93 10.992 12.414 1 90.38 368 PHE A O 1
ATOM 2811 N N . VAL A 1 369 ? 16.062 9.086 12.719 1 89.31 369 VAL A N 1
ATOM 2812 C CA . VAL A 1 369 ? 15.938 9.125 14.172 1 89.31 369 VAL A CA 1
ATOM 2813 C C . VAL A 1 369 ? 16.719 10.32 14.727 1 89.31 369 VAL A C 1
ATOM 2815 O O . VAL A 1 369 ? 16.25 11.023 15.617 1 89.31 369 VAL A O 1
ATOM 2818 N N . ALA A 1 370 ? 17.828 10.594 14.164 1 88.25 370 ALA A N 1
ATOM 2819 C CA . ALA A 1 370 ? 18.641 11.742 14.586 1 88.25 370 ALA A CA 1
ATOM 2820 C C . ALA A 1 370 ? 17.922 13.055 14.305 1 88.25 370 ALA A C 1
ATOM 2822 O O . ALA A 1 370 ? 17.922 13.961 15.133 1 88.25 370 ALA A O 1
ATOM 2823 N N . MET A 1 371 ? 17.281 13.117 13.188 1 87.38 371 MET A N 1
ATOM 2824 C CA . MET A 1 371 ? 16.531 14.32 12.828 1 87.38 371 MET A CA 1
ATOM 2825 C C . MET A 1 371 ? 15.352 14.523 13.766 1 87.38 371 MET A C 1
ATOM 2827 O O . MET A 1 371 ? 15.094 15.648 14.203 1 87.38 371 MET A O 1
ATOM 2831 N N . ALA A 1 372 ? 14.695 13.5 14.023 1 85.62 372 ALA A N 1
ATOM 2832 C CA . ALA A 1 372 ? 13.539 13.578 14.914 1 85.62 372 ALA A CA 1
ATOM 2833 C C . ALA A 1 372 ? 13.961 13.961 16.328 1 85.62 372 ALA A C 1
ATOM 2835 O O . ALA A 1 372 ? 13.281 14.742 17 1 85.62 372 ALA A O 1
ATOM 2836 N N . SER A 1 373 ? 15.117 13.445 16.75 1 84.38 373 SER A N 1
ATOM 2837 C CA . SER A 1 373 ? 15.625 13.75 18.078 1 84.38 373 SER A CA 1
ATOM 2838 C C . SER A 1 373 ? 16.062 15.211 18.188 1 84.38 373 SER A C 1
ATOM 2840 O O . SER A 1 373 ? 15.844 15.859 19.219 1 84.38 373 SER A O 1
ATOM 2842 N N . THR A 1 374 ? 16.594 15.703 17.156 1 83.12 374 THR A N 1
ATOM 2843 C CA . THR A 1 374 ? 17.047 17.094 17.141 1 83.12 374 THR A CA 1
ATOM 2844 C C . THR A 1 374 ? 15.844 18.031 17.109 1 83.12 374 THR A C 1
ATOM 2846 O O . THR A 1 374 ? 15.875 19.109 17.734 1 83.12 374 THR A O 1
ATOM 2849 N N . ALA A 1 375 ? 14.867 17.656 16.438 1 79.69 375 ALA A N 1
ATOM 2850 C CA . ALA A 1 375 ? 13.664 18.484 16.359 1 79.69 375 ALA A CA 1
ATOM 2851 C C . ALA A 1 375 ? 12.922 18.5 17.703 1 79.69 375 ALA A C 1
ATOM 2853 O O . ALA A 1 375 ? 12.391 19.531 18.109 1 79.69 375 ALA A O 1
ATOM 2854 N N . SER A 1 376 ? 12.875 17.406 18.328 1 75.44 376 SER A N 1
ATOM 2855 C CA . SER A 1 376 ? 12.148 17.281 19.594 1 75.44 376 SER A CA 1
ATOM 2856 C C . SER A 1 376 ? 12.906 17.953 20.719 1 75.44 376 SER A C 1
ATOM 2858 O O . SER A 1 376 ? 12.32 18.312 21.75 1 75.44 376 SER A O 1
ATOM 2860 N N . GLY A 1 377 ? 14.172 18.031 20.625 1 65.88 377 GLY A N 1
ATOM 2861 C CA . GLY A 1 377 ? 14.984 18.656 21.656 1 65.88 377 GLY A CA 1
ATOM 2862 C C . GLY A 1 377 ? 14.953 20.172 21.594 1 65.88 377 GLY A C 1
ATOM 2863 O O . GLY A 1 377 ? 15.531 20.844 22.438 1 65.88 377 GLY A O 1
ATOM 2864 N N . LYS A 1 378 ? 14.258 20.672 20.656 1 59.03 378 LYS A N 1
ATOM 2865 C CA . LYS A 1 378 ? 14.125 22.125 20.594 1 59.03 378 LYS A CA 1
ATOM 2866 C C . LYS A 1 378 ? 12.859 22.594 21.297 1 59.03 378 LYS A C 1
ATOM 2868 O O . LYS A 1 378 ? 11.859 21.875 21.328 1 59.03 378 LYS A O 1
ATOM 2873 N N . MET B 1 1 ? 11.922 -22.188 2.271 1 54.22 1 MET B N 1
ATOM 2874 C CA . MET B 1 1 ? 12.867 -21.078 2.236 1 54.22 1 MET B CA 1
ATOM 2875 C C . MET B 1 1 ? 12.211 -19.812 1.681 1 54.22 1 MET B C 1
ATOM 2877 O O . MET B 1 1 ? 12.289 -18.75 2.287 1 54.22 1 MET B O 1
ATOM 2881 N N . VAL B 1 2 ? 11.391 -19.969 0.724 1 64.94 2 VAL B N 1
ATOM 2882 C CA . VAL B 1 2 ? 10.742 -18.891 0.003 1 64.94 2 VAL B CA 1
ATOM 2883 C C . VAL B 1 2 ? 9.641 -18.281 0.864 1 64.94 2 VAL B C 1
ATOM 2885 O O . VAL B 1 2 ? 9.461 -17.062 0.892 1 64.94 2 VAL B O 1
ATOM 2888 N N . GLY B 1 3 ? 9.266 -19.125 1.858 1 76.25 3 GLY B N 1
ATOM 2889 C CA . GLY B 1 3 ? 8.164 -18.625 2.672 1 76.25 3 GLY B CA 1
ATOM 2890 C C . GLY B 1 3 ? 8.594 -17.609 3.711 1 76.25 3 GLY B C 1
ATOM 2891 O O . GLY B 1 3 ? 8 -16.531 3.826 1 76.25 3 GLY B O 1
ATOM 2892 N N . LEU B 1 4 ? 9.727 -17.859 4.344 1 79.88 4 LEU B N 1
ATOM 2893 C CA . LEU B 1 4 ? 10.188 -16.953 5.391 1 79.88 4 LEU B CA 1
ATOM 2894 C C . LEU B 1 4 ? 10.727 -15.656 4.785 1 79.88 4 LEU B C 1
ATOM 2896 O O . LEU B 1 4 ? 10.602 -14.586 5.391 1 79.88 4 LEU B O 1
ATOM 2900 N N . LEU B 1 5 ? 11.227 -15.797 3.586 1 82.88 5 LEU B N 1
ATOM 2901 C CA . LEU B 1 5 ? 11.711 -14.617 2.883 1 82.88 5 LEU B CA 1
ATOM 2902 C C . LEU B 1 5 ? 10.57 -13.656 2.586 1 82.88 5 LEU B C 1
ATOM 2904 O O . LEU B 1 5 ? 10.688 -12.453 2.824 1 82.88 5 LEU B O 1
ATOM 2908 N N . ASN B 1 6 ? 9.5 -14.18 2.207 1 83.75 6 ASN B N 1
ATOM 2909 C CA . ASN B 1 6 ? 8.336 -13.352 1.889 1 83.75 6 ASN B CA 1
ATOM 2910 C C . ASN B 1 6 ? 7.734 -12.727 3.143 1 83.75 6 ASN B C 1
ATOM 2912 O O . ASN B 1 6 ? 7.328 -11.562 3.125 1 83.75 6 ASN B O 1
ATOM 2916 N N . ARG B 1 7 ? 7.777 -13.484 4.094 1 88.38 7 ARG B N 1
ATOM 2917 C CA . ARG B 1 7 ? 7.184 -12.977 5.324 1 88.38 7 ARG B CA 1
ATOM 2918 C C . ARG B 1 7 ? 8.094 -11.945 5.98 1 88.38 7 ARG B C 1
ATOM 2920 O O . ARG B 1 7 ? 7.617 -11 6.609 1 88.38 7 ARG B O 1
ATOM 2927 N N . SER B 1 8 ? 9.367 -12.133 5.855 1 87.62 8 SER B N 1
ATOM 2928 C CA . SER B 1 8 ? 10.297 -11.117 6.344 1 87.62 8 SER B CA 1
ATOM 2929 C C . SER B 1 8 ? 10.164 -9.82 5.547 1 87.62 8 SER B C 1
ATOM 2931 O O . SER B 1 8 ? 10.281 -8.727 6.102 1 87.62 8 SER B O 1
ATOM 2933 N N . ARG B 1 9 ? 9.945 -9.984 4.352 1 87.94 9 ARG B N 1
ATOM 2934 C CA . ARG B 1 9 ? 9.68 -8.812 3.531 1 87.94 9 ARG B CA 1
ATOM 2935 C C . ARG B 1 9 ? 8.398 -8.109 3.973 1 87.94 9 ARG B C 1
ATOM 2937 O O . ARG B 1 9 ? 8.359 -6.883 4.078 1 87.94 9 ARG B O 1
ATOM 2944 N N . GLY B 1 10 ? 7.406 -8.906 4.211 1 87.88 10 GLY B N 1
ATOM 2945 C CA . GLY B 1 10 ? 6.156 -8.352 4.707 1 87.88 10 GLY B CA 1
ATOM 2946 C C . GLY B 1 10 ? 6.309 -7.613 6.023 1 87.88 10 GLY B C 1
ATOM 2947 O O . GLY B 1 10 ? 5.691 -6.57 6.234 1 87.88 10 GLY B O 1
ATOM 2948 N N . LEU B 1 11 ? 7.148 -8.125 6.844 1 90.94 11 LEU B N 1
ATOM 2949 C CA . LEU B 1 11 ? 7.422 -7.48 8.125 1 90.94 11 LEU B CA 1
ATOM 2950 C C . LEU B 1 11 ? 8.148 -6.156 7.922 1 90.94 11 LEU B C 1
ATOM 2952 O O . LEU B 1 11 ? 7.805 -5.152 8.555 1 90.94 11 LEU B O 1
ATOM 2956 N N . ALA B 1 12 ? 9.094 -6.219 7.074 1 90.5 12 ALA B N 1
ATOM 2957 C CA . ALA B 1 12 ? 9.852 -5.004 6.793 1 90.5 12 ALA B CA 1
ATOM 2958 C C . ALA B 1 12 ? 8.945 -3.898 6.262 1 90.5 12 ALA B C 1
ATOM 2960 O O . ALA B 1 12 ? 8.984 -2.766 6.746 1 90.5 12 ALA B O 1
ATOM 2961 N N . GLU B 1 13 ? 8.086 -4.188 5.387 1 88.44 13 GLU B N 1
ATOM 2962 C CA . GLU B 1 13 ? 7.152 -3.229 4.801 1 88.44 13 GLU B CA 1
ATOM 2963 C C . GLU B 1 13 ? 6.121 -2.764 5.828 1 88.44 13 GLU B C 1
ATOM 2965 O O . GLU B 1 13 ? 5.805 -1.574 5.902 1 88.44 13 GLU B O 1
ATOM 2970 N N . GLY B 1 14 ? 5.656 -3.721 6.551 1 89.06 14 GLY B N 1
ATOM 2971 C CA . GLY B 1 14 ? 4.676 -3.389 7.57 1 89.06 14 GLY B CA 1
ATOM 2972 C C . GLY B 1 14 ? 5.207 -2.436 8.625 1 89.06 14 GLY B C 1
ATOM 2973 O O . GLY B 1 14 ? 4.559 -1.442 8.961 1 89.06 14 GLY B O 1
ATOM 2974 N N . VAL B 1 15 ? 6.387 -2.676 9.094 1 91.88 15 VAL B N 1
ATOM 2975 C CA . VAL B 1 15 ? 6.984 -1.854 10.141 1 91.88 15 VAL B CA 1
ATOM 2976 C C . VAL B 1 15 ? 7.285 -0.461 9.594 1 91.88 15 VAL B C 1
ATOM 2978 O O . VAL B 1 15 ? 7.105 0.54 10.289 1 91.88 15 VAL B O 1
ATOM 2981 N N . ALA B 1 16 ? 7.715 -0.395 8.391 1 89.81 16 ALA B N 1
ATOM 2982 C CA . ALA B 1 16 ? 7.992 0.899 7.77 1 89.81 16 ALA B CA 1
ATOM 2983 C C . ALA B 1 16 ? 6.723 1.742 7.672 1 89.81 16 ALA B C 1
ATOM 2985 O O . ALA B 1 16 ? 6.734 2.932 8 1 89.81 16 ALA B O 1
ATOM 2986 N N . VAL B 1 17 ? 5.641 1.103 7.348 1 85.5 17 VAL B N 1
ATOM 2987 C CA . VAL B 1 17 ? 4.375 1.816 7.195 1 85.5 17 VAL B CA 1
ATOM 2988 C C . VAL B 1 17 ? 3.852 2.236 8.57 1 85.5 17 VAL B C 1
ATOM 2990 O O . VAL B 1 17 ? 3.232 3.293 8.711 1 85.5 17 VAL B O 1
ATOM 2993 N N . MET B 1 18 ? 4.164 1.448 9.547 1 88.62 18 MET B N 1
ATOM 2994 C CA . MET B 1 18 ? 3.658 1.71 10.891 1 88.62 18 MET B CA 1
ATOM 2995 C C . MET B 1 18 ? 4.445 2.83 11.555 1 88.62 18 MET B C 1
ATOM 2997 O O . MET B 1 18 ? 3.871 3.666 12.258 1 88.62 18 MET B O 1
ATOM 3001 N N . ILE B 1 19 ? 5.738 2.904 11.258 1 89.81 19 ILE B N 1
ATOM 3002 C CA . ILE B 1 19 ? 6.594 3.717 12.117 1 89.81 19 ILE B CA 1
ATOM 3003 C C . ILE B 1 19 ? 7.02 4.98 11.367 1 89.81 19 ILE B C 1
ATOM 3005 O O . ILE B 1 19 ? 7.18 6.043 11.977 1 89.81 19 ILE B O 1
ATOM 3009 N N . CYS B 1 20 ? 7.129 4.969 10.109 1 87.25 20 CYS B N 1
ATOM 3010 C CA . CYS B 1 20 ? 7.719 6.066 9.352 1 87.25 20 CYS B CA 1
ATOM 3011 C C . CYS B 1 20 ? 6.863 7.32 9.445 1 87.25 20 CYS B C 1
ATOM 3013 O O . CYS B 1 20 ? 7.387 8.43 9.578 1 87.25 20 CYS B O 1
ATOM 3015 N N . PRO B 1 21 ? 5.594 7.211 9.438 1 82.81 21 PRO B N 1
ATOM 3016 C CA . PRO B 1 21 ? 4.797 8.438 9.539 1 82.81 21 PRO B CA 1
ATOM 3017 C C . PRO B 1 21 ? 5.004 9.164 10.867 1 82.81 21 PRO B C 1
ATOM 3019 O O . PRO B 1 21 ? 5.02 10.391 10.906 1 82.81 21 PRO B O 1
ATOM 3022 N N . VAL B 1 22 ? 5.215 8.492 11.883 1 81.12 22 VAL B N 1
ATOM 3023 C CA . VAL B 1 22 ? 5.422 9.094 13.195 1 81.12 22 VAL B CA 1
ATOM 3024 C C . VAL B 1 22 ? 6.777 9.797 13.234 1 81.12 22 VAL B C 1
ATOM 3026 O O . VAL B 1 22 ? 6.883 10.938 13.68 1 81.12 22 VAL B O 1
ATOM 3029 N N . LEU B 1 23 ? 7.738 9.117 12.773 1 84.62 23 LEU B N 1
ATOM 3030 C CA . LEU B 1 23 ? 9.07 9.703 12.742 1 84.62 23 LEU B CA 1
ATOM 3031 C C . LEU B 1 23 ? 9.102 10.938 11.844 1 84.62 23 LEU B C 1
ATOM 3033 O O . LEU B 1 23 ? 9.789 11.914 12.141 1 84.62 23 LEU B O 1
ATOM 3037 N N . LEU B 1 24 ? 8.281 10.844 10.844 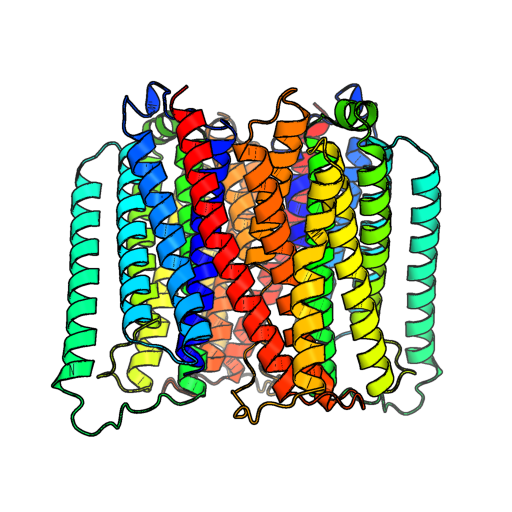1 85.25 24 LEU B N 1
ATOM 3038 C CA . LEU B 1 24 ? 8.227 11.961 9.914 1 85.25 24 LEU B CA 1
ATOM 3039 C C . LEU B 1 24 ? 7.562 13.172 10.562 1 85.25 24 LEU B C 1
ATOM 3041 O O . LEU B 1 24 ? 8.055 14.297 10.445 1 85.25 24 LEU B O 1
ATOM 3045 N N . ALA B 1 25 ? 6.531 12.969 11.242 1 80.5 25 ALA B N 1
ATOM 3046 C CA . ALA B 1 25 ? 5.832 14.047 11.93 1 80.5 25 ALA B CA 1
ATOM 3047 C C . ALA B 1 25 ? 6.73 14.711 12.977 1 80.5 25 ALA B C 1
ATOM 3049 O O . ALA B 1 25 ? 6.684 15.93 13.156 1 80.5 25 ALA B O 1
ATOM 3050 N N . LEU B 1 26 ? 7.523 13.953 13.555 1 81.5 26 LEU B N 1
ATOM 3051 C CA . LEU B 1 26 ? 8.422 14.477 14.578 1 81.5 26 LEU B CA 1
ATOM 3052 C C . LEU B 1 26 ? 9.609 15.195 13.945 1 81.5 26 LEU B C 1
ATOM 3054 O O . LEU B 1 26 ? 10 16.266 14.406 1 81.5 26 LEU B O 1
ATOM 3058 N N . ALA B 1 27 ? 10.094 14.617 12.938 1 82.5 27 ALA B N 1
ATOM 3059 C CA . ALA B 1 27 ? 11.258 15.195 12.258 1 82.5 27 ALA B CA 1
ATOM 3060 C C . ALA B 1 27 ? 10.906 16.547 11.633 1 82.5 27 ALA B C 1
ATOM 3062 O O . ALA B 1 27 ? 11.758 17.438 11.547 1 82.5 27 ALA B O 1
ATOM 3063 N N . LEU B 1 28 ? 9.656 16.703 11.242 1 79 28 LEU B N 1
ATOM 3064 C CA . LEU B 1 28 ? 9.227 17.953 10.594 1 79 28 LEU B CA 1
ATOM 3065 C C . LEU B 1 28 ? 8.625 18.906 11.609 1 79 28 LEU B C 1
ATOM 3067 O O . LEU B 1 28 ? 8.102 19.969 11.242 1 79 28 LEU B O 1
ATOM 3071 N N . ASN B 1 29 ? 8.633 18.578 12.812 1 77.12 29 ASN B N 1
ATOM 3072 C CA . ASN B 1 29 ? 8.141 19.391 13.906 1 77.12 29 ASN B CA 1
ATOM 3073 C C . ASN B 1 29 ? 6.66 19.734 13.734 1 77.12 29 ASN B C 1
ATOM 3075 O O . ASN B 1 29 ? 6.238 20.859 14.016 1 77.12 29 ASN B O 1
ATOM 3079 N N . ILE B 1 30 ? 6.023 18.797 13.133 1 71.44 30 ILE B N 1
ATOM 3080 C CA . ILE B 1 30 ? 4.578 18.953 13.031 1 71.44 30 ILE B CA 1
ATOM 3081 C C . ILE B 1 30 ? 3.934 18.766 14.398 1 71.44 30 ILE B C 1
ATOM 3083 O O . ILE B 1 30 ? 2.963 19.438 14.734 1 71.44 30 ILE B O 1
ATOM 3087 N N . VAL B 1 31 ? 4.547 17.859 15.133 1 68.5 31 VAL B N 1
ATOM 3088 C CA . VAL B 1 31 ? 4.078 17.594 16.484 1 68.5 31 VAL B CA 1
ATOM 3089 C C . VAL B 1 31 ? 5.18 17.922 17.5 1 68.5 31 VAL B C 1
ATOM 3091 O O . VAL B 1 31 ? 6.328 17.516 17.328 1 68.5 31 VAL B O 1
ATOM 3094 N N . ASP B 1 32 ? 4.82 18.734 18.406 1 65.38 32 ASP B N 1
ATOM 3095 C CA . ASP B 1 32 ? 5.766 19.094 19.469 1 65.38 32 ASP B CA 1
ATOM 3096 C C . ASP B 1 32 ? 5.559 18.219 20.703 1 65.38 32 ASP B C 1
ATOM 3098 O O . ASP B 1 32 ? 4.59 18.406 21.453 1 65.38 32 ASP B O 1
ATOM 3102 N N . LEU B 1 33 ? 6.402 17.344 20.875 1 67.25 33 LEU B N 1
ATOM 3103 C CA . LEU B 1 33 ? 6.277 16.422 22 1 67.25 33 LEU B CA 1
ATOM 3104 C C . LEU B 1 33 ? 6.656 17.109 23.312 1 67.25 33 LEU B C 1
ATOM 3106 O O . LEU B 1 33 ? 6.461 16.531 24.391 1 67.25 33 LEU B O 1
ATOM 3110 N N . ASN B 1 34 ? 7.215 18.266 23.125 1 63.19 34 ASN B N 1
ATOM 3111 C CA . ASN B 1 34 ? 7.582 19 24.328 1 63.19 34 ASN B CA 1
ATOM 3112 C C . ASN B 1 34 ? 6.406 19.812 24.859 1 63.19 34 ASN B C 1
ATOM 3114 O O . ASN B 1 34 ? 6.539 20.516 25.859 1 63.19 34 ASN B O 1
ATOM 3118 N N . ASP B 1 35 ? 5.43 19.625 24.172 1 62.19 35 ASP B N 1
ATOM 3119 C CA . ASP B 1 35 ? 4.258 20.344 24.672 1 62.19 35 ASP B CA 1
ATOM 3120 C C . ASP B 1 35 ? 3.795 19.766 26 1 62.19 35 ASP B C 1
ATOM 3122 O O . ASP B 1 35 ? 4.094 18.609 26.328 1 62.19 35 ASP B O 1
ATOM 3126 N N . GLU B 1 36 ? 3.379 20.609 26.812 1 58.91 36 GLU B N 1
ATOM 3127 C CA . GLU B 1 36 ? 2.93 20.281 28.172 1 58.91 36 GLU B CA 1
ATOM 3128 C C . GLU B 1 36 ? 2.086 19 28.172 1 58.91 36 GLU B C 1
ATOM 3130 O O . GLU B 1 36 ? 2.037 18.297 29.172 1 58.91 36 GLU B O 1
ATOM 3135 N N . VAL B 1 37 ? 1.646 18.719 27.031 1 60.62 37 VAL B N 1
ATOM 3136 C CA . VAL B 1 37 ? 0.715 17.594 26.953 1 60.62 37 VAL B CA 1
ATOM 3137 C C . VAL B 1 37 ? 1.48 16.281 27.062 1 60.62 37 VAL B C 1
ATOM 3139 O O . VAL B 1 37 ? 0.984 15.312 27.656 1 60.62 37 VAL B O 1
ATOM 3142 N N . TYR B 1 38 ? 2.619 16.203 26.469 1 61.72 38 TYR B N 1
ATOM 3143 C CA . TYR B 1 38 ? 3.326 14.93 26.391 1 61.72 38 TYR B CA 1
ATOM 3144 C C . TYR B 1 38 ? 4.348 14.805 27.516 1 61.72 38 TYR B C 1
ATOM 3146 O O . TYR B 1 38 ? 4.797 13.703 27.844 1 61.72 38 TYR B O 1
ATOM 3154 N N . GLY B 1 39 ? 4.457 15.797 28.516 1 54.66 39 GLY B N 1
ATOM 3155 C CA . GLY B 1 39 ? 5.422 15.789 29.609 1 54.66 39 GLY B CA 1
ATOM 3156 C C . GLY B 1 39 ? 6.859 15.797 29.125 1 54.66 39 GLY B C 1
ATOM 3157 O O . GLY B 1 39 ? 7.141 15.484 27.969 1 54.66 39 GLY B O 1
ATOM 3158 N N . HIS B 1 40 ? 7.906 16.078 29.953 1 51.28 40 HIS B N 1
ATOM 3159 C CA . HIS B 1 40 ? 9.328 16.266 29.719 1 51.28 40 HIS B CA 1
ATOM 3160 C C . HIS B 1 40 ? 10.031 14.922 29.484 1 51.28 40 HIS B C 1
ATOM 3162 O O . HIS B 1 40 ? 9.773 13.953 30.203 1 51.28 40 HIS B O 1
ATOM 3168 N N . GLY B 1 41 ? 10.883 14.555 28.547 1 52.31 41 GLY B N 1
ATOM 3169 C CA . GLY B 1 41 ? 11.828 13.453 28.391 1 52.31 41 GLY B CA 1
ATOM 3170 C C . GLY B 1 41 ? 11.305 12.336 27.516 1 52.31 41 GLY B C 1
ATOM 3171 O O . GLY B 1 41 ? 12.086 11.578 26.938 1 52.31 41 GLY B O 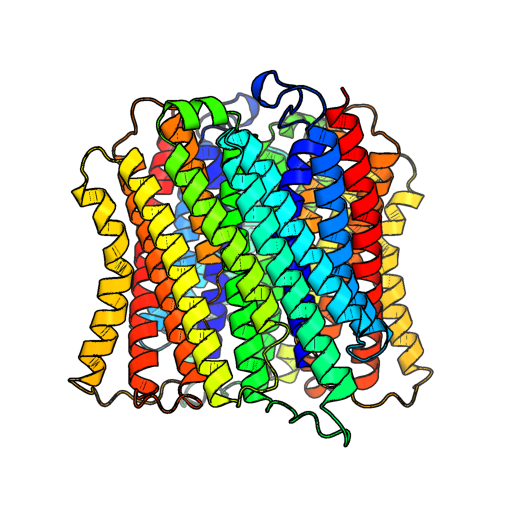1
ATOM 3172 N N . VAL B 1 42 ? 10.086 11.992 27.516 1 55.84 42 VAL B N 1
ATOM 3173 C CA . VAL B 1 42 ? 9.352 10.867 26.938 1 55.84 42 VAL B CA 1
ATOM 3174 C C . VAL B 1 42 ? 9.477 10.883 25.422 1 55.84 42 VAL B C 1
ATOM 3176 O O . VAL B 1 42 ? 9.602 9.836 24.781 1 55.84 42 VAL B O 1
ATOM 3179 N N . PRO B 1 43 ? 10.031 11.867 24.875 1 70.56 43 PRO B N 1
ATOM 3180 C CA . PRO B 1 43 ? 10.039 11.953 23.422 1 70.56 43 PRO B CA 1
ATOM 3181 C C . PRO B 1 43 ? 11.258 11.273 22.797 1 70.56 43 PRO B C 1
ATOM 3183 O O . PRO B 1 43 ? 11.133 10.578 21.781 1 70.56 43 PRO B O 1
ATOM 3186 N N . ILE B 1 44 ? 12.391 11.102 23.625 1 76.25 44 ILE B N 1
ATOM 3187 C CA . ILE B 1 44 ? 13.602 10.547 23.031 1 76.25 44 ILE B CA 1
ATOM 3188 C C . ILE B 1 44 ? 13.531 9.023 23.047 1 76.25 44 ILE B C 1
ATOM 3190 O O . ILE B 1 44 ? 13.953 8.367 22.094 1 76.25 44 ILE B O 1
ATOM 3194 N N . ALA B 1 45 ? 13.023 8.531 24.172 1 78.44 45 ALA B N 1
ATOM 3195 C CA . ALA B 1 45 ? 12.883 7.078 24.25 1 78.44 45 ALA B CA 1
ATOM 3196 C C . ALA B 1 45 ? 11.93 6.555 23.188 1 78.44 45 ALA B C 1
ATOM 3198 O O . ALA B 1 45 ? 12.18 5.5 22.594 1 78.44 45 ALA B O 1
ATOM 3199 N N . LEU B 1 46 ? 10.945 7.223 22.922 1 82.75 46 LEU B N 1
ATOM 3200 C CA . LEU B 1 46 ? 9.977 6.844 21.891 1 82.75 46 LEU B CA 1
ATOM 3201 C C . LEU B 1 46 ? 10.609 6.871 20.516 1 82.75 46 LEU B C 1
ATOM 3203 O O . LEU B 1 46 ? 10.43 5.941 19.719 1 82.75 46 LEU B O 1
ATOM 3207 N N . ILE B 1 47 ? 11.383 7.867 20.328 1 87.81 47 ILE B N 1
ATOM 3208 C CA . ILE B 1 47 ? 12.031 8.031 19.031 1 87.81 47 ILE B CA 1
ATOM 3209 C C . ILE B 1 47 ? 13.078 6.938 18.844 1 87.81 47 ILE B C 1
ATOM 3211 O O . ILE B 1 47 ? 13.148 6.328 17.766 1 87.81 47 ILE B O 1
ATOM 3215 N N . ALA B 1 48 ? 13.844 6.715 19.891 1 87.69 48 ALA B N 1
ATOM 3216 C CA . ALA B 1 48 ? 14.852 5.66 19.828 1 87.69 48 ALA B CA 1
ATOM 3217 C C . ALA B 1 48 ? 14.211 4.297 19.609 1 87.69 48 ALA B C 1
ATOM 3219 O O . ALA B 1 48 ? 14.688 3.5 18.797 1 87.69 48 ALA B O 1
ATOM 3220 N N . MET B 1 49 ? 13.18 4.066 20.266 1 88.94 49 MET B N 1
ATOM 3221 C CA . MET B 1 49 ? 12.469 2.799 20.125 1 88.94 49 MET B CA 1
ATOM 3222 C C . MET B 1 49 ? 11.883 2.652 18.719 1 88.94 49 MET B C 1
ATOM 3224 O O . MET B 1 49 ? 11.891 1.562 18.156 1 88.94 49 MET B O 1
ATOM 3228 N N . ALA B 1 50 ? 11.359 3.699 18.219 1 91.06 50 ALA B N 1
ATOM 3229 C CA . ALA B 1 50 ? 10.836 3.676 16.859 1 91.06 50 ALA B CA 1
ATOM 3230 C C . ALA B 1 50 ? 11.938 3.352 15.844 1 91.06 50 ALA B C 1
ATOM 3232 O O . ALA B 1 50 ? 11.742 2.518 14.961 1 91.06 50 ALA B O 1
ATOM 3233 N N . GLY B 1 51 ? 13.062 3.979 16.047 1 92.62 51 GLY B N 1
ATOM 3234 C CA . GLY B 1 51 ? 14.188 3.695 15.172 1 92.62 51 GLY B CA 1
ATOM 3235 C C . GLY B 1 51 ? 14.68 2.264 15.281 1 92.62 51 GLY B C 1
ATOM 3236 O O . GLY B 1 51 ? 14.922 1.611 14.258 1 92.62 51 GLY B O 1
ATOM 3237 N N . PHE B 1 52 ? 14.781 1.819 16.453 1 92.44 52 PHE B N 1
ATOM 3238 C CA . PHE B 1 52 ? 15.242 0.454 16.688 1 92.44 52 PHE B CA 1
ATOM 3239 C C . PHE B 1 52 ? 14.25 -0.552 16.109 1 92.44 52 PHE B C 1
ATOM 3241 O O . PHE B 1 52 ? 14.648 -1.585 15.57 1 92.44 52 PHE B O 1
ATOM 3248 N N . THR B 1 53 ? 13.016 -0.28 16.25 1 92.12 53 THR B N 1
ATOM 3249 C CA . THR B 1 53 ? 11.984 -1.141 15.68 1 92.12 53 THR B CA 1
ATOM 3250 C C . THR B 1 53 ? 12.117 -1.226 14.164 1 92.12 53 THR B C 1
ATOM 3252 O O . THR B 1 53 ? 12.016 -2.311 13.586 1 92.12 53 THR B O 1
ATOM 3255 N N . LEU B 1 54 ? 12.336 -0.113 13.586 1 93.69 54 LEU B N 1
ATOM 3256 C CA . LEU B 1 54 ? 12.469 -0.069 12.133 1 93.69 54 LEU B CA 1
ATOM 3257 C C . LEU B 1 54 ? 13.703 -0.846 11.68 1 93.69 54 LEU B C 1
ATOM 3259 O O . LEU B 1 54 ? 13.617 -1.658 10.758 1 93.69 54 LEU B O 1
ATOM 3263 N N . ILE B 1 55 ? 14.797 -0.672 12.344 1 93.88 55 ILE B N 1
ATOM 3264 C CA . ILE B 1 55 ? 16.047 -1.326 11.977 1 93.88 55 ILE B CA 1
ATOM 3265 C C . ILE B 1 55 ? 15.914 -2.836 12.156 1 93.88 55 ILE B C 1
ATOM 3267 O O . ILE B 1 55 ? 16.266 -3.609 11.258 1 93.88 55 ILE B O 1
ATOM 3271 N N . THR B 1 56 ? 15.352 -3.205 13.211 1 92.25 56 THR B N 1
ATOM 3272 C CA . THR B 1 56 ? 15.227 -4.633 13.492 1 92.25 56 THR B CA 1
ATOM 3273 C C . THR B 1 56 ? 14.156 -5.262 12.609 1 92.25 56 THR B C 1
ATOM 3275 O O . THR B 1 56 ? 14.18 -6.469 12.359 1 92.25 56 THR B O 1
ATOM 3278 N N . GLY B 1 57 ? 13.234 -4.527 12.172 1 92.75 57 GLY B N 1
ATOM 3279 C CA . GLY B 1 57 ? 12.203 -5.031 11.273 1 92.75 57 GLY B CA 1
ATOM 3280 C C . GLY B 1 57 ? 12.703 -5.234 9.852 1 92.75 57 GLY B C 1
ATOM 3281 O O . GLY B 1 57 ? 12.227 -6.121 9.141 1 92.75 57 GLY B O 1
ATOM 3282 N N . ILE B 1 58 ? 13.641 -4.457 9.445 1 91.81 58 ILE B N 1
ATOM 3283 C CA . ILE B 1 58 ? 14.164 -4.5 8.078 1 91.81 58 ILE B CA 1
ATOM 3284 C C . ILE B 1 58 ? 15.281 -5.535 7.988 1 91.81 58 ILE B C 1
ATOM 3286 O O . ILE B 1 58 ? 15.453 -6.184 6.953 1 91.81 58 ILE B O 1
ATOM 3290 N N . CYS B 1 59 ? 15.953 -5.848 8.977 1 90.38 59 CYS B N 1
ATOM 3291 C CA . CYS B 1 59 ? 17.188 -6.633 8.969 1 90.38 59 CYS B CA 1
ATOM 3292 C C . CYS B 1 59 ? 16.891 -8.102 8.688 1 90.38 59 CYS B C 1
ATOM 3294 O O . CYS B 1 59 ? 17.656 -8.766 7.98 1 90.38 59 CYS B O 1
ATOM 3296 N N . PRO B 1 60 ? 15.805 -8.617 9.195 1 88.19 60 PRO B N 1
ATOM 3297 C CA . PRO B 1 60 ? 15.562 -10.023 8.883 1 88.19 60 PRO B CA 1
ATOM 3298 C C . PRO B 1 60 ? 15.555 -10.312 7.383 1 88.19 60 PRO B C 1
ATOM 3300 O O . PRO B 1 60 ? 16.125 -11.312 6.941 1 88.19 60 PRO B O 1
ATOM 3303 N N . PHE B 1 61 ? 14.961 -9.484 6.68 1 88.12 61 PHE B N 1
ATOM 3304 C CA . PHE B 1 61 ? 14.922 -9.68 5.234 1 88.12 61 PHE B CA 1
ATOM 3305 C C . PHE B 1 61 ? 16.297 -9.508 4.625 1 88.12 61 PHE B C 1
ATOM 3307 O O . PHE B 1 61 ? 16.703 -10.289 3.76 1 88.12 61 PHE B O 1
ATOM 3314 N N . MET B 1 62 ? 17.031 -8.586 5.102 1 87.69 62 MET B N 1
ATOM 3315 C CA . MET B 1 62 ? 18.375 -8.336 4.602 1 87.69 62 MET B CA 1
ATOM 3316 C C . MET B 1 62 ? 19.281 -9.539 4.863 1 87.69 62 MET B C 1
ATOM 3318 O O . MET B 1 62 ? 20.031 -9.961 3.98 1 87.69 62 MET B O 1
ATOM 3322 N N . VAL B 1 63 ? 19.125 -10.047 5.996 1 85.31 63 VAL B N 1
ATOM 3323 C CA . VAL B 1 63 ? 19.938 -11.188 6.383 1 85.31 63 VAL B CA 1
ATOM 3324 C C . VAL B 1 63 ? 19.547 -12.406 5.551 1 85.31 63 VAL B C 1
ATOM 3326 O O . VAL B 1 63 ? 20.422 -13.148 5.074 1 85.31 63 VAL B O 1
ATOM 3329 N N . CYS B 1 64 ? 18.25 -12.57 5.309 1 83.44 64 CYS B N 1
ATOM 3330 C CA . CYS B 1 64 ? 17.781 -13.688 4.492 1 83.44 64 CYS B CA 1
ATOM 3331 C C . CYS B 1 64 ? 18.297 -13.562 3.062 1 83.44 64 CYS B C 1
ATOM 3333 O O . CYS B 1 64 ? 18.688 -14.562 2.453 1 83.44 64 CYS B O 1
ATOM 3335 N N . CYS B 1 65 ? 18.312 -12.391 2.545 1 80.06 65 CYS B N 1
ATOM 3336 C CA . CYS B 1 65 ? 18.781 -12.172 1.184 1 80.06 65 CYS B CA 1
ATOM 3337 C C . CYS B 1 65 ? 20.297 -12.375 1.09 1 80.06 65 CYS B C 1
ATOM 3339 O O . CYS B 1 65 ? 20.781 -12.938 0.11 1 80.06 65 CYS B O 1
ATOM 3341 N N . PHE B 1 66 ? 21 -12 2.111 1 80.69 66 PHE B N 1
ATOM 3342 C CA . PHE B 1 66 ? 22.453 -12.078 2.105 1 80.69 66 PHE B CA 1
ATOM 3343 C C . PHE B 1 66 ? 22.938 -13.516 2.289 1 80.69 66 PHE B C 1
ATOM 3345 O O . PHE B 1 66 ? 23.859 -13.961 1.606 1 80.69 66 PHE B O 1
ATOM 3352 N N . LEU B 1 67 ? 22.281 -14.242 3.131 1 75.94 67 LEU B N 1
ATOM 3353 C CA . LEU B 1 67 ? 22.75 -15.57 3.49 1 75.94 67 LEU B CA 1
ATOM 3354 C C . LEU B 1 67 ? 22.031 -16.641 2.684 1 75.94 67 LEU B C 1
ATOM 3356 O O . LEU B 1 67 ? 22.359 -17.828 2.791 1 75.94 67 LEU B O 1
ATOM 3360 N N . GLN B 1 68 ? 21.281 -16.219 1.646 1 70.31 68 GLN B N 1
ATOM 3361 C CA . GLN B 1 68 ? 20.531 -17.156 0.809 1 70.31 68 GLN B CA 1
ATOM 3362 C C . GLN B 1 68 ? 19.891 -18.266 1.649 1 70.31 68 GLN B C 1
ATOM 3364 O O . GLN B 1 68 ? 20.094 -19.453 1.383 1 70.31 68 GLN B O 1
ATOM 3369 N N . GLY B 1 69 ? 19.344 -17.844 2.771 1 67.81 69 GLY B N 1
ATOM 3370 C CA . GLY B 1 69 ? 18.688 -18.719 3.729 1 67.81 69 GLY B CA 1
ATOM 3371 C C . GLY B 1 69 ? 18.156 -17.984 4.945 1 67.81 69 GLY B C 1
ATOM 3372 O O . GLY B 1 69 ? 18.438 -16.797 5.121 1 67.81 69 GLY B O 1
ATOM 3373 N N . CYS B 1 70 ? 17.109 -18.547 5.43 1 64.25 70 CYS B N 1
ATOM 3374 C CA . CYS B 1 70 ? 16.516 -17.906 6.605 1 64.25 70 CYS B CA 1
ATOM 3375 C C . CYS B 1 70 ? 17.156 -18.438 7.883 1 64.25 70 CYS B C 1
ATOM 3377 O O . CYS B 1 70 ? 16.641 -19.375 8.492 1 64.25 70 CYS B O 1
ATOM 3379 N N . PRO B 1 71 ? 18.422 -17.781 8.227 1 70.88 71 PRO B N 1
ATOM 3380 C CA . PRO B 1 71 ? 19.094 -18.203 9.453 1 70.88 71 PRO B CA 1
ATOM 3381 C C . PRO B 1 71 ? 18.281 -17.891 10.711 1 70.88 71 PRO B C 1
ATOM 3383 O O . PRO B 1 71 ? 17.312 -17.141 10.641 1 70.88 71 PRO B O 1
ATOM 3386 N N . ARG B 1 72 ? 18.641 -18.484 11.766 1 74.75 72 ARG B N 1
ATOM 3387 C CA . ARG B 1 72 ? 18.062 -18.266 13.086 1 74.75 72 ARG B CA 1
ATOM 3388 C C . ARG B 1 72 ? 18.109 -16.781 13.477 1 74.75 72 ARG B C 1
ATOM 3390 O O . ARG B 1 72 ? 17.203 -16.281 14.148 1 74.75 72 ARG B O 1
ATOM 3397 N N . SER B 1 73 ? 19.062 -16.188 12.938 1 74.62 73 SER B N 1
ATOM 3398 C CA . SER B 1 73 ? 19.234 -14.773 13.258 1 74.62 73 SER B CA 1
ATOM 3399 C C . SER B 1 73 ? 18.078 -13.938 12.711 1 74.62 73 SER B C 1
ATOM 3401 O O . SER B 1 73 ? 17.656 -12.969 13.352 1 74.62 73 SER B O 1
ATOM 3403 N N . SER B 1 74 ? 17.531 -14.344 11.625 1 79.31 74 SER B N 1
ATOM 3404 C CA . SER B 1 74 ? 16.422 -13.602 11.047 1 79.31 74 SER B CA 1
ATOM 3405 C C . SER B 1 74 ? 15.172 -13.68 11.922 1 79.31 74 SER B C 1
ATOM 3407 O O . SER B 1 74 ? 14.453 -12.695 12.078 1 79.31 74 SER B O 1
ATOM 3409 N N . VAL B 1 75 ? 15.047 -14.727 12.547 1 79.81 75 VAL B N 1
ATOM 3410 C CA . VAL B 1 75 ? 13.883 -14.922 13.398 1 79.81 75 VAL B CA 1
ATOM 3411 C C . VAL B 1 75 ? 14.039 -14.125 14.688 1 79.81 75 VAL B C 1
ATOM 3413 O O . VAL B 1 75 ? 13.07 -13.531 15.18 1 79.81 75 VAL B O 1
ATOM 3416 N N . ILE B 1 76 ? 15.234 -14.055 15.203 1 82.31 76 ILE B N 1
ATOM 3417 C CA . ILE B 1 76 ? 15.5 -13.289 16.422 1 82.31 76 ILE B CA 1
ATOM 3418 C C . ILE B 1 76 ? 15.25 -11.805 16.156 1 82.31 76 ILE B C 1
ATOM 3420 O O . ILE B 1 76 ? 14.695 -11.102 17.016 1 82.31 76 ILE B O 1
ATOM 3424 N N . LEU B 1 77 ? 15.648 -11.43 15.062 1 85.12 77 LEU B N 1
ATOM 3425 C CA . LEU B 1 77 ? 15.453 -10.023 14.719 1 85.12 77 LEU B CA 1
ATOM 3426 C C . LEU B 1 77 ? 13.977 -9.703 14.547 1 85.12 77 LEU B C 1
ATOM 3428 O O . LEU B 1 77 ? 13.516 -8.641 14.961 1 85.12 77 LEU B O 1
ATOM 3432 N N . ALA B 1 78 ? 13.273 -10.594 13.984 1 86.31 78 ALA B N 1
ATOM 3433 C CA . ALA B 1 78 ? 11.828 -10.398 13.82 1 86.31 78 ALA B CA 1
ATOM 3434 C C . ALA B 1 78 ? 11.133 -10.336 15.172 1 86.31 78 ALA B C 1
ATOM 3436 O O . ALA B 1 78 ? 10.219 -9.523 15.375 1 86.31 78 ALA B O 1
ATOM 3437 N N . ILE B 1 79 ? 11.57 -11.109 16.078 1 86.31 79 ILE B N 1
ATOM 3438 C CA . ILE B 1 79 ? 11.016 -11.125 17.438 1 86.31 79 ILE B CA 1
ATOM 3439 C C . ILE B 1 79 ? 11.359 -9.82 18.156 1 86.31 79 ILE B C 1
ATOM 3441 O O . ILE B 1 79 ? 10.516 -9.234 18.828 1 86.31 79 ILE B O 1
ATOM 3445 N N . THR B 1 80 ? 12.523 -9.445 18 1 85.94 80 THR B N 1
ATOM 3446 C CA . THR B 1 80 ? 12.953 -8.195 18.625 1 85.94 80 THR B CA 1
ATOM 3447 C C . THR B 1 80 ? 12.141 -7.023 18.078 1 85.94 80 THR B C 1
ATOM 3449 O O . THR B 1 80 ? 11.703 -6.164 18.844 1 85.94 80 THR B O 1
ATOM 3452 N N . SER B 1 81 ? 11.945 -7.004 16.859 1 89 81 SER B N 1
ATOM 3453 C CA . SER B 1 81 ? 11.148 -5.941 16.266 1 89 81 SER B CA 1
ATOM 3454 C C . SER B 1 81 ? 9.719 -5.957 16.812 1 89 81 SER B C 1
ATOM 3456 O O . SER B 1 81 ? 9.148 -4.906 17.109 1 89 81 SER B O 1
ATOM 3458 N N . SER B 1 82 ? 9.195 -7.109 16.969 1 88.62 82 SER B N 1
ATOM 3459 C CA . SER B 1 82 ? 7.836 -7.25 17.484 1 88.62 82 SER B CA 1
ATOM 3460 C C . SER B 1 82 ? 7.746 -6.797 18.938 1 88.62 82 SER B C 1
ATOM 3462 O O . SER B 1 82 ? 6.777 -6.148 19.344 1 88.62 82 SER B O 1
ATOM 3464 N N . ALA B 1 83 ? 8.734 -7.121 19.641 1 87.31 83 ALA B N 1
ATOM 3465 C CA . ALA B 1 83 ? 8.773 -6.668 21.031 1 87.31 83 ALA B CA 1
ATOM 3466 C C . ALA B 1 83 ? 8.867 -5.148 21.109 1 87.31 83 ALA B C 1
ATOM 3468 O O . ALA B 1 83 ? 8.219 -4.523 21.953 1 87.31 83 ALA B O 1
ATOM 3469 N N . CYS B 1 84 ? 9.617 -4.66 20.25 1 88.12 84 CYS B N 1
ATOM 3470 C CA . CYS B 1 84 ? 9.75 -3.207 20.219 1 88.12 84 CYS B CA 1
ATOM 3471 C C . CYS B 1 84 ? 8.445 -2.545 19.797 1 88.12 84 CYS B C 1
ATOM 3473 O O . CYS B 1 84 ? 8.117 -1.458 20.266 1 88.12 84 CYS B O 1
ATOM 3475 N N . LEU B 1 85 ? 7.77 -3.129 18.938 1 90.12 85 LEU B N 1
ATOM 3476 C CA . LEU B 1 85 ? 6.477 -2.605 18.5 1 90.12 85 LEU B CA 1
ATOM 3477 C C . LEU B 1 85 ? 5.496 -2.562 19.672 1 90.12 85 LEU B C 1
ATOM 3479 O O . LEU B 1 85 ? 4.766 -1.582 19.844 1 90.12 85 LEU B O 1
ATOM 3483 N N . VAL B 1 86 ? 5.492 -3.598 20.484 1 88.19 86 VAL B N 1
ATOM 3484 C CA . VAL B 1 86 ? 4.617 -3.641 21.641 1 88.19 86 VAL B CA 1
ATOM 3485 C C . VAL B 1 86 ? 5.023 -2.551 22.641 1 88.19 86 VAL B C 1
ATOM 3487 O O . VAL B 1 86 ? 4.168 -1.849 23.188 1 88.19 86 VAL B O 1
ATOM 3490 N N . MET B 1 87 ? 6.289 -2.4 22.828 1 86.25 87 MET B N 1
ATOM 3491 C CA . MET B 1 87 ? 6.777 -1.359 23.719 1 86.25 87 MET B CA 1
ATOM 3492 C C . MET B 1 87 ? 6.387 0.025 23.219 1 86.25 87 MET B C 1
ATOM 3494 O O . MET B 1 87 ? 6 0.892 24 1 86.25 87 MET B O 1
ATOM 3498 N N . LEU B 1 88 ? 6.496 0.164 21.984 1 86.5 88 LEU B N 1
ATOM 3499 C CA . LEU B 1 88 ? 6.109 1.438 21.375 1 86.5 88 LEU B CA 1
ATOM 3500 C C . LEU B 1 88 ? 4.625 1.706 21.594 1 86.5 88 LEU B C 1
ATOM 3502 O O . LEU B 1 88 ? 4.23 2.828 21.922 1 86.5 88 LEU B O 1
ATOM 3506 N N . ALA B 1 89 ? 3.865 0.722 21.344 1 85.88 89 ALA B N 1
ATOM 3507 C CA . ALA B 1 89 ? 2.43 0.854 21.578 1 85.88 89 ALA B CA 1
ATOM 3508 C C . ALA B 1 89 ? 2.139 1.238 23.016 1 85.88 89 ALA B C 1
ATOM 3510 O O . ALA B 1 89 ? 1.247 2.047 23.297 1 85.88 89 ALA B O 1
ATOM 3511 N N . CYS B 1 90 ? 2.895 0.725 23.906 1 83.38 90 CYS B N 1
ATOM 3512 C CA . CYS B 1 90 ? 2.73 1.051 25.328 1 83.38 90 CYS B CA 1
ATOM 3513 C C . CYS B 1 90 ? 3.107 2.502 25.594 1 83.38 90 CYS B C 1
ATOM 3515 O O . CYS B 1 90 ? 2.434 3.189 26.359 1 83.38 90 CYS B O 1
ATOM 3517 N N . PHE B 1 91 ? 4.121 2.953 24.984 1 79.38 91 PHE B N 1
ATOM 3518 C CA . PHE B 1 91 ? 4.527 4.344 25.141 1 79.38 91 PHE B CA 1
ATOM 3519 C C . PHE B 1 91 ? 3.455 5.289 24.609 1 79.38 91 PHE B C 1
ATOM 3521 O O . PHE B 1 91 ? 3.107 6.27 25.266 1 79.38 91 PHE B O 1
ATOM 3528 N N . ILE B 1 92 ? 2.959 4.957 23.5 1 78.81 92 ILE B N 1
ATOM 3529 C CA . ILE B 1 92 ? 1.942 5.809 22.891 1 78.81 92 ILE B CA 1
ATOM 3530 C C . ILE B 1 92 ? 0.675 5.793 23.75 1 78.81 92 ILE B C 1
ATOM 3532 O O . ILE B 1 92 ? 0.051 6.836 23.953 1 78.81 92 ILE B O 1
ATOM 3536 N N . ALA B 1 93 ? 0.336 4.645 24.203 1 79.06 93 ALA B N 1
ATOM 3537 C CA . ALA B 1 93 ? -0.843 4.516 25.062 1 79.06 93 ALA B CA 1
ATOM 3538 C C . ALA B 1 93 ? -0.684 5.328 26.344 1 79.06 93 ALA B C 1
ATOM 3540 O O . ALA B 1 93 ? -1.653 5.898 26.859 1 79.06 93 ALA B O 1
ATOM 3541 N N . HIS B 1 94 ? 0.45 5.367 26.781 1 76.31 94 HIS B N 1
ATOM 3542 C CA . HIS B 1 94 ? 0.718 6.133 28 1 76.31 94 HIS B CA 1
ATOM 3543 C C . HIS B 1 94 ? 0.476 7.621 27.766 1 76.31 94 HIS B C 1
ATOM 3545 O O . HIS B 1 94 ? 0.029 8.328 28.688 1 76.31 94 HIS B O 1
ATOM 3551 N N . PHE B 1 95 ? 0.634 8.047 26.578 1 73.06 95 PHE B N 1
ATOM 3552 C CA . PHE B 1 95 ? 0.428 9.461 26.266 1 73.06 95 PHE B CA 1
ATOM 3553 C C . PHE B 1 95 ? -1.054 9.758 26.078 1 73.06 95 PHE B C 1
ATOM 3555 O O . PHE B 1 95 ? -1.506 10.875 26.359 1 73.06 95 PHE B O 1
ATOM 3562 N N . ILE B 1 96 ? -1.715 8.766 25.641 1 68.12 96 ILE B N 1
ATOM 3563 C CA . ILE B 1 96 ? -3.127 8.977 25.344 1 68.12 96 ILE B CA 1
ATOM 3564 C C . ILE B 1 96 ? -3.955 8.789 26.609 1 68.12 96 ILE B C 1
ATOM 3566 O O . ILE B 1 96 ? -4.824 9.609 26.922 1 68.12 96 ILE B O 1
ATOM 3570 N N . ILE B 1 97 ? -3.875 7.68 27.344 1 66 97 ILE B N 1
ATOM 3571 C CA . ILE B 1 97 ? -4.758 7.328 28.438 1 66 97 ILE B CA 1
ATOM 3572 C C . ILE B 1 97 ? -4.043 7.559 29.766 1 66 97 ILE B C 1
ATOM 3574 O O . ILE B 1 97 ? -4.684 7.793 30.797 1 66 97 ILE B O 1
ATOM 3578 N N . PHE B 1 98 ? -2.854 7.914 29.812 1 63.94 98 PHE B N 1
ATOM 3579 C CA . PHE B 1 98 ? -2.02 8.164 30.984 1 63.94 98 PHE B CA 1
ATOM 3580 C C . PHE B 1 98 ? -2.281 7.121 32.062 1 63.94 98 PHE B C 1
ATOM 3582 O O . PHE B 1 98 ? -2.562 7.473 33.219 1 63.94 98 PHE B O 1
ATOM 3589 N N . LYS B 1 99 ? -2.6 5.887 31.812 1 71.81 99 LYS B N 1
ATOM 3590 C CA . LYS B 1 99 ? -2.809 4.852 32.812 1 71.81 99 LYS B CA 1
ATOM 3591 C C . LYS B 1 99 ? -1.693 3.812 32.781 1 71.81 99 LYS B C 1
ATOM 3593 O O . LYS B 1 99 ? -1.267 3.393 31.703 1 71.81 99 LYS B O 1
ATOM 3598 N N . SER B 1 100 ? -1.181 3.457 33.906 1 71.56 100 SER B N 1
ATOM 3599 C CA . SER B 1 100 ? -0.06 2.539 34.062 1 71.56 100 SER B CA 1
ATOM 3600 C C . SER B 1 100 ? -0.433 1.127 33.625 1 71.56 100 SER B C 1
ATOM 3602 O O . SER B 1 100 ? 0.443 0.301 33.375 1 71.56 100 SER B O 1
ATOM 3604 N N . ILE B 1 101 ? -1.659 0.821 33.469 1 73.31 101 ILE B N 1
ATOM 3605 C CA . ILE B 1 101 ? -2.125 -0.51 33.094 1 73.31 101 ILE B CA 1
ATOM 3606 C C . ILE B 1 101 ? -1.597 -0.872 31.719 1 73.31 101 ILE B C 1
ATOM 3608 O O . ILE B 1 101 ? -1.354 -2.045 31.438 1 73.31 101 ILE B O 1
ATOM 3612 N N . PHE B 1 102 ? -1.262 0.05 30.938 1 76.81 102 PHE B N 1
ATOM 3613 C CA . PHE B 1 102 ? -0.804 -0.208 29.578 1 76.81 102 PHE B CA 1
ATOM 3614 C C . PHE B 1 102 ? 0.64 -0.696 29.578 1 76.81 102 PHE B C 1
ATOM 3616 O O . PHE B 1 102 ? 1.007 -1.562 28.781 1 76.81 102 PHE B O 1
ATOM 3623 N N . ILE B 1 103 ? 1.297 -0.239 30.547 1 74.94 103 ILE B N 1
ATOM 3624 C CA . ILE B 1 103 ? 2.68 -0.694 30.672 1 74.94 103 ILE B CA 1
ATOM 3625 C C . ILE B 1 103 ? 2.707 -2.154 31.109 1 74.94 103 ILE B C 1
ATOM 3627 O O . ILE B 1 103 ? 3.471 -2.959 30.562 1 74.94 103 ILE B O 1
ATOM 3631 N N . THR B 1 104 ? 1.812 -2.426 31.953 1 78.44 104 THR B N 1
ATOM 3632 C CA . THR B 1 104 ? 1.743 -3.795 32.438 1 78.44 104 THR B CA 1
ATOM 3633 C C . THR B 1 104 ? 1.328 -4.754 31.344 1 78.44 104 THR B C 1
ATOM 3635 O O . THR B 1 104 ? 1.942 -5.809 31.156 1 78.44 104 THR B O 1
ATOM 3638 N N . LEU B 1 105 ? 0.399 -4.344 30.609 1 79.44 105 LEU B N 1
ATOM 3639 C CA . LEU B 1 105 ? -0.083 -5.188 29.516 1 79.44 105 LEU B CA 1
ATOM 3640 C C . LEU B 1 105 ? 0.984 -5.348 28.438 1 79.44 105 LEU B C 1
ATOM 3642 O O . LEU B 1 105 ? 1.148 -6.434 27.875 1 79.44 105 LEU B O 1
ATOM 3646 N N . GLY B 1 106 ? 1.587 -4.305 28.219 1 79.75 106 GLY B N 1
ATOM 3647 C CA . GLY B 1 106 ? 2.676 -4.367 27.25 1 79.75 106 GLY B CA 1
ATOM 3648 C C . GLY B 1 106 ? 3.787 -5.312 27.672 1 79.75 106 GLY B C 1
ATOM 3649 O O . GLY B 1 106 ? 4.297 -6.082 26.844 1 79.75 106 GLY B O 1
ATOM 3650 N N . VAL B 1 107 ? 4.109 -5.32 28.891 1 77.75 107 VAL B N 1
ATOM 3651 C CA . VAL B 1 107 ? 5.156 -6.184 29.422 1 77.75 107 VAL B CA 1
ATOM 3652 C C . VAL B 1 107 ? 4.719 -7.645 29.328 1 77.75 107 VAL B C 1
ATOM 3654 O O . VAL B 1 107 ? 5.5 -8.508 28.938 1 77.75 107 VAL B O 1
ATOM 3657 N N . ILE B 1 108 ? 3.547 -7.82 29.641 1 81.56 108 ILE B N 1
ATOM 3658 C CA . ILE B 1 108 ? 3.02 -9.18 29.578 1 81.56 108 ILE B CA 1
ATOM 3659 C C . ILE B 1 108 ? 3.102 -9.695 28.141 1 81.56 108 ILE B C 1
ATOM 3661 O O . ILE B 1 108 ? 3.559 -10.82 27.906 1 81.56 108 ILE B O 1
ATOM 3665 N N . CYS B 1 109 ? 2.725 -8.875 27.25 1 81.88 109 CYS B N 1
ATOM 3666 C CA . CYS B 1 109 ? 2.781 -9.273 25.844 1 81.88 109 CYS B CA 1
ATOM 3667 C C . CYS B 1 109 ? 4.223 -9.484 25.406 1 81.88 109 CYS B C 1
ATOM 3669 O O . CYS B 1 109 ? 4.508 -10.422 24.656 1 81.88 109 CYS B O 1
ATOM 3671 N N . GLY B 1 110 ? 4.996 -8.664 25.906 1 78.25 110 GLY B N 1
ATOM 3672 C CA . GLY B 1 110 ? 6.41 -8.836 25.625 1 78.25 110 GLY B CA 1
ATOM 3673 C C . GLY B 1 110 ? 6.965 -10.148 26.125 1 78.25 110 GLY B C 1
ATOM 3674 O O . GLY B 1 110 ? 7.707 -10.836 25.422 1 78.25 110 GLY B O 1
ATOM 3675 N N . ILE B 1 111 ? 6.57 -10.492 27.234 1 77.38 111 ILE B N 1
ATOM 3676 C CA . ILE B 1 111 ? 7.02 -11.75 27.828 1 77.38 111 ILE B CA 1
ATOM 3677 C C . ILE B 1 111 ? 6.496 -12.922 27 1 77.38 111 ILE B C 1
ATOM 3679 O O . ILE B 1 111 ? 7.23 -13.875 26.734 1 77.38 111 ILE B O 1
ATOM 3683 N N . PHE B 1 112 ? 5.34 -12.844 26.609 1 80.56 112 PHE B N 1
ATOM 3684 C CA . PHE B 1 112 ? 4.754 -13.898 25.781 1 80.56 112 PHE B CA 1
ATOM 3685 C C . PHE B 1 112 ? 5.52 -14.062 24.484 1 80.56 112 PHE B C 1
ATOM 3687 O O . PHE B 1 112 ? 5.773 -15.188 24.031 1 80.56 112 PHE B O 1
ATOM 3694 N N . LEU B 1 113 ? 5.812 -12.977 23.922 1 80.75 113 LEU B N 1
ATOM 3695 C CA . LEU B 1 113 ? 6.586 -13.023 22.688 1 80.75 113 LEU B CA 1
ATOM 3696 C C . LEU B 1 113 ? 7.938 -13.688 22.922 1 80.75 113 LEU B C 1
ATOM 3698 O O . LEU B 1 113 ? 8.383 -14.5 22.109 1 80.75 113 LEU B O 1
ATOM 3702 N N . MET B 1 114 ? 8.508 -13.391 24.047 1 76.88 114 MET B N 1
ATOM 3703 C CA . MET B 1 114 ? 9.805 -13.977 24.359 1 76.88 114 MET B CA 1
ATOM 3704 C C . MET B 1 114 ? 9.68 -15.477 24.609 1 76.88 114 MET B C 1
ATOM 3706 O O . MET B 1 114 ? 10.516 -16.25 24.156 1 76.88 114 MET B O 1
ATOM 3710 N N . LEU B 1 115 ? 8.711 -15.789 25.266 1 77.5 115 LEU B N 1
ATOM 3711 C CA . LEU B 1 115 ? 8.477 -17.203 25.531 1 77.5 115 LEU B CA 1
ATOM 3712 C C . LEU B 1 115 ? 8.258 -17.984 24.234 1 77.5 115 LEU B C 1
ATOM 3714 O O . LEU B 1 115 ? 8.781 -19.078 24.062 1 77.5 115 LEU B O 1
ATOM 3718 N N . ARG B 1 116 ? 7.52 -17.422 23.406 1 76.69 116 ARG B N 1
ATOM 3719 C CA . ARG B 1 116 ? 7.277 -18.047 22.109 1 76.69 116 ARG B CA 1
ATOM 3720 C C . ARG B 1 116 ? 8.578 -18.219 21.328 1 76.69 116 ARG B C 1
ATOM 3722 O O . ARG B 1 116 ? 8.789 -19.234 20.672 1 76.69 116 ARG B O 1
ATOM 3729 N N . THR B 1 117 ? 9.367 -17.297 21.453 1 73.88 117 THR B N 1
ATOM 3730 C CA . THR B 1 117 ? 10.664 -17.344 20.781 1 73.88 117 THR B CA 1
ATOM 3731 C C . THR B 1 117 ? 11.508 -18.484 21.344 1 73.88 117 THR B C 1
ATOM 3733 O O . THR B 1 117 ? 12.102 -19.25 20.594 1 73.88 117 THR B O 1
ATOM 3736 N N . VAL B 1 118 ? 11.508 -18.547 22.594 1 74.31 118 VAL B N 1
ATOM 3737 C CA . VAL B 1 118 ? 12.289 -19.609 23.234 1 74.31 118 VAL B CA 1
ATOM 3738 C C . VAL B 1 118 ? 11.75 -20.969 22.828 1 74.31 118 VAL B C 1
ATOM 3740 O O . VAL B 1 118 ? 12.516 -21.891 22.516 1 74.31 118 VAL B O 1
ATOM 3743 N N . CYS B 1 119 ? 10.516 -21.094 22.75 1 75.31 119 CYS B N 1
ATOM 3744 C CA . CYS B 1 119 ? 9.898 -22.359 22.359 1 75.31 119 CYS B CA 1
ATOM 3745 C C . CYS B 1 119 ? 10.242 -22.719 20.922 1 75.31 119 CYS B C 1
ATOM 3747 O O . CYS B 1 119 ? 10.5 -23.875 20.609 1 75.31 119 CYS B O 1
ATOM 3749 N N . TYR B 1 120 ? 10.172 -21.75 20.109 1 73.19 120 TYR B N 1
ATOM 3750 C CA . TYR B 1 120 ? 10.523 -21.984 18.719 1 73.19 120 TYR B CA 1
ATOM 3751 C C . TYR B 1 120 ? 11.953 -22.484 18.578 1 73.19 120 TYR B C 1
ATOM 3753 O O . TYR B 1 120 ? 12.211 -23.469 17.875 1 73.19 120 TYR B O 1
ATOM 3761 N N . TYR B 1 121 ? 12.82 -21.922 19.328 1 72.25 121 TYR B N 1
ATOM 3762 C CA . TYR B 1 121 ? 14.227 -22.297 19.234 1 72.25 121 TYR B CA 1
ATOM 3763 C C . TYR B 1 121 ? 14.477 -23.656 19.875 1 72.25 121 TYR B C 1
ATOM 3765 O O . TYR B 1 121 ? 15.258 -24.453 19.359 1 72.25 121 TYR B O 1
ATOM 3773 N N . TYR B 1 122 ? 13.867 -23.812 20.922 1 71.94 122 TYR B N 1
ATOM 3774 C CA . TYR B 1 122 ? 14.023 -25.109 21.594 1 71.94 122 TYR B CA 1
ATOM 3775 C C . TYR B 1 122 ? 13.539 -26.25 20.703 1 71.94 122 TYR B C 1
ATOM 3777 O O . TYR B 1 122 ? 14.203 -27.281 20.594 1 71.94 122 TYR B O 1
ATOM 3785 N N . TYR B 1 123 ? 12.477 -26.031 20.125 1 68.94 123 TYR B N 1
ATOM 3786 C CA . TYR B 1 123 ? 11.938 -27.062 19.25 1 68.94 123 TYR B CA 1
ATOM 3787 C C . TYR B 1 123 ? 12.852 -27.281 18.047 1 68.94 123 TYR B C 1
ATOM 3789 O O . TYR B 1 123 ? 13.07 -28.422 17.625 1 68.94 123 TYR B O 1
ATOM 3797 N N . TYR B 1 124 ? 13.242 -26.188 17.562 1 62.78 124 TYR B N 1
ATOM 3798 C CA . TYR B 1 124 ? 14.109 -26.281 16.406 1 62.78 124 TYR B CA 1
ATOM 3799 C C . TYR B 1 124 ? 15.438 -26.938 16.75 1 62.78 124 TYR B C 1
ATOM 3801 O O . TYR B 1 124 ? 15.977 -27.719 15.961 1 62.78 124 TYR B O 1
ATOM 3809 N N . LEU B 1 125 ? 15.984 -26.562 17.859 1 59.28 125 LEU B N 1
ATOM 3810 C CA . LEU B 1 125 ? 17.281 -27.062 18.266 1 59.28 125 LEU B CA 1
ATOM 3811 C C . LEU B 1 125 ? 17.172 -28.5 18.766 1 59.28 125 LEU B C 1
ATOM 3813 O O . LEU B 1 125 ? 18.062 -29.328 18.5 1 59.28 125 LEU B O 1
ATOM 3817 N N . TYR B 1 126 ? 16.203 -28.734 19.625 1 58.28 126 TYR B N 1
ATOM 3818 C CA . TYR B 1 126 ? 16.234 -30 20.328 1 58.28 126 TYR B CA 1
ATOM 3819 C C . TYR B 1 126 ? 15.359 -31.031 19.641 1 58.28 126 TYR B C 1
ATOM 3821 O O . TYR B 1 126 ? 15.617 -32.25 19.719 1 58.28 126 TYR B O 1
ATOM 3829 N N . ASP B 1 127 ? 14.172 -30.719 19.516 1 54.03 127 ASP B N 1
ATOM 3830 C CA . ASP B 1 127 ? 13.289 -31.781 19.078 1 54.03 127 ASP B CA 1
ATOM 3831 C C . ASP B 1 127 ? 13.555 -32.156 17.625 1 54.03 127 ASP B C 1
ATOM 3833 O O . ASP B 1 127 ? 12.977 -33.094 17.094 1 54.03 127 ASP B O 1
ATOM 3837 N N . ARG B 1 128 ? 13.945 -31.359 16.844 1 51.75 128 ARG B N 1
ATOM 3838 C CA . ARG B 1 128 ? 14.055 -31.875 15.492 1 51.75 128 ARG B CA 1
ATOM 3839 C C . ARG B 1 128 ? 15.383 -32.594 15.289 1 51.75 128 ARG B C 1
ATOM 3841 O O . ARG B 1 128 ? 16.406 -31.969 15 1 51.75 128 ARG B O 1
ATOM 3848 N N . PRO B 1 129 ? 15.43 -33.719 15.938 1 46.47 129 PRO B N 1
ATOM 3849 C CA . PRO B 1 129 ? 16.609 -34.5 15.57 1 46.47 129 PRO B CA 1
ATOM 3850 C C . PRO B 1 129 ? 17.016 -34.312 14.109 1 46.47 129 PRO B C 1
ATOM 3852 O O . PRO B 1 129 ? 18.188 -34.094 13.812 1 46.47 129 PRO B O 1
ATOM 3855 N N . ASN B 1 130 ? 16.328 -35.219 13.172 1 42.19 130 ASN B N 1
ATOM 3856 C CA . ASN B 1 130 ? 16.734 -35.75 11.867 1 42.19 130 ASN B CA 1
ATOM 3857 C C . ASN B 1 130 ? 16.453 -34.75 10.758 1 42.19 130 ASN B C 1
ATOM 3859 O O . ASN B 1 130 ? 16.344 -35.094 9.586 1 42.19 130 ASN B O 1
ATOM 3863 N N . GLY B 1 131 ? 16.672 -33.5 10.828 1 45.06 131 GLY B N 1
ATOM 3864 C CA . GLY B 1 131 ? 16.719 -32.688 9.633 1 45.06 131 GLY B CA 1
ATOM 3865 C C . GLY B 1 131 ? 15.359 -32.438 9 1 45.06 131 GLY B C 1
ATOM 3866 O O . GLY B 1 131 ? 15.258 -31.812 7.949 1 45.06 131 GLY B O 1
ATOM 3867 N N . ASN B 1 132 ? 14.25 -33.281 9.352 1 45.41 132 ASN B N 1
ATOM 3868 C CA . ASN B 1 132 ? 13.055 -33.312 8.523 1 45.41 132 ASN B CA 1
ATOM 3869 C C . ASN B 1 132 ? 12.078 -32.188 8.914 1 45.41 132 ASN B C 1
ATOM 3871 O O . ASN B 1 132 ? 11.18 -32.406 9.734 1 45.41 132 ASN B O 1
ATOM 3875 N N . VAL B 1 133 ? 12.414 -31.094 9.094 1 50.59 133 VAL B N 1
ATOM 3876 C CA . VAL B 1 133 ? 11.422 -30.031 9.242 1 50.59 133 VAL B CA 1
ATOM 3877 C C . VAL B 1 133 ? 10.305 -30.219 8.219 1 50.59 133 VAL B C 1
ATOM 3879 O O . VAL B 1 133 ? 10.57 -30.344 7.016 1 50.59 133 VAL B O 1
ATOM 3882 N N . PRO B 1 134 ? 9.117 -30.859 8.672 1 53.34 134 PRO B N 1
ATOM 3883 C CA . PRO B 1 134 ? 8.086 -30.984 7.641 1 53.34 134 PRO B CA 1
ATOM 3884 C C . PRO B 1 134 ? 7.969 -29.734 6.773 1 53.34 134 PRO B C 1
ATOM 3886 O O . PRO B 1 134 ? 7.879 -28.625 7.297 1 53.34 134 PRO B O 1
ATOM 3889 N N . GLU B 1 135 ? 8.594 -29.766 5.723 1 60.59 135 GLU B N 1
ATOM 3890 C CA . GLU B 1 135 ? 8.516 -28.672 4.758 1 60.59 135 GLU B CA 1
ATOM 3891 C C . GLU B 1 135 ? 7.066 -28.344 4.41 1 60.59 135 GLU B C 1
ATOM 3893 O O . GLU B 1 135 ? 6.297 -29.234 4.035 1 60.59 135 GLU B O 1
ATOM 3898 N N . HIS B 1 136 ? 6.578 -27.281 5.09 1 67.44 136 HIS B N 1
ATOM 3899 C CA . HIS B 1 136 ? 5.266 -26.812 4.668 1 67.44 136 HIS B CA 1
ATOM 3900 C C . HIS B 1 136 ? 5.164 -26.766 3.146 1 67.44 136 HIS B C 1
ATOM 3902 O O . HIS B 1 136 ? 6.137 -26.438 2.463 1 67.44 136 HIS B O 1
ATOM 3908 N N . THR B 1 137 ? 4.016 -27.359 2.773 1 74.88 137 THR B N 1
ATOM 3909 C CA . THR B 1 137 ? 3.748 -27.328 1.34 1 74.88 137 THR B CA 1
ATOM 3910 C C . THR B 1 137 ? 3.742 -25.906 0.813 1 74.88 137 THR B C 1
ATOM 3912 O O . THR B 1 137 ? 3.658 -24.953 1.591 1 74.88 137 THR B O 1
ATOM 3915 N N . ALA B 1 138 ? 3.943 -25.812 -0.352 1 75.75 138 ALA B N 1
ATOM 3916 C CA . ALA B 1 138 ? 3.9 -24.516 -1.028 1 75.75 138 ALA B CA 1
ATOM 3917 C C . ALA B 1 138 ? 2.562 -23.828 -0.792 1 75.75 138 ALA B C 1
ATOM 3919 O O . ALA B 1 138 ? 2.51 -22.594 -0.659 1 75.75 138 ALA B O 1
ATOM 3920 N N . ILE B 1 139 ? 1.562 -24.609 -0.668 1 77.38 139 ILE B N 1
ATOM 3921 C CA . ILE B 1 139 ? 0.226 -24.062 -0.461 1 77.38 139 ILE B CA 1
ATOM 3922 C C . ILE B 1 139 ? 0.116 -23.484 0.95 1 77.38 139 ILE B C 1
ATOM 3924 O O . ILE B 1 139 ? -0.439 -22.406 1.146 1 77.38 139 ILE B O 1
ATOM 3928 N N . MET B 1 140 ? 0.709 -24.203 1.872 1 83 140 MET B N 1
ATOM 3929 C CA . MET B 1 140 ? 0.681 -23.734 3.254 1 83 140 MET B CA 1
ATOM 3930 C C . MET B 1 140 ? 1.492 -22.453 3.404 1 83 140 MET B C 1
ATOM 3932 O O . MET B 1 140 ? 1.087 -21.531 4.125 1 83 140 MET B O 1
ATOM 3936 N N . GLN B 1 141 ? 2.51 -22.375 2.699 1 83.19 141 GLN B N 1
ATOM 3937 C CA . GLN B 1 141 ? 3.324 -21.156 2.744 1 83.19 141 GLN B CA 1
ATOM 3938 C C . GLN B 1 141 ? 2.572 -19.969 2.158 1 83.19 141 GLN B C 1
ATOM 3940 O O . GLN B 1 141 ? 2.67 -18.859 2.672 1 83.19 141 GLN B O 1
ATOM 3945 N N . SER B 1 142 ? 1.85 -20.266 1.178 1 83.38 142 SER B N 1
ATOM 3946 C CA . SER B 1 142 ? 1.062 -19.203 0.565 1 83.38 142 SER B CA 1
ATOM 3947 C C . SER B 1 142 ? -0.016 -18.688 1.517 1 83.38 142 SER B C 1
ATOM 3949 O O . SER B 1 142 ? -0.274 -17.484 1.587 1 83.38 142 SER B O 1
ATOM 3951 N N . VAL B 1 143 ? -0.544 -19.656 2.242 1 86.31 143 VAL B N 1
ATOM 3952 C CA . VAL B 1 143 ? -1.579 -19.297 3.207 1 86.31 143 VAL B CA 1
ATOM 3953 C C . VAL B 1 143 ? -0.975 -18.438 4.32 1 86.31 143 VAL B C 1
ATOM 3955 O O . VAL B 1 143 ? -1.561 -17.438 4.73 1 86.31 143 VAL B O 1
ATOM 3958 N N . LEU B 1 144 ? 0.17 -18.812 4.73 1 88.56 144 LEU B N 1
ATOM 3959 C CA . LEU B 1 144 ? 0.853 -18.078 5.789 1 88.56 144 LEU B CA 1
ATOM 3960 C C . LEU B 1 144 ? 1.274 -16.703 5.305 1 88.56 144 LEU B C 1
ATOM 3962 O O . LEU B 1 144 ? 1.175 -15.719 6.047 1 88.56 144 LEU B O 1
ATOM 3966 N N . ASP B 1 145 ? 1.629 -16.609 4.129 1 87.38 145 ASP B N 1
ATOM 3967 C CA . ASP B 1 145 ? 2.043 -15.328 3.557 1 87.38 145 ASP B CA 1
ATOM 3968 C C . ASP B 1 145 ? 0.859 -14.367 3.441 1 87.38 145 ASP B C 1
ATOM 3970 O O . ASP B 1 145 ? 0.973 -13.188 3.785 1 87.38 145 ASP B O 1
ATOM 3974 N N . GLU B 1 146 ? -0.216 -14.875 3.018 1 88.44 146 GLU B N 1
ATOM 3975 C CA . GLU B 1 146 ? -1.408 -14.047 2.857 1 88.44 146 GLU B CA 1
ATOM 3976 C C . GLU B 1 146 ? -1.935 -13.57 4.207 1 88.44 146 GLU B C 1
ATOM 3978 O O . GLU B 1 146 ? -2.346 -12.414 4.344 1 88.44 146 GLU B O 1
ATOM 3983 N N . SER B 1 147 ? -1.876 -14.469 5.094 1 91.19 147 SER B N 1
ATOM 3984 C CA . SER B 1 147 ? -2.32 -14.094 6.434 1 91.19 147 SER B CA 1
ATOM 3985 C C . SER B 1 147 ? -1.377 -13.07 7.062 1 91.19 147 SER B C 1
ATOM 3987 O O . SER B 1 147 ? -1.823 -12.109 7.688 1 91.19 147 SER B O 1
ATOM 3989 N N . HIS B 1 148 ? -0.139 -13.312 6.906 1 92.25 148 HIS B N 1
ATOM 3990 C CA . HIS B 1 148 ? 0.843 -12.383 7.449 1 92.25 148 HIS B CA 1
ATOM 3991 C C . HIS B 1 148 ? 0.687 -11 6.828 1 92.25 148 HIS B C 1
ATOM 3993 O O . HIS B 1 148 ? 0.8 -9.984 7.527 1 92.25 148 HIS B O 1
ATOM 3999 N N . GLU B 1 149 ? 0.435 -10.93 5.586 1 89.25 149 GLU B N 1
ATOM 4000 C CA . GLU B 1 149 ? 0.201 -9.664 4.902 1 89.25 149 GLU B CA 1
ATOM 4001 C C . GLU B 1 149 ? -1.05 -8.969 5.438 1 89.25 149 GLU B C 1
ATOM 4003 O O . GLU B 1 149 ? -1.053 -7.758 5.645 1 89.25 149 GLU B O 1
ATOM 4008 N N . PHE B 1 150 ? -2.07 -9.766 5.594 1 92.75 150 PHE B N 1
ATOM 4009 C CA . PHE B 1 150 ? -3.316 -9.242 6.145 1 92.75 150 PHE B CA 1
ATOM 4010 C C . PHE B 1 150 ? -3.102 -8.695 7.551 1 92.75 150 PHE B C 1
ATOM 4012 O O . PHE B 1 150 ? -3.52 -7.574 7.855 1 92.75 150 PHE B O 1
ATOM 4019 N N . LEU B 1 151 ? -2.402 -9.406 8.359 1 93.94 151 LEU B N 1
ATOM 4020 C CA . LEU B 1 151 ? -2.199 -9.039 9.758 1 93.94 151 LEU B CA 1
ATOM 4021 C C . LEU B 1 151 ? -1.298 -7.816 9.867 1 93.94 151 LEU B C 1
ATOM 4023 O O . LEU B 1 151 ? -1.564 -6.918 10.672 1 93.94 151 LEU B O 1
ATOM 4027 N N . THR B 1 152 ? -0.289 -7.832 9.102 1 92.06 152 THR B N 1
ATOM 4028 C CA . THR B 1 152 ? 0.604 -6.68 9.102 1 92.06 152 THR B CA 1
ATOM 4029 C C . THR B 1 152 ? -0.131 -5.43 8.633 1 92.06 152 THR B C 1
ATOM 4031 O O . THR B 1 152 ? 0.046 -4.348 9.195 1 92.06 152 THR B O 1
ATOM 4034 N N . GLY B 1 153 ? -0.966 -5.621 7.645 1 88.94 153 GLY B N 1
ATOM 4035 C CA . GLY B 1 153 ? -1.747 -4.508 7.129 1 88.94 153 GLY B CA 1
ATOM 4036 C C . GLY B 1 153 ? -2.738 -3.957 8.133 1 88.94 153 GLY B C 1
ATOM 4037 O O . GLY B 1 153 ? -2.814 -2.744 8.344 1 88.94 153 GLY B O 1
ATOM 4038 N N . ILE B 1 154 ? -3.449 -4.805 8.727 1 91.75 154 ILE B N 1
ATOM 4039 C CA . ILE B 1 154 ? -4.477 -4.406 9.688 1 91.75 154 ILE B CA 1
ATOM 4040 C C . ILE B 1 154 ? -3.822 -3.797 10.922 1 91.75 154 ILE B C 1
ATOM 4042 O O . ILE B 1 154 ? -4.281 -2.773 11.438 1 91.75 154 ILE B O 1
ATOM 4046 N N . THR B 1 155 ? -2.777 -4.422 11.367 1 92.06 155 THR B N 1
ATOM 4047 C CA . THR B 1 155 ? -2.062 -3.873 12.516 1 92.06 155 THR B CA 1
ATOM 4048 C C . THR B 1 155 ? -1.49 -2.496 12.188 1 92.06 155 THR B C 1
ATOM 4050 O O . THR B 1 155 ? -1.503 -1.6 13.039 1 92.06 155 THR B O 1
ATOM 4053 N N . GLY B 1 156 ? -1.04 -2.434 10.984 1 88.88 156 GLY B N 1
ATOM 4054 C CA . GLY B 1 156 ? -0.535 -1.144 10.547 1 88.88 156 GLY B CA 1
ATOM 4055 C C . GLY B 1 156 ? -1.594 -0.057 10.547 1 88.88 156 GLY B C 1
ATOM 4056 O O . GLY B 1 156 ? -1.331 1.072 10.969 1 88.88 156 GLY B O 1
ATOM 4057 N N . ILE B 1 157 ? -2.77 -0.381 10.125 1 85.19 157 ILE B N 1
ATOM 4058 C CA . ILE B 1 157 ? -3.893 0.551 10.109 1 85.19 157 ILE B CA 1
ATOM 4059 C C . ILE B 1 157 ? -4.219 0.985 11.539 1 85.19 157 ILE B C 1
ATOM 4061 O O . ILE B 1 157 ? -4.434 2.172 11.797 1 85.19 157 ILE B O 1
ATOM 4065 N N . LEU B 1 158 ? -4.168 0.094 12.422 1 88 158 LEU B N 1
ATOM 4066 C CA . LEU B 1 158 ? -4.484 0.383 13.82 1 88 158 LEU B CA 1
ATOM 4067 C C . LEU B 1 158 ? -3.404 1.258 14.445 1 88 158 LEU B C 1
ATOM 4069 O O . LEU B 1 158 ? -3.713 2.203 15.172 1 88 158 LEU B O 1
ATOM 4073 N N . PHE B 1 159 ? -2.221 0.946 14.062 1 87.62 159 PHE B N 1
ATOM 4074 C CA . PHE B 1 159 ? -1.101 1.717 14.586 1 87.62 159 PHE B CA 1
ATOM 4075 C C . PHE B 1 159 ? -1.144 3.152 14.078 1 87.62 159 PHE B C 1
ATOM 4077 O O . PHE B 1 159 ? -0.913 4.094 14.836 1 87.62 159 PHE B O 1
ATOM 4084 N N . LEU B 1 160 ? -1.466 3.275 12.859 1 78.88 160 LEU B N 1
ATOM 4085 C CA . LEU B 1 160 ? -1.57 4.602 12.266 1 78.88 160 LEU B CA 1
ATOM 4086 C C . LEU B 1 160 ? -2.678 5.414 12.93 1 78.88 160 LEU B C 1
ATOM 4088 O O . LEU B 1 160 ? -2.496 6.598 13.219 1 78.88 160 LEU B O 1
ATOM 4092 N N . GLY B 1 161 ? -3.758 4.785 13.133 1 75.75 161 GLY B N 1
ATOM 4093 C CA . GLY B 1 161 ? -4.84 5.449 13.836 1 75.75 161 GLY B CA 1
ATOM 4094 C C . GLY B 1 161 ? -4.48 5.832 15.258 1 75.75 161 GLY B C 1
ATOM 4095 O O . GLY B 1 161 ? -4.789 6.941 15.711 1 75.75 161 GLY B O 1
ATOM 4096 N N . PHE B 1 162 ? -3.803 4.973 15.82 1 77 162 PHE B N 1
ATOM 4097 C CA . PHE B 1 162 ? -3.395 5.18 17.203 1 77 162 PHE B CA 1
ATOM 4098 C C . PHE B 1 162 ? -2.41 6.34 17.312 1 77 162 PHE B C 1
ATOM 4100 O O . PHE B 1 162 ? -2.539 7.191 18.203 1 77 162 PHE B O 1
ATOM 4107 N N . GLN B 1 163 ? -1.554 6.426 16.375 1 75.31 163 GLN B N 1
ATOM 4108 C CA . GLN B 1 163 ? -0.566 7.5 16.328 1 75.31 163 GLN B CA 1
ATOM 4109 C C . GLN B 1 163 ? -1.219 8.828 15.953 1 75.31 163 GLN B C 1
ATOM 4111 O O . GLN B 1 163 ? -0.87 9.875 16.516 1 75.31 163 GLN B O 1
ATOM 4116 N N . GLY B 1 164 ? -2.062 8.734 15.008 1 70.5 164 GLY B N 1
ATOM 4117 C CA . GLY B 1 164 ? -2.771 9.945 14.625 1 70.5 164 GLY B CA 1
ATOM 4118 C C . GLY B 1 164 ? -3.543 10.57 15.773 1 70.5 164 GLY B C 1
ATOM 4119 O O . GLY B 1 164 ? -3.568 11.797 15.914 1 70.5 164 GLY B O 1
ATOM 4120 N N . LEU B 1 165 ? -4.039 9.828 16.578 1 68.19 165 LEU B N 1
ATOM 4121 C CA . LEU B 1 165 ? -4.766 10.312 17.75 1 68.19 165 LEU B CA 1
ATOM 4122 C C . LEU B 1 165 ? -3.818 11.008 18.719 1 68.19 165 LEU B C 1
ATOM 4124 O O . LEU B 1 165 ? -4.191 11.992 19.359 1 68.19 165 LEU B O 1
ATOM 4128 N N . THR B 1 166 ? -2.631 10.539 18.75 1 65.06 166 THR B N 1
ATOM 4129 C CA . THR B 1 166 ? -1.662 11.07 19.703 1 65.06 166 THR B CA 1
ATOM 4130 C C . THR B 1 166 ? -1.021 12.344 19.172 1 65.06 166 THR B C 1
ATOM 4132 O O . THR B 1 166 ? -0.811 13.297 19.922 1 65.06 166 THR B O 1
ATOM 4135 N N . LEU B 1 167 ? -0.773 12.398 17.906 1 63.03 167 LEU B N 1
ATOM 4136 C CA . LEU B 1 167 ? 0.006 13.477 17.312 1 63.03 167 LEU B CA 1
ATOM 4137 C C . LEU B 1 167 ? -0.862 14.711 17.078 1 63.03 167 LEU B C 1
ATOM 4139 O O . LEU B 1 167 ? -0.351 15.828 17 1 63.03 167 LEU B O 1
ATOM 4143 N N . ASP B 1 168 ? -2.121 14.539 16.844 1 59.31 168 ASP B N 1
ATOM 4144 C CA . ASP B 1 168 ? -2.969 15.703 16.609 1 59.31 168 ASP B CA 1
ATOM 4145 C C . ASP B 1 168 ? -3.207 16.484 17.891 1 59.31 168 ASP B C 1
ATOM 4147 O O . ASP B 1 168 ? -3.779 17.578 17.875 1 59.31 168 ASP B O 1
ATOM 4151 N N . GLY B 1 169 ? -2.393 16.172 18.875 1 54.94 169 GLY B N 1
ATOM 4152 C CA . GLY B 1 169 ? -2.414 17 20.078 1 54.94 169 GLY B CA 1
ATOM 4153 C C . GLY B 1 169 ? -3.736 16.938 20.812 1 54.94 169 GLY B C 1
ATOM 4154 O O . GLY B 1 169 ? -3.928 17.625 21.812 1 54.94 169 GLY B O 1
ATOM 4155 N N . ASP B 1 170 ? -4.672 16.344 20.156 1 52.12 170 ASP B N 1
ATOM 4156 C CA . ASP B 1 170 ? -5.984 16.422 20.781 1 52.12 170 ASP B CA 1
ATOM 4157 C C . ASP B 1 170 ? -6.125 15.391 21.891 1 52.12 170 ASP B C 1
ATOM 4159 O O . ASP B 1 170 ? -7.234 14.969 22.234 1 52.12 170 ASP B O 1
ATOM 4163 N N . VAL B 1 171 ? -4.949 14.875 22.203 1 55.06 171 VAL B N 1
ATOM 4164 C CA . VAL B 1 171 ? -4.914 13.836 23.219 1 55.06 171 VAL B CA 1
ATOM 4165 C C . VAL B 1 171 ? -5.762 14.25 24.422 1 55.06 171 VAL B C 1
ATOM 4167 O O . VAL B 1 171 ? -6.543 13.453 24.938 1 55.06 171 VAL B O 1
ATOM 4170 N N . ARG B 1 172 ? -5.617 15.469 24.703 1 58.62 172 ARG B N 1
ATOM 4171 C CA . ARG B 1 172 ? -6.391 15.953 25.844 1 58.62 172 ARG B CA 1
ATOM 4172 C C . ARG B 1 172 ? -7.871 16.062 25.5 1 58.62 172 ARG B C 1
ATOM 4174 O O . ARG B 1 172 ? -8.734 15.75 26.328 1 58.62 172 ARG B O 1
ATOM 4181 N N . THR B 1 173 ? -7.918 16.406 24.297 1 54.31 173 THR B N 1
ATOM 4182 C CA . THR B 1 173 ? -9.32 16.562 23.922 1 54.31 173 THR B CA 1
ATOM 4183 C C . THR B 1 173 ? -10 15.203 23.781 1 54.31 173 THR B C 1
ATOM 4185 O O . THR B 1 173 ? -11.141 15.023 24.203 1 54.31 173 THR B O 1
ATOM 4188 N N . ILE B 1 174 ? -9.211 14.32 23.344 1 57.12 174 ILE B N 1
ATOM 4189 C CA . ILE B 1 174 ? -9.828 13.008 23.172 1 57.12 174 ILE B CA 1
ATOM 4190 C C . ILE B 1 174 ? -10.094 12.367 24.531 1 57.12 174 ILE B C 1
ATOM 4192 O O . ILE B 1 174 ? -11.141 11.75 24.734 1 57.12 174 ILE B O 1
ATOM 4196 N N . SER B 1 175 ? -9.109 12.469 25.344 1 57.34 175 SER B N 1
ATOM 4197 C CA . SER B 1 175 ? -9.305 11.953 26.688 1 57.34 175 SER B CA 1
ATOM 4198 C C . SER B 1 175 ? -10.492 12.617 27.375 1 57.34 175 SER B C 1
ATOM 4200 O O . SER B 1 175 ? -11.289 11.953 28.031 1 57.34 175 SER B O 1
ATOM 4202 N N . ARG B 1 176 ? -10.586 13.891 27.125 1 57.94 176 ARG B N 1
ATOM 4203 C CA . ARG B 1 176 ? -11.656 14.656 27.75 1 57.94 176 ARG B CA 1
ATOM 4204 C C . ARG B 1 176 ? -13 14.367 27.094 1 57.94 176 ARG B C 1
ATOM 4206 O O . ARG B 1 176 ? -14.039 14.398 27.75 1 57.94 176 ARG B O 1
ATOM 4213 N N . MET B 1 177 ? -12.867 14.055 25.875 1 57.16 177 MET B N 1
ATOM 4214 C CA . MET B 1 177 ? -14.133 13.906 25.172 1 57.16 177 MET B CA 1
ATOM 4215 C C . MET B 1 177 ? -14.516 12.43 25.047 1 57.16 177 MET B C 1
ATOM 4217 O O . MET B 1 177 ? -15.359 12.07 24.234 1 57.16 177 MET B O 1
ATOM 4221 N N . GLY B 1 178 ? -13.891 11.562 25.859 1 58.97 178 GLY B N 1
ATOM 4222 C CA . GLY B 1 178 ? -14.328 10.18 25.938 1 58.97 178 GLY B CA 1
ATOM 4223 C C . GLY B 1 178 ? -13.641 9.281 24.922 1 58.97 178 GLY B C 1
ATOM 4224 O O . GLY B 1 178 ? -14.156 8.227 24.578 1 58.97 178 GLY B O 1
ATOM 4225 N N . GLY B 1 179 ? -12.594 9.789 24.406 1 67.31 179 GLY B N 1
ATOM 4226 C CA . GLY B 1 179 ? -11.859 9 23.422 1 67.31 179 GLY B CA 1
ATOM 4227 C C . GLY B 1 179 ? -10.992 7.93 24.047 1 67.31 179 GLY B C 1
ATOM 4228 O O . GLY B 1 179 ? -10.258 7.227 23.344 1 67.31 179 GLY B O 1
ATOM 4229 N N . GLU B 1 180 ? -11.18 7.66 25.375 1 74.88 180 GLU B N 1
ATOM 4230 C CA . GLU B 1 180 ? -10.383 6.691 26.125 1 74.88 180 GLU B CA 1
ATOM 4231 C C . GLU B 1 180 ? -10.648 5.27 25.641 1 74.88 180 GLU B C 1
ATOM 4233 O O . GLU B 1 180 ? -9.719 4.484 25.469 1 74.88 180 GLU B O 1
ATOM 4238 N N . PRO B 1 181 ? -11.906 5.004 25.391 1 75.62 181 PRO B N 1
ATOM 4239 C CA . PRO B 1 181 ? -12.164 3.643 24.922 1 75.62 181 PRO B CA 1
ATOM 4240 C C . PRO B 1 181 ? -11.5 3.344 23.578 1 75.62 181 PRO B C 1
ATOM 4242 O O . PRO B 1 181 ? -11.062 2.215 23.344 1 75.62 181 PRO B O 1
ATOM 4245 N N . MET B 1 182 ? -11.391 4.355 22.75 1 77.81 182 MET B N 1
ATOM 4246 C CA . MET B 1 182 ? -10.711 4.164 21.469 1 77.81 182 MET B CA 1
ATOM 4247 C C . MET B 1 182 ? -9.242 3.83 21.672 1 77.81 182 MET B C 1
ATOM 4249 O O . MET B 1 182 ? -8.688 2.988 20.969 1 77.81 182 MET B O 1
ATOM 4253 N N . GLY B 1 183 ? -8.688 4.465 22.625 1 78.31 183 GLY B N 1
ATOM 4254 C CA . GLY B 1 183 ? -7.297 4.195 22.938 1 78.31 183 GLY B CA 1
ATOM 4255 C C . GLY B 1 183 ? -7.066 2.799 23.484 1 78.31 183 GLY B C 1
ATOM 4256 O O . GLY B 1 183 ? -6.113 2.123 23.078 1 78.31 183 GLY B O 1
ATOM 4257 N N . TYR B 1 184 ? -8.023 2.342 24.281 1 80.75 184 TYR B N 1
ATOM 4258 C CA . TYR B 1 184 ? -7.906 1.011 24.859 1 80.75 184 TYR B CA 1
ATOM 4259 C C . TYR B 1 184 ? -8.055 -0.07 23.797 1 80.75 184 TYR B C 1
ATOM 4261 O O . TYR B 1 184 ? -7.238 -0.992 23.719 1 80.75 184 TYR B O 1
ATOM 4269 N N . ILE B 1 185 ? -9 0.085 23.062 1 82.19 185 ILE B N 1
ATOM 4270 C CA . ILE B 1 185 ? -9.289 -0.918 22.047 1 82.19 185 ILE B CA 1
ATOM 4271 C C . ILE B 1 185 ? -8.148 -0.972 21.031 1 82.19 185 ILE B C 1
ATOM 4273 O O . ILE B 1 185 ? -7.684 -2.055 20.672 1 82.19 185 ILE B O 1
ATOM 4277 N N . SER B 1 186 ? -7.738 0.2 20.656 1 84 186 SER B N 1
ATOM 4278 C CA . SER B 1 186 ? -6.625 0.224 19.719 1 84 186 SER B CA 1
ATOM 4279 C C . SER B 1 186 ? -5.387 -0.442 20.297 1 84 186 SER B C 1
ATOM 4281 O O . SER B 1 186 ? -4.734 -1.249 19.641 1 84 186 SER B O 1
ATOM 4283 N N . PHE B 1 187 ? -5.164 -0.178 21.562 1 86.06 187 PHE B N 1
ATOM 4284 C CA . PHE B 1 187 ? -3.98 -0.746 22.203 1 86.06 187 PHE B CA 1
ATOM 4285 C C . PHE B 1 187 ? -4.078 -2.266 22.266 1 86.06 187 PHE B C 1
ATOM 4287 O O . PHE B 1 187 ? -3.121 -2.969 21.922 1 86.06 187 PHE B O 1
ATOM 4294 N N . ILE B 1 188 ? -5.176 -2.754 22.641 1 87.38 188 ILE B N 1
ATOM 4295 C CA . ILE B 1 188 ? -5.383 -4.188 22.797 1 87.38 188 ILE B CA 1
ATOM 4296 C C . ILE B 1 188 ? -5.199 -4.887 21.453 1 87.38 188 ILE B C 1
ATOM 4298 O O . ILE B 1 188 ? -4.461 -5.871 21.359 1 87.38 188 ILE B O 1
ATOM 4302 N N . PHE B 1 189 ? -5.719 -4.34 20.453 1 90.44 189 PHE B N 1
ATOM 4303 C CA . PHE B 1 189 ? -5.695 -5.035 19.172 1 90.44 189 PHE B CA 1
ATOM 4304 C C . PHE B 1 189 ? -4.371 -4.805 18.453 1 90.44 189 PHE B C 1
ATOM 4306 O O . PHE B 1 189 ? -3.955 -5.621 17.625 1 90.44 189 PHE B O 1
ATOM 4313 N N . ILE B 1 190 ? -3.74 -3.764 18.75 1 91 190 ILE B N 1
ATOM 4314 C CA . ILE B 1 190 ? -2.389 -3.594 18.234 1 91 190 ILE B CA 1
ATOM 4315 C C . ILE B 1 190 ? -1.471 -4.664 18.828 1 91 190 ILE B C 1
ATOM 4317 O O . ILE B 1 190 ? -0.706 -5.301 18.094 1 91 190 ILE B O 1
ATOM 4321 N N . THR B 1 191 ? -1.569 -4.863 20.125 1 89.44 191 THR B N 1
ATOM 4322 C CA . THR B 1 191 ? -0.719 -5.836 20.797 1 89.44 191 THR B CA 1
ATOM 4323 C C . THR B 1 191 ? -1.042 -7.254 20.328 1 89.44 191 THR B C 1
ATOM 4325 O O . THR B 1 191 ? -0.136 -8.039 20.047 1 89.44 191 THR B O 1
ATOM 4328 N N . LEU B 1 192 ? -2.281 -7.461 20.219 1 89.94 192 LEU B N 1
ATOM 4329 C CA . LEU B 1 192 ? -2.678 -8.773 19.719 1 89.94 192 LEU B CA 1
ATOM 4330 C C . LEU B 1 192 ? -2.262 -8.953 18.266 1 89.94 192 LEU B C 1
ATOM 4332 O O . LEU B 1 192 ? -1.911 -10.055 17.844 1 89.94 192 LEU B O 1
ATOM 4336 N N . GLY B 1 193 ? -2.416 -7.855 17.547 1 92.56 193 GLY B N 1
ATOM 4337 C CA . GLY B 1 193 ? -1.986 -7.895 16.156 1 92.56 193 GLY B CA 1
ATOM 4338 C C . GLY B 1 193 ? -0.51 -8.211 15.992 1 92.56 193 GLY B C 1
ATOM 4339 O O . GLY B 1 193 ? -0.133 -9.039 15.164 1 92.56 193 GLY B O 1
ATOM 4340 N N . VAL B 1 194 ? 0.31 -7.633 16.797 1 91.31 194 VAL B N 1
ATOM 4341 C CA . VAL B 1 194 ? 1.748 -7.879 16.75 1 91.31 194 VAL B CA 1
ATOM 4342 C C . VAL B 1 194 ? 2.033 -9.336 17.125 1 91.31 194 VAL B C 1
ATOM 4344 O O . VAL B 1 194 ? 2.844 -10 16.469 1 91.31 194 VAL B O 1
ATOM 4347 N N . GLY B 1 195 ? 1.37 -9.836 18.109 1 88.31 195 GLY B N 1
ATOM 4348 C CA . GLY B 1 195 ? 1.509 -11.242 18.469 1 88.31 195 GLY B CA 1
ATOM 4349 C C . GLY B 1 195 ? 1.083 -12.188 17.359 1 88.31 195 GLY B C 1
ATOM 4350 O O . GLY B 1 195 ? 1.75 -13.188 17.109 1 88.31 195 GLY B O 1
ATOM 4351 N N . SER B 1 196 ? 0.016 -11.836 16.719 1 91.94 196 SER B N 1
ATOM 4352 C CA . SER B 1 196 ? -0.496 -12.656 15.633 1 91.94 196 SER B CA 1
ATOM 4353 C C . SER B 1 196 ? 0.46 -12.664 14.445 1 91.94 196 SER B C 1
ATOM 4355 O O . SER B 1 196 ? 0.651 -13.695 13.797 1 91.94 196 SER B O 1
ATOM 4357 N N . MET B 1 197 ? 0.991 -11.547 14.148 1 91.62 197 MET B N 1
ATOM 4358 C CA . MET B 1 197 ? 1.987 -11.469 13.086 1 91.62 197 MET B CA 1
ATOM 4359 C C . MET B 1 197 ? 3.158 -12.406 13.359 1 91.62 197 MET B C 1
ATOM 4361 O O . MET B 1 197 ? 3.641 -13.086 12.453 1 91.62 197 MET B O 1
ATOM 4365 N N . LEU B 1 198 ? 3.59 -12.414 14.562 1 88.31 198 LEU B N 1
ATOM 4366 C CA . LEU B 1 198 ? 4.723 -13.258 14.938 1 88.31 198 LEU B CA 1
ATOM 4367 C C . LEU B 1 198 ? 4.359 -14.734 14.828 1 88.31 198 LEU B C 1
ATOM 4369 O O . LEU B 1 198 ? 5.176 -15.547 14.391 1 88.31 198 LEU B O 1
ATOM 4373 N N . LEU B 1 199 ? 3.174 -15.07 15.156 1 87.19 199 LEU B N 1
ATOM 4374 C CA . LEU B 1 199 ? 2.727 -16.453 15.094 1 87.19 199 LEU B CA 1
ATOM 4375 C C . LEU B 1 199 ? 2.658 -16.938 13.648 1 87.19 199 LEU B C 1
ATOM 4377 O O . LEU B 1 199 ? 2.99 -18.094 13.359 1 87.19 199 LEU B O 1
ATOM 4381 N N . THR B 1 200 ? 2.27 -16.078 12.805 1 89.06 200 THR B N 1
ATOM 4382 C CA . THR B 1 200 ? 2.188 -16.469 11.406 1 89.06 200 THR B CA 1
ATOM 4383 C C . THR B 1 200 ? 3.576 -16.516 10.773 1 89.06 200 THR B C 1
ATOM 4385 O O . THR B 1 200 ? 3.822 -17.297 9.859 1 89.06 200 THR B O 1
ATOM 4388 N N . MET B 1 201 ? 4.398 -15.688 11.227 1 86.19 201 MET B N 1
ATOM 4389 C CA . MET B 1 201 ? 5.77 -15.703 10.727 1 86.19 201 MET B CA 1
ATOM 4390 C C . MET B 1 201 ? 6.488 -16.984 11.141 1 86.19 201 MET B C 1
ATOM 4392 O O . MET B 1 201 ? 7.254 -17.547 10.359 1 86.19 201 MET B O 1
ATOM 4396 N N . THR B 1 202 ? 6.203 -17.359 12.375 1 83.25 202 THR B N 1
ATOM 4397 C CA . THR B 1 202 ? 6.801 -18.578 12.914 1 83.25 202 THR B CA 1
ATOM 4398 C C . THR B 1 202 ? 5.73 -19.516 13.484 1 83.25 202 THR B C 1
ATOM 4400 O O . THR B 1 202 ? 5.59 -19.625 14.703 1 83.25 202 THR B O 1
ATOM 4403 N N . PRO B 1 203 ? 5.059 -20.094 12.531 1 81.56 203 PRO B N 1
ATOM 4404 C CA . PRO B 1 203 ? 4.004 -20.984 13.031 1 81.56 203 PRO B CA 1
ATOM 4405 C C . PRO B 1 203 ? 4.543 -22.125 13.891 1 81.56 203 PRO B C 1
ATOM 4407 O O . PRO B 1 203 ? 5.695 -22.531 13.719 1 81.56 203 PRO B O 1
ATOM 4410 N N . PRO B 1 204 ? 3.633 -22.484 14.805 1 77.31 204 PRO B N 1
ATOM 4411 C CA . PRO B 1 204 ? 4.078 -23.625 15.609 1 77.31 204 PRO B CA 1
ATOM 4412 C C . PRO B 1 204 ? 4.363 -24.875 14.766 1 77.31 204 PRO B C 1
ATOM 4414 O O . PRO B 1 204 ? 3.498 -25.312 14.008 1 77.31 204 PRO B O 1
ATOM 4417 N N . LYS B 1 205 ? 5.387 -25.359 14.797 1 73.38 205 LYS B N 1
ATOM 4418 C CA . LYS B 1 205 ? 5.836 -26.469 13.961 1 73.38 205 LYS B CA 1
ATOM 4419 C C . LYS B 1 205 ? 5.129 -27.766 14.336 1 73.38 205 LYS B C 1
ATOM 4421 O O . LYS B 1 205 ? 5.055 -28.703 13.531 1 73.38 205 LYS B O 1
ATOM 4426 N N . SER B 1 206 ? 4.645 -27.766 15.609 1 74.19 206 SER B N 1
ATOM 4427 C CA . SER B 1 206 ? 3.957 -28.969 16.047 1 74.19 206 SER B CA 1
ATOM 4428 C C . SER B 1 206 ? 2.561 -29.062 15.445 1 74.19 206 SER B C 1
ATOM 4430 O O . SER B 1 206 ? 1.939 -30.141 15.469 1 74.19 206 SER B O 1
ATOM 4432 N N . PHE B 1 207 ? 2.248 -27.969 14.789 1 78 207 PHE B N 1
ATOM 4433 C CA . PHE B 1 207 ? 0.901 -27.953 14.227 1 78 207 PHE B CA 1
ATOM 4434 C C . PHE B 1 207 ? 0.899 -28.516 12.812 1 78 207 PHE B C 1
ATOM 4436 O O . PHE B 1 207 ? 1.795 -28.219 12.023 1 78 207 PHE B O 1
ATOM 4443 N N . GLY B 1 208 ? 0.13 -29.453 12.57 1 76.75 208 GLY B N 1
ATOM 4444 C CA . GLY B 1 208 ? -0.092 -29.891 11.203 1 76.75 208 GLY B CA 1
ATOM 4445 C C . GLY B 1 208 ? -0.604 -28.781 10.297 1 76.75 208 GLY B C 1
ATOM 4446 O O . GLY B 1 208 ? -0.983 -27.703 10.773 1 76.75 208 GLY B O 1
ATOM 4447 N N . GLU B 1 209 ? -0.586 -29 9.133 1 83.5 209 GLU B N 1
ATOM 4448 C CA . GLU B 1 209 ? -0.992 -28.016 8.133 1 83.5 209 GLU B CA 1
ATOM 4449 C C . GLU B 1 209 ? -2.422 -27.547 8.367 1 83.5 209 GLU B C 1
ATOM 4451 O O . GLU B 1 209 ? -2.703 -26.344 8.312 1 83.5 209 GLU B O 1
ATOM 4456 N N . ARG B 1 210 ? -3.281 -28.453 8.688 1 83.12 210 ARG B N 1
ATOM 4457 C CA . ARG B 1 210 ? -4.684 -28.109 8.898 1 83.12 210 ARG B CA 1
ATOM 4458 C C . ARG B 1 210 ? -4.852 -27.219 10.125 1 83.12 210 ARG B C 1
ATOM 4460 O O . ARG B 1 210 ? -5.645 -26.266 10.109 1 83.12 210 ARG B O 1
ATOM 4467 N N . LYS B 1 211 ? -4.125 -27.562 11.125 1 84.94 211 LYS B N 1
ATOM 4468 C CA . LYS B 1 211 ? -4.227 -26.766 12.352 1 84.94 211 LYS B CA 1
ATOM 4469 C C . LYS B 1 211 ? -3.646 -25.375 12.156 1 84.94 211 LYS B C 1
ATOM 4471 O O . LYS B 1 211 ? -4.164 -24.391 12.703 1 84.94 211 LYS B O 1
ATOM 4476 N N . VAL B 1 212 ? -2.643 -25.25 11.367 1 86.06 212 VAL B N 1
ATOM 4477 C CA . VAL B 1 212 ? -2.031 -23.953 11.086 1 86.06 212 VAL B CA 1
ATOM 4478 C C . VAL B 1 212 ? -2.996 -23.094 10.273 1 86.06 212 VAL B C 1
ATOM 4480 O O . VAL B 1 212 ? -3.148 -21.906 10.539 1 86.06 212 VAL B O 1
ATOM 4483 N N . VAL B 1 213 ? -3.643 -23.719 9.359 1 87.44 213 VAL B N 1
ATOM 4484 C CA . VAL B 1 213 ? -4.594 -23 8.523 1 87.44 213 VAL B CA 1
ATOM 4485 C C . VAL B 1 213 ? -5.758 -22.5 9.383 1 87.44 213 VAL B C 1
ATOM 4487 O O . VAL B 1 213 ? -6.195 -21.359 9.242 1 87.44 213 VAL B O 1
ATOM 4490 N N . ARG B 1 214 ? -6.191 -23.344 10.32 1 87.06 214 ARG B N 1
ATOM 4491 C CA . ARG B 1 214 ? -7.273 -22.938 11.219 1 87.06 214 ARG B CA 1
ATOM 4492 C C . ARG B 1 214 ? -6.836 -21.828 12.148 1 87.06 214 ARG B C 1
ATOM 4494 O O . ARG B 1 214 ? -7.605 -20.906 12.43 1 87.06 214 ARG B O 1
ATOM 4501 N N . LEU B 1 215 ? -5.707 -21.953 12.609 1 88.31 215 LEU B N 1
ATOM 4502 C CA . LEU B 1 215 ? -5.16 -20.922 13.469 1 88.31 215 LEU B CA 1
ATOM 4503 C C . LEU B 1 215 ? -5.09 -19.578 12.734 1 88.31 215 LEU B C 1
ATOM 4505 O O . LEU B 1 215 ? -5.496 -18.547 13.273 1 88.31 215 LEU B O 1
ATOM 4509 N N . THR B 1 216 ? -4.605 -19.609 11.523 1 90.25 216 THR B N 1
ATOM 4510 C CA . THR B 1 216 ? -4.484 -18.391 10.742 1 90.25 216 THR B CA 1
ATOM 4511 C C . THR B 1 216 ? -5.859 -17.781 10.477 1 90.25 216 THR B C 1
ATOM 4513 O O . THR B 1 216 ? -6.027 -16.562 10.547 1 90.25 216 THR B O 1
ATOM 4516 N N . LEU B 1 217 ? -6.801 -18.609 10.25 1 89.38 217 LEU B N 1
ATOM 4517 C CA . LEU B 1 217 ? -8.156 -18.125 10.016 1 89.38 217 LEU B CA 1
ATOM 4518 C C . LEU B 1 217 ? -8.719 -17.453 11.266 1 89.38 217 LEU B C 1
ATOM 4520 O O . LEU B 1 217 ? -9.352 -16.406 11.18 1 89.38 217 LEU B O 1
ATOM 4524 N N . LEU B 1 218 ? -8.469 -18.031 12.336 1 90.88 218 LEU B N 1
ATOM 4525 C CA . LEU B 1 218 ? -8.945 -17.484 13.602 1 90.88 218 LEU B CA 1
ATOM 4526 C C . LEU B 1 218 ? -8.289 -16.141 13.898 1 90.88 218 LEU B C 1
ATOM 4528 O O . LEU B 1 218 ? -8.961 -15.188 14.305 1 90.88 218 LEU B O 1
ATOM 4532 N N . LEU B 1 219 ? -7.012 -16.062 13.711 1 93 219 LEU B N 1
ATOM 4533 C CA . LEU B 1 219 ? -6.277 -14.82 13.961 1 93 219 LEU B CA 1
ATOM 4534 C C . LEU B 1 219 ? -6.754 -13.711 13.031 1 93 219 LEU B C 1
ATOM 4536 O O . LEU B 1 219 ? -6.957 -12.57 13.469 1 93 219 LEU B O 1
ATOM 4540 N N . ASP B 1 220 ? -6.973 -14.008 11.797 1 93.56 220 ASP B N 1
ATOM 4541 C CA . ASP B 1 220 ? -7.449 -13.031 10.828 1 93.56 220 ASP B CA 1
ATOM 4542 C C . ASP B 1 220 ? -8.828 -12.5 11.219 1 93.56 220 ASP B C 1
ATOM 4544 O O . ASP B 1 220 ? -9.062 -11.289 11.18 1 93.56 220 ASP B O 1
ATOM 4548 N N . CYS B 1 221 ? -9.656 -13.391 11.617 1 91.31 221 CYS B N 1
ATOM 4549 C CA . CYS B 1 221 ? -11 -12.992 12.016 1 91.31 221 CYS B CA 1
ATOM 4550 C C . CYS B 1 221 ? -10.961 -12.133 13.281 1 91.31 221 CYS B C 1
ATOM 4552 O O . CYS B 1 221 ? -11.703 -11.156 13.391 1 91.31 221 CYS B O 1
ATOM 4554 N N . PHE B 1 222 ? -10.188 -12.516 14.102 1 93.06 222 PHE B N 1
ATOM 4555 C CA . PHE B 1 222 ? -10.047 -11.781 15.352 1 93.06 222 PHE B CA 1
ATOM 4556 C C . PHE B 1 222 ? -9.57 -10.359 15.086 1 93.06 222 PHE B C 1
ATOM 4558 O O . PHE B 1 222 ? -10.117 -9.406 15.641 1 93.06 222 PHE B O 1
ATOM 4565 N N . MET B 1 223 ? -8.609 -10.188 14.258 1 94.38 223 MET B N 1
ATOM 4566 C CA . MET B 1 223 ? -8.07 -8.859 13.961 1 94.38 223 MET B CA 1
ATOM 4567 C C . MET B 1 223 ? -9.062 -8.031 13.156 1 94.38 223 MET B C 1
ATOM 4569 O O . MET B 1 223 ? -9.164 -6.82 13.336 1 94.38 223 MET B O 1
ATOM 4573 N N . ALA B 1 224 ? -9.789 -8.68 12.281 1 93.44 224 ALA B N 1
ATOM 4574 C CA . ALA B 1 224 ? -10.859 -7.969 11.586 1 93.44 224 ALA B CA 1
ATOM 4575 C C . ALA B 1 224 ? -11.906 -7.453 12.578 1 93.44 224 ALA B C 1
ATOM 4577 O O . ALA B 1 224 ? -12.398 -6.332 12.438 1 93.44 224 ALA B O 1
ATOM 4578 N N . GLY B 1 225 ? -12.203 -8.281 13.578 1 90.88 225 GLY B N 1
ATOM 4579 C CA . GLY B 1 225 ? -13.109 -7.871 14.633 1 90.88 225 GLY B CA 1
ATOM 4580 C C . GLY B 1 225 ? -12.625 -6.652 15.398 1 90.88 225 GLY B C 1
ATOM 4581 O O . GLY B 1 225 ? -13.422 -5.805 15.805 1 90.88 225 GLY B O 1
ATOM 4582 N N . GLY B 1 226 ? -11.344 -6.582 15.555 1 91.06 226 GLY B N 1
ATOM 4583 C CA . GLY B 1 226 ? -10.773 -5.414 16.203 1 91.06 226 GLY B CA 1
ATOM 4584 C C . GLY B 1 226 ? -11.031 -4.125 15.445 1 91.06 226 GLY B C 1
ATOM 4585 O O . GLY B 1 226 ? -11.359 -3.1 16.047 1 91.06 226 GLY B O 1
ATOM 4586 N N . ILE B 1 227 ? -10.922 -4.137 14.133 1 90.94 227 ILE B N 1
ATOM 4587 C CA . ILE B 1 227 ? -11.195 -2.957 13.32 1 90.94 227 ILE B CA 1
ATOM 4588 C C . ILE B 1 227 ? -12.672 -2.582 13.438 1 90.94 227 ILE B C 1
ATOM 4590 O O . ILE B 1 227 ? -13.008 -1.403 13.57 1 90.94 227 ILE B O 1
ATOM 4594 N N . PHE B 1 228 ? -13.531 -3.578 13.484 1 91.56 228 PHE B N 1
ATOM 4595 C CA . PHE B 1 228 ? -14.961 -3.307 13.602 1 91.56 228 PHE B CA 1
ATOM 4596 C C . PHE B 1 228 ? -15.281 -2.656 14.945 1 91.56 228 PHE B C 1
ATOM 4598 O O . PHE B 1 228 ? -16.094 -1.729 15.016 1 91.56 228 PHE B O 1
ATOM 4605 N N . MET B 1 229 ? -14.617 -3.105 15.891 1 89.5 229 MET B N 1
ATOM 4606 C CA . MET B 1 229 ? -14.82 -2.518 17.219 1 89.5 229 MET B CA 1
ATOM 4607 C C . MET B 1 229 ? -14.352 -1.064 17.234 1 89.5 229 MET B C 1
ATOM 4609 O O . MET B 1 229 ? -15.023 -0.203 17.812 1 89.5 229 MET B O 1
ATOM 4613 N N . LEU B 1 230 ? -13.25 -0.83 16.625 1 88.5 230 LEU B N 1
ATOM 4614 C CA . LEU B 1 230 ? -12.742 0.536 16.562 1 88.5 230 LEU B CA 1
ATOM 4615 C C . LEU B 1 230 ? -13.703 1.438 15.797 1 88.5 230 LEU B C 1
ATOM 4617 O O . LEU B 1 230 ? -13.977 2.564 16.219 1 88.5 230 LEU B O 1
ATOM 4621 N N . LEU B 1 231 ? -14.172 0.947 14.695 1 90.38 231 LEU B N 1
ATOM 4622 C CA . LEU B 1 231 ? -15.133 1.717 13.906 1 90.38 231 LEU B CA 1
ATOM 4623 C C . LEU B 1 231 ? -16.406 1.988 14.711 1 90.38 231 LEU B C 1
ATOM 4625 O O . LEU B 1 231 ? -16.953 3.09 14.656 1 90.38 231 LEU B O 1
ATOM 4629 N N . LEU B 1 232 ? -16.828 1.027 15.438 1 88.62 232 LEU B N 1
ATOM 4630 C CA . LEU B 1 232 ? -18.031 1.161 16.25 1 88.62 232 LEU B CA 1
ATOM 4631 C C . LEU B 1 232 ? -17.859 2.24 17.312 1 88.62 232 LEU B C 1
ATOM 4633 O O . LEU B 1 232 ? -18.719 3.113 17.469 1 88.62 232 LEU B O 1
ATOM 4637 N N . VAL B 1 233 ? -16.797 2.219 17.938 1 84.19 233 VAL B N 1
ATOM 4638 C CA . VAL B 1 233 ? -16.547 3.176 19.016 1 84.19 233 VAL B CA 1
ATOM 4639 C C . VAL B 1 233 ? -16.391 4.578 18.438 1 84.19 233 VAL B C 1
ATOM 4641 O O . VAL B 1 233 ? -16.875 5.555 19.016 1 84.19 233 VAL B O 1
ATOM 4644 N N . THR B 1 234 ? -15.734 4.656 17.312 1 83 234 THR B N 1
ATOM 4645 C CA . THR B 1 234 ? -15.555 5.957 16.672 1 83 234 THR B CA 1
ATOM 4646 C C . THR B 1 234 ? -16.891 6.516 16.203 1 83 234 THR B C 1
ATOM 4648 O O . THR B 1 234 ? -17.188 7.695 16.406 1 83 234 THR B O 1
ATOM 4651 N N . MET B 1 235 ? -17.672 5.621 15.617 1 86.12 235 MET B N 1
ATOM 4652 C CA . MET B 1 235 ? -18.969 6.07 15.125 1 86.12 235 MET B CA 1
ATOM 4653 C C . MET B 1 235 ? -19.891 6.445 16.281 1 86.12 235 MET B C 1
ATOM 4655 O O . MET B 1 235 ? -20.703 7.367 16.156 1 86.12 235 MET B O 1
ATOM 4659 N N . ARG B 1 236 ? -19.844 5.805 17.375 1 82.81 236 ARG B N 1
ATOM 4660 C CA . ARG B 1 236 ? -20.656 6.125 18.547 1 82.81 236 ARG B CA 1
ATOM 4661 C C . ARG B 1 236 ? -20.328 7.523 19.062 1 82.81 236 ARG B C 1
ATOM 4663 O O . ARG B 1 236 ? -21.219 8.219 19.562 1 82.81 236 ARG B O 1
ATOM 4670 N N . LYS B 1 237 ? -19.203 7.926 18.844 1 78.19 237 LYS B N 1
ATOM 4671 C CA . LYS B 1 237 ? -18.812 9.258 19.297 1 78.19 237 LYS B CA 1
ATOM 4672 C C . LYS B 1 237 ? -19.344 10.336 18.359 1 78.19 237 LYS B C 1
ATOM 4674 O O . LYS B 1 237 ? -19.641 11.453 18.797 1 78.19 237 LYS B O 1
ATOM 4679 N N . HIS B 1 238 ? -19.406 9.969 17.156 1 77.5 238 HIS B N 1
ATOM 4680 C CA . HIS B 1 238 ? -19.75 10.984 16.156 1 77.5 238 HIS B CA 1
ATOM 4681 C C . HIS B 1 238 ? -21.266 11.047 15.961 1 77.5 238 HIS B C 1
ATOM 4683 O O . HIS B 1 238 ? -21.781 12.039 15.445 1 77.5 238 HIS B O 1
ATOM 4689 N N . THR B 1 239 ? -21.812 10 16.172 1 76.25 239 THR B N 1
ATOM 4690 C CA . THR B 1 239 ? -23.266 10.008 15.953 1 76.25 239 THR B CA 1
ATOM 4691 C C . THR B 1 239 ? -24.016 9.93 17.281 1 76.25 239 THR B C 1
ATOM 4693 O O . THR B 1 239 ? -23.594 9.234 18.203 1 76.25 239 THR B O 1
ATOM 4696 N N . GLN B 1 240 ? -24.922 10.805 17.469 1 66.94 240 GLN B N 1
ATOM 4697 C CA . GLN B 1 240 ? -25.75 10.828 18.672 1 66.94 240 GLN B CA 1
ATOM 4698 C C . GLN B 1 240 ? -26.672 9.617 18.719 1 66.94 240 GLN B C 1
ATOM 4700 O O . GLN B 1 240 ? -27.094 9.195 19.797 1 66.94 240 GLN B O 1
ATOM 4705 N N . LEU B 1 241 ? -26.906 9.102 17.562 1 65.69 241 LEU B N 1
ATOM 4706 C CA . LEU B 1 241 ? -27.844 7.977 17.516 1 65.69 241 LEU B CA 1
ATOM 4707 C C . LEU B 1 241 ? -27.094 6.648 17.531 1 65.69 241 LEU B C 1
ATOM 4709 O O . LEU B 1 241 ? -26.328 6.355 16.609 1 65.69 241 LEU B O 1
ATOM 4713 N N . GLU B 1 242 ? -27.297 5.918 18.516 1 70.31 242 GLU B N 1
ATOM 4714 C CA . GLU B 1 242 ? -26.656 4.625 18.703 1 70.31 242 GLU B CA 1
ATOM 4715 C C . GLU B 1 242 ? -26.922 3.688 17.531 1 70.31 242 GLU B C 1
ATOM 4717 O O . GLU B 1 242 ? -26.047 2.926 17.125 1 70.31 242 GLU B 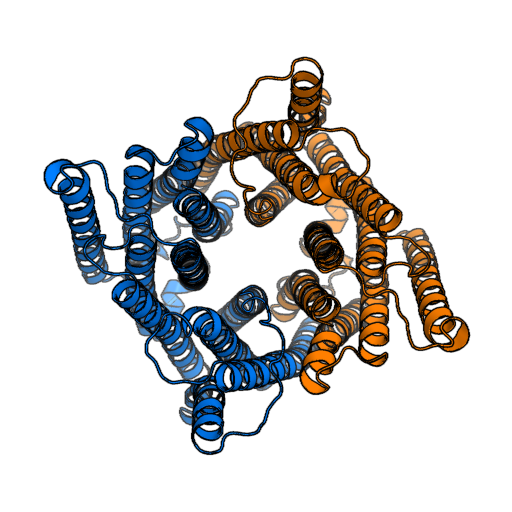O 1
ATOM 4722 N N . MET B 1 243 ? -28.078 3.863 16.984 1 78.44 243 MET B N 1
ATOM 4723 C CA . MET B 1 243 ? -28.484 2.959 15.914 1 78.44 243 MET B C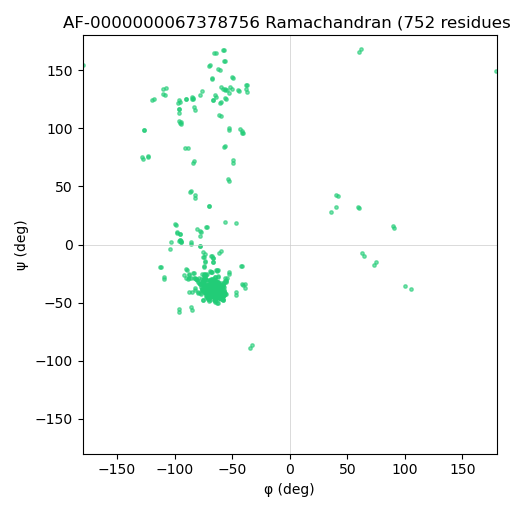A 1
ATOM 4724 C C . MET B 1 243 ? -27.625 3.174 14.672 1 78.44 243 MET B C 1
ATOM 4726 O O . MET B 1 243 ? -27.297 2.219 13.969 1 78.44 243 MET B O 1
ATOM 4730 N N . VAL B 1 244 ? -27.172 4.332 14.508 1 82.81 244 VAL B N 1
ATOM 4731 C CA . VAL B 1 244 ? -26.359 4.633 13.336 1 82.81 244 VAL B CA 1
ATOM 4732 C C . VAL B 1 244 ? -24.969 4.031 13.5 1 82.81 244 VAL B C 1
ATOM 4734 O O . VAL B 1 244 ? -24.375 3.547 12.531 1 82.81 244 VAL B O 1
ATOM 4737 N N . ALA B 1 245 ? -24.562 3.969 14.711 1 86.12 245 ALA B N 1
ATOM 4738 C CA . ALA B 1 245 ? -23.266 3.371 14.984 1 86.12 245 ALA B CA 1
ATOM 4739 C C . ALA B 1 245 ? -23.281 1.869 14.719 1 86.12 245 ALA B C 1
ATOM 4741 O O . ALA B 1 245 ? -22.297 1.307 14.234 1 86.12 245 ALA B O 1
ATOM 4742 N N . LEU B 1 246 ? -24.438 1.235 14.922 1 89.69 246 LEU B N 1
ATOM 4743 C CA . LEU B 1 246 ? -24.562 -0.208 14.75 1 89.69 246 LEU B CA 1
ATOM 4744 C C . LEU B 1 246 ? -24.562 -0.582 13.266 1 89.69 246 LEU B C 1
ATOM 4746 O O . LEU B 1 246 ? -24.328 -1.741 12.914 1 89.69 246 LEU B O 1
ATOM 4750 N N . LEU B 1 247 ? -24.75 0.406 12.445 1 90.94 247 LEU B N 1
ATOM 4751 C CA . LEU B 1 247 ? -24.75 0.15 11.008 1 90.94 247 LEU B CA 1
ATOM 4752 C C . LEU B 1 247 ? -23.359 -0.235 10.523 1 90.94 247 LEU B C 1
ATOM 4754 O O . LEU B 1 247 ? -23.203 -0.752 9.422 1 90.94 247 LEU B O 1
ATOM 4758 N N . VAL B 1 248 ? -22.391 -0.07 11.406 1 90.69 248 VAL B N 1
ATOM 4759 C CA . VAL B 1 248 ? -21.016 -0.464 11.102 1 90.69 248 VAL B CA 1
ATOM 4760 C C . VAL B 1 248 ? -20.953 -1.975 10.891 1 90.69 248 VAL B C 1
ATOM 4762 O O . VAL B 1 248 ? -20.078 -2.469 10.18 1 90.69 248 VAL B O 1
ATOM 4765 N N . PHE B 1 249 ? -21.953 -2.721 11.438 1 92.56 249 PHE B N 1
ATOM 4766 C CA . PHE B 1 249 ? -21.922 -4.176 11.359 1 92.56 249 PHE B CA 1
ATOM 4767 C C . PHE B 1 249 ? -22.719 -4.672 10.156 1 92.56 249 PHE B C 1
ATOM 4769 O O . PHE B 1 249 ? -22.75 -5.871 9.875 1 92.56 249 PHE B O 1
ATOM 4776 N N . VAL B 1 250 ? -23.234 -3.826 9.406 1 92.06 250 VAL B N 1
ATOM 4777 C CA . VAL B 1 250 ? -24.047 -4.211 8.242 1 92.06 250 VAL B CA 1
ATOM 4778 C C . VAL B 1 250 ? -23.172 -4.934 7.227 1 92.06 250 VAL B C 1
ATOM 4780 O O . VAL B 1 250 ? -23.547 -5.988 6.707 1 92.06 250 VAL B O 1
ATOM 4783 N N . PRO B 1 251 ? -21.969 -4.469 6.984 1 93.62 251 PRO B N 1
ATOM 4784 C CA . PRO B 1 251 ? -21.156 -5.113 5.953 1 93.62 251 PRO B CA 1
ATOM 4785 C C . PRO B 1 251 ? -20.812 -6.566 6.285 1 93.62 251 PRO B C 1
ATOM 4787 O O . PRO B 1 251 ? -21.078 -7.465 5.48 1 93.62 251 PRO B O 1
ATOM 4790 N N . PRO B 1 252 ? -20.297 -6.848 7.484 1 91.75 252 PRO B N 1
ATOM 4791 C CA . PRO B 1 252 ? -20.031 -8.266 7.75 1 91.75 252 PRO B CA 1
ATOM 4792 C C . PRO B 1 252 ? -21.297 -9.102 7.809 1 91.75 252 PRO B C 1
ATOM 4794 O O . PRO B 1 252 ? -21.297 -10.266 7.395 1 91.75 252 PRO B O 1
ATOM 4797 N N . ILE B 1 253 ? -22.406 -8.594 8.258 1 92.31 253 ILE B N 1
ATOM 4798 C CA . ILE B 1 253 ? -23.656 -9.336 8.336 1 92.31 253 ILE B CA 1
ATOM 4799 C C . ILE B 1 253 ? -24.156 -9.68 6.934 1 92.31 253 ILE B C 1
ATOM 4801 O O . ILE B 1 253 ? -24.516 -10.82 6.66 1 92.31 253 ILE B O 1
ATOM 4805 N N . ILE B 1 254 ? -24.062 -8.734 6.043 1 92.06 254 ILE B N 1
ATOM 4806 C CA . ILE B 1 254 ? -24.516 -8.961 4.676 1 92.06 254 ILE B CA 1
ATOM 4807 C C . ILE B 1 254 ? -23.578 -9.961 3.984 1 92.06 254 ILE B C 1
ATOM 4809 O O . ILE B 1 254 ? -24.031 -10.906 3.344 1 92.06 254 ILE B O 1
ATOM 4813 N N . SER B 1 255 ? -22.328 -9.773 4.121 1 90.75 255 SER B N 1
ATOM 4814 C CA . SER B 1 255 ? -21.344 -10.602 3.426 1 90.75 255 SER B CA 1
ATOM 4815 C C . SER B 1 255 ? -21.406 -12.047 3.912 1 90.75 255 SER B C 1
ATOM 4817 O O . SER B 1 255 ? -21.453 -12.977 3.105 1 90.75 255 SER B O 1
ATOM 4819 N N . PHE B 1 256 ? -21.484 -12.289 5.16 1 88.25 256 PHE B N 1
ATOM 4820 C CA . PHE B 1 256 ? -21.453 -13.648 5.691 1 88.25 256 PHE B CA 1
ATOM 4821 C C . PHE B 1 256 ? -22.828 -14.289 5.641 1 88.25 256 PHE B C 1
ATOM 4823 O O . PHE B 1 256 ? -22.953 -15.508 5.508 1 88.25 256 PHE B O 1
ATOM 4830 N N . SER B 1 257 ? -23.844 -13.461 5.727 1 89.31 257 SER B N 1
ATOM 4831 C CA . SER B 1 257 ? -25.188 -14 5.5 1 89.31 257 SER B CA 1
ATOM 4832 C C . SER B 1 257 ? -25.344 -14.477 4.059 1 89.31 257 SER B C 1
ATOM 4834 O O . SER B 1 257 ? -26.016 -15.484 3.807 1 89.31 257 SER B O 1
ATOM 4836 N N . SER B 1 258 ? -24.766 -13.75 3.154 1 88.06 258 SER B N 1
ATOM 4837 C CA . SER B 1 258 ? -24.797 -14.18 1.762 1 88.06 258 SER B CA 1
ATOM 4838 C C . SER B 1 258 ? -24.109 -15.531 1.588 1 88.06 258 SER B C 1
ATOM 4840 O O . SER B 1 258 ? -24.562 -16.375 0.816 1 88.06 258 SER B O 1
ATOM 4842 N N . LEU B 1 259 ? -23.016 -15.648 2.238 1 87 259 LEU B N 1
ATOM 4843 C CA . LEU B 1 259 ? -22.328 -16.938 2.201 1 87 259 LEU B CA 1
ATOM 4844 C C . LEU B 1 259 ? -23.234 -18.047 2.74 1 87 259 LEU B C 1
ATOM 4846 O O . LEU B 1 259 ? -23.344 -19.109 2.133 1 87 259 LEU B O 1
ATOM 4850 N N . LEU B 1 260 ? -23.859 -17.812 3.854 1 86.44 260 LEU B N 1
ATOM 4851 C CA . LEU B 1 260 ? -24.75 -18.781 4.457 1 86.44 260 LEU B CA 1
ATOM 4852 C C . LEU B 1 260 ? -25.906 -19.125 3.508 1 86.44 260 LEU B C 1
ATOM 4854 O O . LEU B 1 260 ? -26.266 -20.297 3.375 1 86.44 260 LEU B O 1
ATOM 4858 N N . PHE B 1 261 ? -26.375 -18.172 2.877 1 86.69 261 PHE B N 1
ATOM 4859 C CA . PHE B 1 261 ? -27.469 -18.375 1.927 1 86.69 261 PHE B CA 1
ATOM 4860 C C . PHE B 1 261 ? -27.016 -19.25 0.762 1 86.69 261 PHE B C 1
ATOM 4862 O O . PHE B 1 261 ? -27.734 -20.156 0.352 1 86.69 261 PHE B O 1
ATOM 4869 N N . LEU B 1 262 ? -25.844 -19.031 0.27 1 83.94 262 LEU B N 1
ATOM 4870 C CA . LEU B 1 262 ? -25.312 -19.781 -0.867 1 83.94 262 LEU B CA 1
ATOM 4871 C C . LEU B 1 262 ? -25.031 -21.219 -0.484 1 83.94 262 LEU B C 1
ATOM 4873 O O . LEU B 1 262 ? -25.141 -22.125 -1.321 1 83.94 262 LEU B O 1
ATOM 4877 N N . VAL B 1 263 ? -24.703 -21.422 0.744 1 81.38 263 VAL B N 1
ATOM 4878 C CA . VAL B 1 263 ? -24.453 -22.766 1.227 1 81.38 263 VAL B CA 1
ATOM 4879 C C . VAL B 1 263 ? -25.766 -23.531 1.369 1 81.38 263 VAL B C 1
ATOM 4881 O O . VAL B 1 263 ? -25.844 -24.719 1.034 1 81.38 263 VAL B O 1
ATOM 4884 N N . LEU B 1 264 ? -26.703 -22.875 1.829 1 86.5 264 LEU B N 1
ATOM 4885 C CA . LEU B 1 264 ? -28 -23.5 2.066 1 86.5 264 LEU B CA 1
ATOM 4886 C C . LEU B 1 264 ? -28.75 -23.703 0.755 1 86.5 264 LEU B C 1
ATOM 4888 O O . LEU B 1 264 ? -29.484 -24.688 0.603 1 86.5 264 LEU B O 1
ATOM 4892 N N . PHE B 1 265 ? -28.531 -22.719 -0.15 1 84.31 265 PHE B N 1
ATOM 4893 C CA . PHE B 1 265 ? -29.172 -22.781 -1.459 1 84.31 265 PHE B CA 1
ATOM 4894 C C . PHE B 1 265 ? -28.141 -22.734 -2.572 1 84.31 265 PHE B C 1
ATOM 4896 O O . PHE B 1 265 ? -27.938 -21.688 -3.205 1 84.31 265 PHE B O 1
ATOM 4903 N N . PRO B 1 266 ? -27.453 -23.859 -2.762 1 74.56 266 PRO B N 1
ATOM 4904 C CA . PRO B 1 266 ? -26.344 -23.875 -3.715 1 74.56 266 PRO B CA 1
ATOM 4905 C C . PRO B 1 266 ? -26.766 -23.516 -5.133 1 74.56 266 PRO B C 1
ATOM 4907 O O . PRO B 1 266 ? -27.781 -24.016 -5.625 1 74.56 266 PRO B O 1
ATOM 4910 N N . VAL B 1 267 ? -26.328 -22.375 -5.547 1 63.59 267 VAL B N 1
ATOM 4911 C CA . VAL B 1 267 ? -26.547 -22.016 -6.945 1 63.59 267 VAL B CA 1
ATOM 4912 C C . VAL B 1 267 ? -25.438 -22.625 -7.809 1 63.59 267 VAL B C 1
ATOM 4914 O O . VAL B 1 267 ? -24.281 -22.703 -7.387 1 63.59 267 VAL B O 1
ATOM 4917 N N . ASP B 1 268 ? -25.734 -23.391 -8.828 1 59.88 268 ASP B N 1
ATOM 4918 C CA . ASP B 1 268 ? -24.797 -24.016 -9.758 1 59.88 268 ASP B CA 1
ATOM 4919 C C . ASP B 1 268 ? -23.844 -22.984 -10.352 1 59.88 268 ASP B C 1
ATOM 4921 O O . ASP B 1 268 ? -24.25 -22.156 -11.18 1 59.88 268 ASP B O 1
ATOM 4925 N N . GLY B 1 269 ? -23.234 -22.328 -9.562 1 54.75 269 GLY B N 1
ATOM 4926 C CA . GLY B 1 269 ? -22.422 -21.312 -10.219 1 54.75 269 GLY B CA 1
ATOM 4927 C C . GLY B 1 269 ? -21.078 -21.844 -10.688 1 54.75 269 GLY B C 1
ATOM 4928 O O . GLY B 1 269 ? -20.609 -22.859 -10.195 1 54.75 269 GLY B O 1
ATOM 4929 N N . GLN B 1 270 ? -20.781 -21.656 -11.984 1 54.84 270 GLN B N 1
ATOM 4930 C CA . GLN B 1 270 ? -19.531 -21.984 -12.648 1 54.84 270 GLN B CA 1
ATOM 4931 C C . GLN B 1 270 ? -18.344 -21.422 -11.883 1 54.84 270 GLN B C 1
ATOM 4933 O O . GLN B 1 270 ? -18.438 -20.375 -11.234 1 54.84 270 GLN B O 1
ATOM 4938 N N . HIS B 1 271 ? -17.328 -22.406 -11.75 1 53.56 271 HIS B N 1
ATOM 4939 C CA . HIS B 1 271 ? -16.031 -22.25 -11.117 1 53.56 271 HIS B CA 1
ATOM 4940 C C . HIS B 1 271 ? -15.312 -21 -11.609 1 53.56 271 HIS B C 1
ATOM 4942 O O . HIS B 1 271 ? -14.953 -20.906 -12.789 1 53.56 271 HIS B O 1
ATOM 4948 N N . ASP B 1 272 ? -15.75 -19.938 -11.219 1 52.72 272 ASP B N 1
ATOM 4949 C CA . ASP B 1 272 ? -14.938 -18.828 -11.695 1 52.72 272 ASP B CA 1
ATOM 4950 C C . ASP B 1 272 ? -13.531 -18.875 -11.094 1 52.72 272 ASP B C 1
ATOM 4952 O O . ASP B 1 272 ? -13.336 -19.453 -10.023 1 52.72 272 ASP B O 1
ATOM 4956 N N . GLU B 1 273 ? -12.508 -18.797 -11.977 1 54.72 273 GLU B N 1
ATOM 4957 C CA . GLU B 1 273 ? -11.086 -18.688 -11.688 1 54.72 273 GLU B CA 1
ATOM 4958 C C . GLU B 1 273 ? -10.844 -17.797 -10.469 1 54.72 273 GLU B C 1
ATOM 4960 O O . GLU B 1 273 ? -11.625 -16.875 -10.203 1 54.72 273 GLU B O 1
ATOM 4965 N N . ASP B 1 274 ? -10.008 -18.375 -9.602 1 55.84 274 ASP B N 1
ATOM 4966 C CA . ASP B 1 274 ? -9.648 -17.938 -8.25 1 55.84 274 ASP B CA 1
ATOM 4967 C C . ASP B 1 274 ? -9.094 -16.516 -8.266 1 55.84 274 ASP B C 1
ATOM 4969 O O . ASP B 1 274 ? -7.961 -16.297 -8.688 1 55.84 274 ASP B O 1
ATOM 4973 N N . PRO B 1 275 ? -9.984 -15.547 -8.219 1 58.75 275 PRO B N 1
ATOM 4974 C CA . PRO B 1 275 ? -9.406 -14.203 -8.188 1 58.75 275 PRO B CA 1
ATOM 4975 C C . PRO B 1 275 ? -8.398 -14.023 -7.055 1 58.75 275 PRO B C 1
ATOM 4977 O O . PRO B 1 275 ? -8.484 -14.711 -6.031 1 58.75 275 PRO B O 1
ATOM 4980 N N . LYS B 1 276 ? -7.215 -13.469 -7.277 1 66.94 276 LYS B N 1
ATOM 4981 C CA . LYS B 1 276 ? -6.262 -13.023 -6.266 1 66.94 276 LYS B CA 1
ATOM 4982 C C . LYS B 1 276 ? -6.984 -12.391 -5.074 1 66.94 276 LYS B C 1
ATOM 4984 O O . LYS B 1 276 ? -8.047 -11.781 -5.234 1 66.94 276 LYS B O 1
ATOM 4989 N N . PRO B 1 277 ? -6.566 -12.703 -3.816 1 78.06 277 PRO B N 1
ATOM 4990 C CA . PRO B 1 277 ? -7.164 -12.055 -2.646 1 78.06 277 PRO B CA 1
ATOM 4991 C C . PRO B 1 277 ? -7.211 -10.539 -2.771 1 78.06 277 PRO B C 1
ATOM 4993 O O . PRO B 1 277 ? -6.336 -9.938 -3.404 1 78.06 277 PRO B O 1
ATOM 4996 N N . ALA B 1 278 ? -8.273 -10.094 -2.238 1 80.38 278 ALA B N 1
ATOM 4997 C CA . ALA B 1 278 ? -8.484 -8.648 -2.285 1 80.38 278 ALA B CA 1
ATOM 4998 C C . ALA B 1 278 ? -7.316 -7.898 -1.648 1 80.38 278 ALA B C 1
ATOM 5000 O O . ALA B 1 278 ? -6.785 -8.328 -0.621 1 80.38 278 ALA B O 1
ATOM 5001 N N . SER B 1 279 ? -6.879 -6.902 -2.342 1 81 279 SER B N 1
ATOM 5002 C CA . SER B 1 279 ? -5.859 -6.031 -1.772 1 81 279 SER B CA 1
ATOM 5003 C C . SER B 1 279 ? -6.422 -5.195 -0.626 1 81 279 SER B C 1
ATOM 5005 O O . SER B 1 279 ? -7.633 -4.977 -0.547 1 81 279 SER B O 1
ATOM 5007 N N . LEU B 1 280 ? -5.594 -4.77 0.287 1 86.94 280 LEU B N 1
ATOM 5008 C CA . LEU B 1 280 ? -6.008 -3.953 1.422 1 86.94 280 LEU B CA 1
ATOM 5009 C C . LEU B 1 280 ? -5.793 -2.471 1.134 1 86.94 280 LEU B C 1
ATOM 5011 O O . LEU B 1 280 ? -6.07 -1.621 1.983 1 86.94 280 LEU B O 1
ATOM 5015 N N . GLU B 1 281 ? -5.484 -2.188 -0.054 1 84.12 281 GLU B N 1
ATOM 5016 C CA . GLU B 1 281 ? -5.098 -0.815 -0.364 1 84.12 281 GLU B CA 1
ATOM 5017 C C . GLU B 1 281 ? -6.289 0.134 -0.236 1 84.12 281 GLU B C 1
ATOM 5019 O O . GLU B 1 281 ? -6.18 1.189 0.391 1 84.12 281 GLU B O 1
ATOM 5024 N N . LEU B 1 282 ? -7.398 -0.286 -0.766 1 87.06 282 LEU B N 1
ATOM 5025 C CA . LEU B 1 282 ? -8.578 0.565 -0.704 1 87.06 282 LEU B CA 1
ATOM 5026 C C . LEU B 1 282 ? -9.062 0.728 0.734 1 87.06 282 LEU B C 1
ATOM 5028 O O . LEU B 1 282 ? -9.469 1.818 1.137 1 87.06 282 LEU B O 1
ATOM 5032 N N . THR B 1 283 ? -8.93 -0.335 1.438 1 88.56 283 THR B N 1
ATOM 5033 C CA . THR B 1 283 ? -9.328 -0.3 2.84 1 88.56 283 THR B CA 1
ATOM 5034 C C . THR B 1 283 ? -8.406 0.614 3.643 1 88.56 283 THR B C 1
ATOM 5036 O O . THR B 1 283 ? -8.875 1.393 4.477 1 88.56 283 THR B O 1
ATOM 5039 N N . LYS B 1 284 ? -7.176 0.567 3.328 1 85.75 284 LYS B N 1
ATOM 5040 C CA . LYS B 1 284 ? -6.199 1.413 4.012 1 85.75 284 LYS B CA 1
ATOM 5041 C C . LYS B 1 284 ? -6.457 2.889 3.723 1 85.75 284 LYS B C 1
ATOM 5043 O O . LYS B 1 284 ? -6.484 3.711 4.641 1 85.75 284 LYS B O 1
ATOM 5048 N N . VAL B 1 285 ? -6.664 3.201 2.516 1 86 285 VAL B N 1
ATOM 5049 C CA . VAL B 1 285 ? -6.883 4.586 2.105 1 86 285 VAL B CA 1
ATOM 5050 C C . VAL B 1 285 ? -8.18 5.105 2.727 1 86 285 VAL B C 1
ATOM 5052 O O . VAL B 1 285 ? -8.227 6.234 3.221 1 86 285 VAL B O 1
ATOM 5055 N N . THR B 1 286 ? -9.18 4.266 2.713 1 90.94 286 THR B N 1
ATOM 5056 C CA . THR B 1 286 ? -10.469 4.676 3.27 1 90.94 286 THR B CA 1
ATOM 5057 C C . THR B 1 286 ? -10.367 4.848 4.781 1 90.94 286 THR B C 1
ATOM 5059 O O . THR B 1 286 ? -10.953 5.773 5.344 1 90.94 286 THR B O 1
ATOM 5062 N N . PHE B 1 287 ? -9.602 4.031 5.34 1 88.25 287 PHE B N 1
ATOM 5063 C CA . PHE B 1 287 ? -9.438 4.121 6.785 1 88.25 287 PHE B CA 1
ATOM 5064 C C . PHE B 1 287 ? -8.695 5.395 7.172 1 88.25 287 PHE B C 1
ATOM 5066 O O . PHE B 1 287 ? -9.062 6.062 8.141 1 88.25 287 PHE B O 1
ATOM 5073 N N . THR B 1 288 ? -7.727 5.688 6.422 1 82 288 THR B N 1
ATOM 5074 C CA . THR B 1 288 ? -6.988 6.918 6.676 1 82 288 THR B CA 1
ATOM 5075 C C . THR B 1 288 ? -7.898 8.133 6.535 1 82 288 THR B C 1
ATOM 5077 O O . THR B 1 288 ? -7.852 9.055 7.359 1 82 288 THR B O 1
ATOM 5080 N N . GLY B 1 289 ? -8.703 8.133 5.516 1 85.75 289 GLY B N 1
ATOM 5081 C CA . GLY B 1 289 ? -9.664 9.211 5.352 1 85.75 289 GLY B CA 1
ATOM 5082 C C . GLY B 1 289 ? -10.703 9.266 6.457 1 85.75 289 GLY B C 1
ATOM 5083 O O . GLY B 1 289 ? -11.055 10.344 6.941 1 85.75 289 GLY B O 1
ATOM 5084 N N . PHE B 1 290 ? -11.172 8.133 6.855 1 87.81 290 PHE B N 1
ATOM 5085 C CA . PHE B 1 290 ? -12.141 8.016 7.941 1 87.81 290 PHE B CA 1
ATOM 5086 C C . PHE B 1 290 ? -11.578 8.602 9.234 1 87.81 290 PHE B C 1
ATOM 5088 O O . PHE B 1 290 ? -12.25 9.383 9.906 1 87.81 290 PHE B O 1
ATOM 5095 N N . LEU B 1 291 ? -10.359 8.289 9.516 1 83.06 291 LEU B N 1
ATOM 5096 C CA . LEU B 1 291 ? -9.742 8.75 10.75 1 83.06 291 LEU B CA 1
ATOM 5097 C C . LEU B 1 291 ? -9.461 10.25 10.695 1 83.06 291 LEU B C 1
ATOM 5099 O O . LEU B 1 291 ? -9.711 10.969 11.664 1 83.06 291 LEU B O 1
ATOM 5103 N N . ALA B 1 292 ? -8.953 10.664 9.594 1 82.5 292 ALA B N 1
ATOM 5104 C CA . ALA B 1 292 ? -8.633 12.078 9.453 1 82.5 292 ALA B CA 1
ATOM 5105 C C . ALA B 1 292 ? -9.875 12.945 9.625 1 82.5 292 ALA B C 1
ATOM 5107 O O . ALA B 1 292 ? -9.852 13.938 10.359 1 82.5 292 ALA B O 1
ATOM 5108 N N . VAL B 1 293 ? -10.93 12.516 9.031 1 83.69 293 VAL B N 1
ATOM 5109 C CA . VAL B 1 293 ? -12.172 13.281 9.109 1 83.69 293 VAL B CA 1
ATOM 5110 C C . VAL B 1 293 ? -12.773 13.156 10.508 1 83.69 293 VAL B C 1
ATOM 5112 O O . VAL B 1 293 ? -13.281 14.133 11.062 1 83.69 293 VAL B O 1
ATOM 5115 N N . SER B 1 294 ? -12.68 12.008 11.094 1 83.38 294 SER B N 1
ATOM 5116 C CA . SER B 1 294 ? -13.227 11.773 12.422 1 83.38 294 SER B CA 1
ATOM 5117 C C . SER B 1 294 ? -12.508 12.617 13.469 1 83.38 294 SER B C 1
ATOM 5119 O O . SER B 1 294 ? -13.148 13.203 14.352 1 83.38 294 SER B O 1
ATOM 5121 N N . ILE B 1 295 ? -11.273 12.672 13.383 1 74.31 295 ILE B N 1
ATOM 5122 C CA . ILE B 1 295 ? -10.477 13.406 14.359 1 74.31 295 ILE B CA 1
ATOM 5123 C C . ILE B 1 295 ? -10.766 14.898 14.234 1 74.31 295 ILE B C 1
ATOM 5125 O O . ILE B 1 295 ? -10.914 15.594 15.242 1 74.31 295 ILE B O 1
ATOM 5129 N N . THR B 1 296 ? -10.898 15.367 13.047 1 75.25 296 THR B N 1
ATOM 5130 C CA . THR B 1 296 ? -11.172 16.781 12.836 1 75.25 296 THR B CA 1
ATOM 5131 C C . THR B 1 296 ? -12.586 17.141 13.273 1 75.25 296 THR B C 1
ATOM 5133 O O . THR B 1 296 ? -12.828 18.234 13.773 1 75.25 296 THR B O 1
ATOM 5136 N N . THR B 1 297 ? -13.383 16.219 13.055 1 75.69 297 THR B N 1
ATOM 5137 C CA . THR B 1 297 ? -14.773 16.469 13.414 1 75.69 297 THR B CA 1
ATOM 5138 C C . THR B 1 297 ? -14.945 16.469 14.93 1 75.69 297 THR B C 1
ATOM 5140 O O . THR B 1 297 ? -15.789 17.188 15.461 1 75.69 297 THR B O 1
ATOM 5143 N N . ILE B 1 298 ? -14.281 15.648 15.586 1 66.56 298 ILE B N 1
ATOM 5144 C CA . ILE B 1 298 ? -14.359 15.609 17.047 1 66.56 298 ILE B CA 1
ATOM 5145 C C . ILE B 1 298 ? -13.961 16.969 17.609 1 66.56 298 ILE B C 1
ATOM 5147 O O . ILE B 1 298 ? -14.547 17.438 18.594 1 66.56 298 ILE B O 1
ATOM 5151 N N . SER B 1 299 ? -13.016 17.594 16.938 1 61.31 299 SER B N 1
ATOM 5152 C CA . SER B 1 299 ? -12.547 18.891 17.406 1 61.31 299 SER B CA 1
ATOM 5153 C C . SER B 1 299 ? -13.547 19.984 17.078 1 61.31 299 SER B C 1
ATOM 5155 O O . SER B 1 299 ? -13.594 21.016 17.766 1 61.31 299 SER B O 1
ATOM 5157 N N . ASN B 1 300 ? -14.312 19.578 15.969 1 61.41 300 ASN B N 1
ATOM 5158 C CA . ASN B 1 300 ? -15.289 20.594 15.586 1 61.41 300 ASN B CA 1
ATOM 5159 C C . ASN B 1 300 ? -16.656 20.297 16.188 1 61.41 300 ASN B C 1
ATOM 5161 O O . ASN B 1 300 ? -17.062 19.141 16.312 1 61.41 300 ASN B O 1
ATOM 5165 N N . THR B 1 301 ? -17.25 20.859 17.141 1 53.97 301 THR B N 1
ATOM 5166 C CA . THR B 1 301 ? -18.438 20.734 17.984 1 53.97 301 THR B CA 1
ATOM 5167 C C . THR B 1 301 ? -19.641 20.25 17.156 1 53.97 301 THR B C 1
ATOM 5169 O O . THR B 1 301 ? -20.594 19.719 17.703 1 53.97 301 THR B O 1
ATOM 5172 N N . SER B 1 302 ? -19.828 20.672 15.883 1 56.5 302 SER B N 1
ATOM 5173 C CA . SER B 1 302 ? -21.062 20.234 15.266 1 56.5 302 SER B CA 1
ATOM 5174 C C . SER B 1 302 ? -20.797 19.547 13.93 1 56.5 302 SER B C 1
ATOM 5176 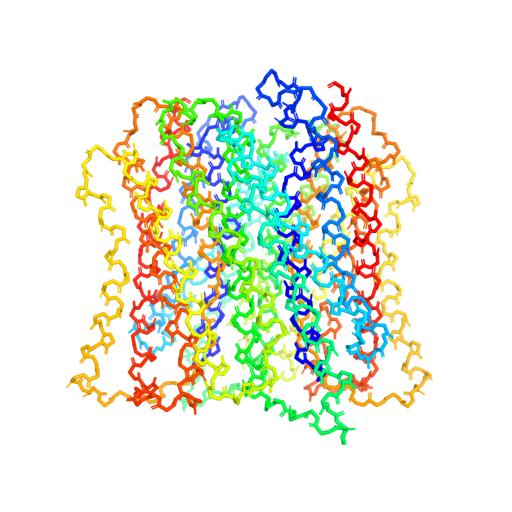O O . SER B 1 302 ? -20.484 20.219 12.938 1 56.5 302 SER B O 1
ATOM 5178 N N . PRO B 1 303 ? -20.797 18.203 14.016 1 62.31 303 PRO B N 1
ATOM 5179 C CA . PRO B 1 303 ? -20.547 17.594 12.719 1 62.31 303 PRO B CA 1
ATOM 5180 C C . PRO B 1 303 ? -21.656 17.828 11.703 1 62.31 303 PRO B C 1
ATOM 5182 O O . PRO B 1 303 ? -22.844 17.703 12.039 1 62.31 303 PRO B O 1
ATOM 5185 N N . ASN B 1 304 ? -21.422 18.391 10.508 1 75.31 304 ASN B N 1
ATOM 5186 C CA . ASN B 1 304 ? -22.328 18.531 9.383 1 75.31 304 ASN B CA 1
ATOM 5187 C C . ASN B 1 304 ? -22.859 17.172 8.914 1 75.31 304 ASN B C 1
ATOM 5189 O O . ASN B 1 304 ? -22.188 16.156 9.094 1 75.31 304 ASN B O 1
ATOM 5193 N N . LYS B 1 305 ? -24.188 17.016 8.656 1 77.31 305 LYS B N 1
ATOM 5194 C CA . LYS B 1 305 ? -24.844 15.797 8.188 1 77.31 305 LYS B CA 1
ATOM 5195 C C . LYS B 1 305 ? -24 15.094 7.125 1 77.31 305 LYS B C 1
ATOM 5197 O O . LYS B 1 305 ? -23.906 13.867 7.105 1 77.31 305 LYS B O 1
ATOM 5202 N N . PHE B 1 306 ? -23.328 15.836 6.332 1 82.25 306 PHE B N 1
ATOM 5203 C CA . PHE B 1 306 ? -22.516 15.266 5.266 1 82.25 306 PHE B CA 1
ATOM 5204 C C . PHE B 1 306 ? -21.297 14.531 5.84 1 82.25 306 PHE B C 1
ATOM 5206 O O . PHE B 1 306 ? -20.953 13.453 5.371 1 82.25 306 PHE B O 1
ATOM 5213 N N . THR B 1 307 ? -20.891 15.102 6.855 1 83.81 307 THR B N 1
ATOM 5214 C CA . THR B 1 307 ? -19.734 14.5 7.492 1 83.81 307 THR B CA 1
ATOM 5215 C C . THR B 1 307 ? -20.109 13.188 8.18 1 83.81 307 THR B C 1
ATOM 5217 O O . THR B 1 307 ? -19.359 12.211 8.117 1 83.81 307 THR B O 1
ATOM 5220 N N . ALA B 1 308 ? -21.25 13.156 8.734 1 84.94 308 ALA B N 1
ATOM 5221 C CA . ALA B 1 308 ? -21.719 11.945 9.406 1 84.94 308 ALA B CA 1
ATOM 5222 C C . ALA B 1 308 ? -21.969 10.828 8.398 1 84.94 308 ALA B C 1
ATOM 5224 O O . ALA B 1 308 ? -21.609 9.672 8.641 1 84.94 308 ALA B O 1
ATOM 5225 N N . PHE B 1 309 ? -22.609 11.195 7.305 1 88.5 309 PHE B N 1
ATOM 5226 C CA . PHE B 1 309 ? -22.875 10.211 6.27 1 88.5 309 PHE B CA 1
ATOM 5227 C C . PHE B 1 309 ? -21.594 9.727 5.617 1 88.5 309 PHE B C 1
ATOM 5229 O O . PHE B 1 309 ? -21.469 8.562 5.242 1 88.5 309 PHE B O 1
ATOM 5236 N N . PHE B 1 310 ? -20.688 10.648 5.449 1 91.25 310 PHE B N 1
ATOM 5237 C CA . PHE B 1 310 ? -19.391 10.266 4.914 1 91.25 310 PHE B CA 1
ATOM 5238 C C . PHE B 1 310 ? -18.719 9.242 5.824 1 91.25 310 PHE B C 1
ATOM 5240 O O . PHE B 1 310 ? -18.203 8.227 5.355 1 91.25 310 PHE B O 1
ATOM 5247 N N . LEU B 1 311 ? -18.75 9.492 7.102 1 91.12 311 LEU B N 1
ATOM 5248 C CA . LEU B 1 311 ? -18.125 8.594 8.062 1 91.12 311 LEU B CA 1
ATOM 5249 C C . LEU B 1 311 ? -18.812 7.242 8.078 1 91.12 311 LEU B C 1
ATOM 5251 O O . LEU B 1 311 ? -18.156 6.199 8.117 1 91.12 311 LEU B O 1
ATOM 5255 N N . LEU B 1 312 ? -20.078 7.27 8 1 92.25 312 LEU B N 1
ATOM 5256 C CA . LEU B 1 312 ? -20.828 6.02 8 1 92.25 312 LEU B CA 1
ATOM 5257 C C . LEU B 1 312 ? -20.516 5.195 6.758 1 92.25 312 LEU B C 1
ATOM 5259 O O . LEU B 1 312 ? -20.203 4.008 6.859 1 92.25 312 LEU B O 1
ATOM 5263 N N . LEU B 1 313 ? -20.578 5.828 5.648 1 94.06 313 LEU B N 1
ATOM 5264 C CA . LEU B 1 313 ? -20.328 5.109 4.406 1 94.06 313 LEU B CA 1
ATOM 5265 C C . LEU B 1 313 ? -18.875 4.668 4.309 1 94.06 313 LEU B C 1
ATOM 5267 O O . LEU B 1 313 ? -18.578 3.604 3.764 1 94.06 313 LEU B O 1
ATOM 5271 N N . SER B 1 314 ? -17.969 5.461 4.781 1 94.5 314 SER B N 1
ATOM 5272 C CA . SER B 1 314 ? -16.578 5.059 4.824 1 94.5 314 SER B CA 1
ATOM 5273 C C . SER B 1 314 ? -16.375 3.836 5.715 1 94.5 314 SER B C 1
ATOM 5275 O O . SER B 1 314 ? -15.594 2.941 5.387 1 94.5 314 SER B O 1
ATOM 5277 N N . SER B 1 315 ? -17.062 3.846 6.832 1 94.5 315 SER B N 1
ATOM 5278 C CA . SER B 1 315 ? -16.984 2.668 7.691 1 94.5 315 SER B CA 1
ATOM 5279 C C . SER B 1 315 ? -17.516 1.43 6.984 1 94.5 315 SER B C 1
ATOM 5281 O O . SER B 1 315 ? -17 0.329 7.156 1 94.5 315 SER B O 1
ATOM 5283 N N . MET B 1 316 ? -18.5 1.601 6.18 1 95.12 316 MET B N 1
ATOM 5284 C CA . MET B 1 316 ? -19.062 0.484 5.418 1 95.12 316 MET B CA 1
ATOM 5285 C C . MET B 1 316 ? -18.062 0.006 4.355 1 95.12 316 MET B C 1
ATOM 5287 O O . MET B 1 316 ? -17.953 -1.195 4.105 1 95.12 316 MET B O 1
ATOM 5291 N N . VAL B 1 317 ? -17.422 0.927 3.75 1 95.81 317 VAL B N 1
ATOM 5292 C CA . VAL B 1 317 ? -16.406 0.571 2.771 1 95.81 317 VAL B CA 1
ATOM 5293 C C . VAL B 1 317 ? -15.336 -0.295 3.434 1 95.81 317 VAL B C 1
ATOM 5295 O O . VAL B 1 317 ? -14.945 -1.335 2.895 1 95.81 317 VAL B O 1
ATOM 5298 N N . ILE B 1 318 ? -14.922 0.088 4.605 1 95.06 318 ILE B N 1
ATOM 5299 C CA . ILE B 1 318 ? -13.906 -0.656 5.352 1 95.06 318 ILE B CA 1
ATOM 5300 C C . ILE B 1 318 ? -14.445 -2.043 5.703 1 95.06 318 ILE B C 1
ATOM 5302 O O . ILE B 1 318 ? -13.758 -3.049 5.512 1 95.06 318 ILE B O 1
ATOM 5306 N N . GLY B 1 319 ? -15.688 -2.078 6.176 1 94.62 319 GLY B N 1
ATOM 5307 C CA . GLY B 1 319 ? -16.297 -3.34 6.562 1 94.62 319 GLY B CA 1
ATOM 5308 C C . GLY B 1 319 ? -16.453 -4.309 5.406 1 94.62 319 GLY B C 1
ATOM 5309 O O . GLY B 1 319 ? -16.062 -5.477 5.516 1 94.62 319 GLY B O 1
ATOM 5310 N N . PHE B 1 320 ? -16.906 -3.797 4.305 1 95.38 320 PHE B N 1
ATOM 5311 C CA . PHE B 1 320 ? -17.047 -4.648 3.127 1 95.38 320 PHE B CA 1
ATOM 5312 C C . PHE B 1 320 ? -15.68 -5.055 2.58 1 95.38 320 PHE B C 1
ATOM 5314 O O . PHE B 1 320 ? -15.508 -6.184 2.117 1 95.38 320 PHE B O 1
ATOM 5321 N N . GLY B 1 321 ? -14.828 -4.074 2.641 1 94.12 321 GLY B N 1
ATOM 5322 C CA . GLY B 1 321 ? -13.477 -4.398 2.201 1 94.12 321 GLY B CA 1
ATOM 5323 C C . GLY B 1 321 ? -12.828 -5.496 3.02 1 94.12 321 GLY B C 1
ATOM 5324 O O . GLY B 1 321 ? -12.195 -6.398 2.467 1 94.12 321 GLY B O 1
ATOM 5325 N N . LEU B 1 322 ? -13.016 -5.469 4.27 1 94.5 322 LEU B N 1
ATOM 5326 C CA . LEU B 1 322 ? -12.469 -6.496 5.152 1 94.5 322 LEU B CA 1
ATOM 5327 C C . LEU B 1 322 ? -13.156 -7.832 4.922 1 94.5 322 LEU B C 1
ATOM 5329 O O . LEU B 1 322 ? -12.508 -8.875 4.891 1 94.5 322 LEU B O 1
ATOM 5333 N N . SER B 1 323 ? -14.422 -7.777 4.746 1 93.81 323 SER B N 1
ATOM 5334 C CA . SER B 1 323 ? -15.156 -9.008 4.461 1 93.81 323 SER B CA 1
ATOM 5335 C C . SER B 1 323 ? -14.711 -9.625 3.141 1 93.81 323 SER B C 1
ATOM 5337 O O . SER B 1 323 ? -14.539 -10.844 3.045 1 93.81 323 SER B O 1
ATOM 5339 N N . TRP B 1 324 ? -14.531 -8.719 2.227 1 92.38 324 TRP B N 1
ATOM 5340 C CA . TRP B 1 324 ? -14.031 -9.164 0.93 1 92.38 324 TRP B CA 1
ATOM 5341 C C . TRP B 1 324 ? -12.68 -9.852 1.073 1 92.38 324 TRP B C 1
ATOM 5343 O O . TRP B 1 324 ? -12.469 -10.945 0.543 1 92.38 324 TRP B O 1
ATOM 5353 N N . ARG B 1 325 ? -11.773 -9.305 1.786 1 93.38 325 ARG B N 1
ATOM 5354 C CA . ARG B 1 325 ? -10.445 -9.875 1.995 1 93.38 325 ARG B CA 1
ATOM 5355 C C . ARG B 1 325 ? -10.531 -11.195 2.752 1 93.38 325 ARG B C 1
ATOM 5357 O O . ARG B 1 325 ? -9.875 -12.172 2.375 1 93.38 325 ARG B O 1
ATOM 5364 N N . LEU B 1 326 ? -11.367 -11.297 3.748 1 91.75 326 LEU B N 1
ATOM 5365 C CA . LEU B 1 326 ? -11.484 -12.508 4.555 1 91.75 326 LEU B CA 1
ATOM 5366 C C . LEU B 1 326 ? -12.078 -13.648 3.736 1 91.75 326 LEU B C 1
ATOM 5368 O O . LEU B 1 326 ? -11.586 -14.773 3.783 1 91.75 326 LEU B O 1
ATOM 5372 N N . LEU B 1 327 ? -13.016 -13.312 2.943 1 89.94 327 LEU B N 1
ATOM 5373 C CA . LEU B 1 327 ? -13.68 -14.336 2.135 1 89.94 327 LEU B CA 1
ATOM 5374 C C . LEU B 1 327 ? -12.758 -14.82 1.017 1 89.94 327 LEU B C 1
ATOM 5376 O O . LEU B 1 327 ? -12.672 -16.016 0.754 1 89.94 327 LEU B O 1
ATOM 5380 N N . SER B 1 328 ? -12.062 -13.914 0.418 1 87.94 328 SER B N 1
ATOM 5381 C CA . SER B 1 328 ? -11.156 -14.297 -0.658 1 87.94 328 SER B CA 1
ATOM 5382 C C . SER B 1 328 ? -10 -15.141 -0.13 1 87.94 328 SER B C 1
ATOM 5384 O O . SER B 1 328 ? -9.562 -16.094 -0.791 1 87.94 328 SER B O 1
ATOM 5386 N N . GLN B 1 329 ? -9.547 -14.805 0.993 1 87 329 GLN B N 1
ATOM 5387 C CA . GLN B 1 329 ? -8.484 -15.586 1.616 1 87 329 GLN B CA 1
ATOM 5388 C C . GLN B 1 329 ? -8.9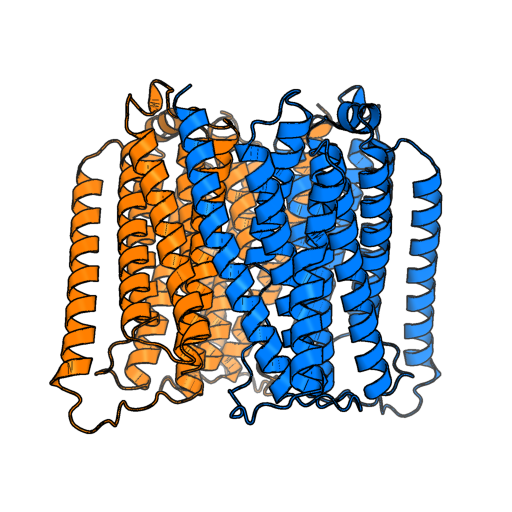84 -16.969 2.016 1 87 329 GLN B C 1
ATOM 5390 O O . GLN B 1 329 ? -8.242 -17.953 1.933 1 87 329 GLN B O 1
ATOM 5395 N N . ASN B 1 330 ? -10.156 -17.016 2.451 1 83 330 ASN B N 1
ATOM 5396 C CA . ASN B 1 330 ? -10.734 -18.297 2.865 1 83 330 ASN B CA 1
ATOM 5397 C C . ASN B 1 330 ? -10.922 -19.234 1.68 1 83 330 ASN B C 1
ATOM 5399 O O . ASN B 1 330 ? -10.852 -20.453 1.834 1 83 330 ASN B O 1
ATOM 5403 N N . ASN B 1 331 ? -11.148 -18.672 0.583 1 76.88 331 ASN B N 1
ATOM 5404 C CA . ASN B 1 331 ? -11.266 -19.5 -0.62 1 76.88 331 ASN B CA 1
ATOM 5405 C C . ASN B 1 331 ? -9.969 -20.234 -0.926 1 76.88 331 ASN B C 1
ATOM 5407 O O . ASN B 1 331 ? -9.984 -21.422 -1.263 1 76.88 331 ASN B O 1
ATOM 5411 N N . THR B 1 332 ? -8.938 -19.594 -0.705 1 70.81 332 THR B N 1
ATOM 5412 C CA . THR B 1 332 ? -7.629 -20.203 -0.932 1 70.81 332 THR B CA 1
ATOM 5413 C C . THR B 1 332 ? -7.328 -21.25 0.134 1 70.81 332 THR B C 1
ATOM 5415 O O . THR B 1 332 ? -6.684 -22.266 -0.148 1 70.81 332 THR B O 1
ATOM 5418 N N . LYS B 1 333 ? -7.953 -21.062 1.291 1 75.12 333 LYS B N 1
ATOM 5419 C CA . LYS B 1 333 ? -7.676 -21.906 2.447 1 75.12 333 LYS B CA 1
ATOM 5420 C C . LYS B 1 333 ? -8.57 -23.141 2.445 1 75.12 333 LYS B C 1
ATOM 5422 O O . LYS B 1 333 ? -8.234 -24.156 3.059 1 75.12 333 LYS B O 1
ATOM 5427 N N . SER B 1 334 ? -9.711 -22.969 1.879 1 70.75 334 SER B N 1
ATOM 5428 C CA . SER B 1 334 ? -10.734 -24.016 1.951 1 70.75 334 SER B CA 1
ATOM 5429 C C . SER B 1 334 ? -10.211 -25.344 1.428 1 70.75 334 SER B C 1
ATOM 5431 O O . SER B 1 334 ? -10.562 -26.406 1.95 1 70.75 334 SER B O 1
ATOM 5433 N N . GLY B 1 335 ? -9.359 -25.312 0.526 1 63.78 335 GLY B N 1
ATOM 5434 C CA . GLY B 1 335 ? -8.82 -26.594 0.062 1 63.78 335 GLY B CA 1
ATOM 5435 C C . GLY B 1 335 ? -7.996 -27.312 1.112 1 63.78 335 GLY B C 1
ATOM 5436 O O . GLY B 1 335 ? -7.762 -28.516 1.005 1 63.78 335 GLY B O 1
ATOM 5437 N N . LEU B 1 336 ? -7.797 -26.438 2.076 1 64.62 336 LEU B N 1
ATOM 5438 C CA . LEU B 1 336 ? -6.891 -27.016 3.061 1 64.62 336 LEU B CA 1
ATOM 5439 C C . LEU B 1 336 ? -7.613 -27.281 4.375 1 64.62 336 LEU B C 1
ATOM 5441 O O . LEU B 1 336 ? -7.09 -27.984 5.246 1 64.62 336 LEU B O 1
ATOM 5445 N N . THR B 1 337 ? -8.758 -26.531 4.414 1 66.25 337 THR B N 1
ATOM 5446 C CA . THR B 1 337 ? -9.531 -26.688 5.645 1 66.25 337 THR B CA 1
ATOM 5447 C C . THR B 1 337 ? -10.641 -27.719 5.449 1 66.25 337 THR B C 1
ATOM 5449 O O . THR B 1 337 ? -11.102 -27.938 4.324 1 66.25 337 THR B O 1
ATOM 5452 N N . ASN B 1 338 ? -10.695 -28.812 6.012 1 61.72 338 ASN B N 1
ATOM 5453 C CA . ASN B 1 338 ? -11.797 -29.766 5.949 1 61.72 338 ASN B CA 1
ATOM 5454 C C . ASN B 1 338 ? -13.148 -29.078 6.168 1 61.72 338 ASN B C 1
ATOM 5456 O O . ASN B 1 338 ? -14.109 -29.719 6.586 1 61.72 338 ASN B O 1
ATOM 5460 N N . ILE B 1 339 ? -13.07 -27.828 5.973 1 59.38 339 ILE B N 1
ATOM 5461 C CA . ILE B 1 339 ? -14.367 -27.172 6.109 1 59.38 339 ILE B CA 1
ATOM 5462 C C . ILE B 1 339 ? -15.148 -27.297 4.805 1 59.38 339 ILE B C 1
ATOM 5464 O O . ILE B 1 339 ? -14.641 -26.984 3.73 1 59.38 339 ILE B O 1
ATOM 5468 N N . ASP B 1 340 ? -16.172 -27.891 4.855 1 64.38 340 ASP B N 1
ATOM 5469 C CA . ASP B 1 340 ? -17.031 -28.328 3.768 1 64.38 340 ASP B CA 1
ATOM 5470 C C . ASP B 1 340 ? -17.719 -27.141 3.105 1 64.38 340 ASP B C 1
ATOM 5472 O O . ASP B 1 340 ? -18.906 -27.203 2.783 1 64.38 340 ASP B O 1
ATOM 5476 N N . VAL B 1 341 ? -17.078 -26.078 3.072 1 73.94 341 VAL B N 1
ATOM 5477 C CA . VAL B 1 341 ? -17.734 -25.016 2.309 1 73.94 341 VAL B CA 1
ATOM 5478 C C . VAL B 1 341 ? -17.188 -25 0.882 1 73.94 341 VAL B C 1
ATOM 5480 O O . VAL B 1 341 ? -15.969 -24.984 0.677 1 73.94 341 VAL B O 1
ATOM 5483 N N . SER B 1 342 ? -18.125 -25.156 0.014 1 78.75 342 SER B N 1
ATOM 5484 C CA . SER B 1 342 ? -17.734 -25.172 -1.395 1 78.75 342 SER B CA 1
ATOM 5485 C C . SER B 1 342 ? -16.984 -23.906 -1.774 1 78.75 342 SER B C 1
ATOM 5487 O O . SER B 1 342 ? -17.422 -22.797 -1.452 1 78.75 342 SER B O 1
ATOM 5489 N N . PRO B 1 343 ? -15.836 -24.047 -2.314 1 80.5 343 PRO B N 1
ATOM 5490 C CA . PRO B 1 343 ? -15.062 -22.891 -2.77 1 80.5 343 PRO B CA 1
ATOM 5491 C C . PRO B 1 343 ? -15.867 -21.984 -3.699 1 80.5 343 PRO B C 1
ATOM 5493 O O . PRO B 1 343 ? -15.625 -20.781 -3.744 1 80.5 343 PRO B O 1
ATOM 5496 N N . VAL B 1 344 ? -16.812 -22.562 -4.328 1 81.31 344 VAL B N 1
ATOM 5497 C CA . VAL B 1 344 ? -17.625 -21.797 -5.262 1 81.31 344 VAL B CA 1
ATOM 5498 C C . VAL B 1 344 ? -18.5 -20.812 -4.492 1 81.31 344 VAL B C 1
ATOM 5500 O O . VAL B 1 344 ? -18.672 -19.656 -4.906 1 81.31 344 VAL B O 1
ATOM 5503 N N . HIS B 1 345 ? -19.016 -21.266 -3.42 1 84.94 345 HIS B N 1
ATOM 5504 C CA . HIS B 1 345 ? -19.875 -20.422 -2.604 1 84.94 345 HIS B CA 1
ATOM 5505 C C . HIS B 1 345 ? -19.094 -19.281 -1.958 1 84.94 345 HIS B C 1
ATOM 5507 O O . HIS B 1 345 ? -19.562 -18.156 -1.875 1 84.94 345 HIS B O 1
ATOM 5513 N N . VAL B 1 346 ? -17.938 -19.594 -1.556 1 85.81 346 VAL B N 1
ATOM 5514 C CA . VAL B 1 346 ? -17.078 -18.594 -0.931 1 85.81 346 VAL B CA 1
ATOM 5515 C C . VAL B 1 346 ? -16.688 -17.531 -1.96 1 85.81 346 VAL B C 1
ATOM 5517 O O . VAL B 1 346 ? -16.703 -16.328 -1.666 1 85.81 346 VAL B O 1
ATOM 5520 N N . ALA B 1 347 ? -16.453 -17.938 -3.104 1 84.25 347 ALA B N 1
ATOM 5521 C CA . ALA B 1 347 ? -16.078 -17.016 -4.176 1 84.25 347 ALA B CA 1
ATOM 5522 C C . ALA B 1 347 ? -17.234 -16.094 -4.539 1 84.25 347 ALA B C 1
ATOM 5524 O O . ALA B 1 347 ? -17.031 -14.906 -4.809 1 84.25 347 ALA B O 1
ATOM 5525 N N . SER B 1 348 ? -18.406 -16.641 -4.531 1 85.25 348 SER B N 1
ATOM 5526 C CA . SER B 1 348 ? -19.594 -15.844 -4.848 1 85.25 348 SER B CA 1
ATOM 5527 C C . SER B 1 348 ? -19.859 -14.805 -3.762 1 85.25 348 SER B C 1
ATOM 5529 O O . SER B 1 348 ? -20.203 -13.664 -4.059 1 85.25 348 SER B O 1
ATOM 5531 N N . ALA B 1 349 ? -19.672 -15.219 -2.613 1 88.25 349 ALA B N 1
ATOM 5532 C CA . ALA B 1 349 ? -19.844 -14.281 -1.507 1 88.25 349 ALA B CA 1
ATOM 5533 C C . ALA B 1 349 ? -18.797 -13.18 -1.557 1 88.25 349 ALA B C 1
ATOM 5535 O O . ALA B 1 349 ? -19.078 -12.016 -1.252 1 88.25 349 ALA B O 1
ATOM 5536 N N . ALA B 1 350 ? -17.578 -13.539 -1.848 1 89.56 350 ALA B N 1
ATOM 5537 C CA . ALA B 1 350 ? -16.516 -12.555 -1.991 1 89.56 350 ALA B CA 1
ATOM 5538 C C . ALA B 1 350 ? -16.828 -11.555 -3.096 1 89.56 350 ALA B C 1
ATOM 5540 O O . ALA B 1 350 ? -16.516 -10.367 -2.975 1 89.56 350 ALA B O 1
ATOM 5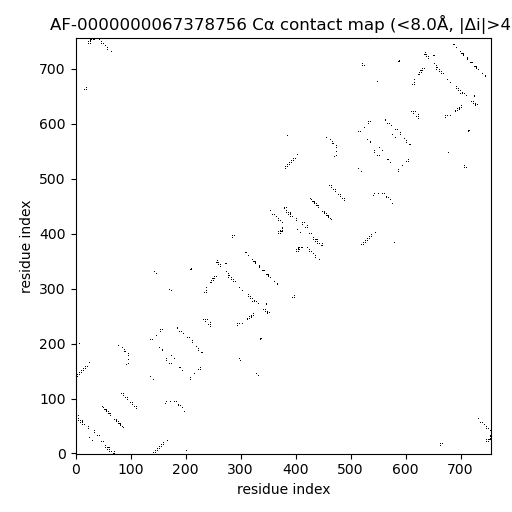541 N N . LYS B 1 351 ? -17.5 -12.031 -4.102 1 87.38 351 LYS B N 1
ATOM 5542 C CA . LYS B 1 351 ? -17.891 -11.156 -5.207 1 87.38 351 LYS B CA 1
ATOM 5543 C C . LYS B 1 351 ? -18.938 -10.141 -4.758 1 87.38 351 LYS B C 1
ATOM 5545 O O . LYS B 1 351 ? -18.859 -8.969 -5.121 1 87.38 351 LYS B O 1
ATOM 5550 N N . ILE B 1 352 ? -19.812 -10.578 -4.016 1 88.75 352 ILE B N 1
ATOM 5551 C CA . ILE B 1 352 ? -20.844 -9.688 -3.494 1 88.75 352 ILE B CA 1
ATOM 5552 C C . ILE B 1 352 ? -20.203 -8.633 -2.598 1 88.75 352 ILE B C 1
ATOM 5554 O O . ILE B 1 352 ? -20.516 -7.441 -2.711 1 88.75 352 ILE B O 1
ATOM 5558 N N . ALA B 1 353 ? -19.359 -9.055 -1.781 1 91.94 353 ALA B N 1
ATOM 5559 C CA . ALA B 1 353 ? -18.656 -8.109 -0.907 1 91.94 353 ALA B CA 1
ATOM 5560 C C . ALA B 1 353 ? -17.844 -7.105 -1.718 1 91.94 353 ALA B C 1
ATOM 5562 O O . ALA B 1 353 ? -17.797 -5.926 -1.371 1 91.94 353 ALA B O 1
ATOM 5563 N N . SER B 1 354 ? -17.281 -7.547 -2.746 1 90.5 354 SER B N 1
ATOM 5564 C CA . SER B 1 354 ? -16.484 -6.68 -3.615 1 90.5 354 SER B CA 1
ATOM 5565 C C . SER B 1 354 ? -17.375 -5.633 -4.293 1 90.5 354 SER B C 1
ATOM 5567 O O . SER B 1 354 ? -17.031 -4.449 -4.32 1 90.5 354 SER B O 1
ATOM 5569 N N . ILE B 1 355 ? -18.547 -5.992 -4.789 1 90.62 355 ILE B N 1
ATOM 5570 C CA . ILE B 1 355 ? -19.469 -5.086 -5.465 1 90.62 355 ILE B CA 1
ATOM 5571 C C . ILE B 1 355 ? -19.969 -4.035 -4.477 1 90.62 355 ILE B C 1
ATOM 5573 O O . ILE B 1 355 ? -20.016 -2.844 -4.797 1 90.62 355 ILE B O 1
ATOM 5577 N N . LEU B 1 356 ? -20.203 -4.504 -3.369 1 92.69 356 LEU B N 1
ATOM 5578 C CA . LEU B 1 356 ? -20.734 -3.586 -2.365 1 92.69 356 LEU B CA 1
ATOM 5579 C C . LEU B 1 356 ? -19.656 -2.635 -1.873 1 92.69 356 LEU B C 1
ATOM 5581 O O . LEU B 1 356 ? -19.922 -1.475 -1.565 1 92.69 356 LEU B O 1
ATOM 5585 N N . THR B 1 357 ? -18.422 -3.09 -1.76 1 92.5 357 THR B N 1
ATOM 5586 C CA . THR B 1 357 ? -17.297 -2.223 -1.403 1 92.5 357 THR B CA 1
ATOM 5587 C C . THR B 1 357 ? -17.156 -1.081 -2.404 1 92.5 357 THR B C 1
ATOM 5589 O O . THR B 1 357 ? -17.109 0.088 -2.018 1 92.5 357 THR B O 1
ATOM 5592 N N . HIS B 1 358 ? -17.203 -1.436 -3.604 1 91.62 358 HIS B N 1
ATOM 5593 C CA . HIS B 1 358 ? -16.969 -0.442 -4.645 1 91.62 358 HIS B CA 1
ATOM 5594 C C . HIS B 1 358 ? -18.188 0.471 -4.816 1 91.62 358 HIS B C 1
ATOM 5596 O O . HIS B 1 358 ? -18.031 1.66 -5.105 1 91.62 358 HIS B O 1
ATOM 5602 N N . PHE B 1 359 ? -19.297 -0.058 -4.621 1 93.25 359 PHE B N 1
ATOM 5603 C CA . PHE B 1 359 ? -20.516 0.756 -4.645 1 93.25 359 PHE B CA 1
ATOM 5604 C C . PHE B 1 359 ? -20.484 1.803 -3.537 1 93.25 359 PHE B C 1
ATOM 5606 O O . PHE B 1 359 ? -20.75 2.98 -3.781 1 93.25 359 PHE B O 1
ATOM 5613 N N . CYS B 1 360 ? -20.078 1.397 -2.387 1 93.75 360 CYS B N 1
ATOM 5614 C CA . CYS B 1 360 ? -19.969 2.324 -1.267 1 93.75 360 CYS B CA 1
ATOM 5615 C C . CYS B 1 360 ? -18.875 3.357 -1.514 1 93.75 360 CYS B C 1
ATOM 5617 O O . CYS B 1 360 ? -19.016 4.516 -1.12 1 93.75 360 CYS B O 1
ATOM 5619 N N . ILE B 1 361 ? -17.828 2.965 -2.164 1 92.81 361 ILE B N 1
ATOM 5620 C CA . ILE B 1 361 ? -16.75 3.904 -2.465 1 92.81 361 ILE B CA 1
ATOM 5621 C C . ILE B 1 361 ? -17.266 4.992 -3.404 1 92.81 361 ILE B C 1
ATOM 5623 O O . ILE B 1 361 ? -16.953 6.172 -3.229 1 92.81 361 ILE B O 1
ATOM 5627 N N . VAL B 1 362 ? -18.109 4.621 -4.355 1 92.5 362 VAL B N 1
ATOM 5628 C CA . VAL B 1 362 ? -18.641 5.586 -5.312 1 92.5 362 VAL B CA 1
ATOM 5629 C C . VAL B 1 362 ? -19.516 6.609 -4.586 1 92.5 362 VAL B C 1
ATOM 5631 O O . VAL B 1 362 ? -19.344 7.82 -4.77 1 92.5 362 VAL B O 1
ATOM 5634 N N . ILE B 1 363 ? -20.281 6.152 -3.699 1 93.75 363 ILE B N 1
ATOM 5635 C CA . ILE B 1 363 ? -21.172 7.055 -2.969 1 93.75 363 ILE B CA 1
ATOM 5636 C C . ILE B 1 363 ? -20.359 7.926 -2.02 1 93.75 363 ILE B C 1
ATOM 5638 O O . ILE B 1 363 ? -20.609 9.125 -1.899 1 93.75 363 ILE B O 1
ATOM 5642 N N . THR B 1 364 ? -19.391 7.336 -1.411 1 93.75 364 THR B N 1
ATOM 5643 C CA . THR B 1 364 ? -18.547 8.078 -0.49 1 93.75 364 THR B CA 1
ATOM 5644 C C . THR B 1 364 ? -17.766 9.172 -1.228 1 93.75 364 THR B C 1
ATOM 5646 O O . THR B 1 364 ? -17.531 10.25 -0.678 1 93.75 364 THR B O 1
ATOM 5649 N N . THR B 1 365 ? -17.438 8.852 -2.402 1 91.75 365 THR B N 1
ATOM 5650 C CA . THR B 1 365 ? -16.703 9.828 -3.207 1 91.75 365 THR B CA 1
ATOM 5651 C C . THR B 1 365 ? -17.578 11.047 -3.486 1 91.75 365 THR B C 1
ATOM 5653 O O . THR B 1 365 ? -17.094 12.18 -3.438 1 91.75 365 THR B O 1
ATOM 5656 N N . ILE B 1 366 ? -18.812 10.836 -3.758 1 91.75 366 ILE B N 1
ATOM 5657 C CA . ILE B 1 366 ? -19.719 11.938 -4.008 1 91.75 366 ILE B CA 1
ATOM 5658 C C . ILE B 1 366 ? -19.812 12.828 -2.771 1 91.75 366 ILE B C 1
ATOM 5660 O O . ILE B 1 366 ? -19.734 14.055 -2.877 1 91.75 366 ILE B O 1
ATOM 5664 N N . LEU B 1 367 ? -19.891 12.219 -1.662 1 91.12 367 LEU B N 1
ATOM 5665 C CA . LEU B 1 367 ? -19.953 12.969 -0.414 1 91.12 367 LEU B CA 1
ATOM 5666 C C . LEU B 1 367 ? -18.625 13.68 -0.143 1 91.12 367 LEU B C 1
ATOM 5668 O O . LEU B 1 367 ? -18.625 14.812 0.352 1 91.12 367 LEU B O 1
ATOM 5672 N N . PHE B 1 368 ? -17.594 13.031 -0.492 1 90.38 368 PHE B N 1
ATOM 5673 C CA . PHE B 1 368 ? -16.266 13.594 -0.326 1 90.38 368 PHE B CA 1
ATOM 5674 C C . PHE B 1 368 ? -16.094 14.852 -1.165 1 90.38 368 PHE B C 1
ATOM 5676 O O . PHE B 1 368 ? -15.57 15.859 -0.684 1 90.38 368 PHE B O 1
ATOM 5683 N N . VAL B 1 369 ? -16.578 14.773 -2.35 1 89.38 369 VAL B N 1
ATOM 5684 C CA . VAL B 1 369 ? -16.516 15.906 -3.264 1 89.38 369 VAL B CA 1
ATOM 5685 C C . VAL B 1 369 ? -17.391 17.047 -2.74 1 89.38 369 VAL B C 1
ATOM 5687 O O . VAL B 1 369 ? -16.984 18.219 -2.781 1 89.38 369 VAL B O 1
ATOM 5690 N N . ALA B 1 370 ? -18.5 16.719 -2.191 1 88.25 370 ALA B N 1
ATOM 5691 C CA . ALA B 1 370 ? -19.391 17.734 -1.626 1 88.25 370 ALA B CA 1
ATOM 5692 C C . ALA B 1 370 ? -18.75 18.422 -0.424 1 88.25 370 ALA B C 1
ATOM 5694 O O . ALA B 1 370 ? -18.828 19.641 -0.281 1 88.25 370 ALA B O 1
ATOM 5695 N N . MET B 1 371 ? -18.094 17.656 0.371 1 87.25 371 MET B N 1
ATOM 5696 C CA . MET B 1 371 ? -17.406 18.203 1.537 1 87.25 371 MET B CA 1
ATOM 5697 C C . MET B 1 371 ? -16.266 19.125 1.116 1 87.25 371 MET B C 1
ATOM 5699 O O . MET B 1 371 ? -16.094 20.219 1.68 1 87.25 371 MET B O 1
ATOM 5703 N N . ALA B 1 372 ? -15.547 18.703 0.187 1 85.75 372 ALA B N 1
ATOM 5704 C CA . ALA B 1 372 ? -14.422 19.5 -0.301 1 85.75 372 ALA B CA 1
ATOM 5705 C C . ALA B 1 372 ? -14.914 20.797 -0.95 1 85.75 372 ALA B C 1
ATOM 5707 O O . ALA B 1 372 ? -14.305 21.844 -0.772 1 85.75 372 ALA B O 1
ATOM 5708 N N . SER B 1 373 ? -16.047 20.688 -1.649 1 84.44 373 SER B N 1
ATOM 5709 C CA . SER B 1 373 ? -16.625 21.859 -2.303 1 84.44 373 SER B CA 1
ATOM 5710 C C . SER B 1 373 ? -17.141 22.875 -1.28 1 84.44 373 SER B C 1
ATOM 5712 O O . SER B 1 373 ? -16.984 24.078 -1.458 1 84.44 373 SER B O 1
ATOM 5714 N N . THR B 1 374 ? -17.672 22.375 -0.252 1 83.06 374 THR B N 1
ATOM 5715 C CA . THR B 1 374 ? -18.203 23.25 0.791 1 83.06 374 THR B CA 1
ATOM 5716 C C . THR B 1 374 ? -17.062 23.922 1.558 1 83.06 374 THR B C 1
ATOM 5718 O O . THR B 1 374 ? -17.172 25.078 1.952 1 83.06 374 THR B O 1
ATOM 5721 N N . ALA B 1 375 ? -16.047 23.234 1.755 1 79.81 375 ALA B N 1
ATOM 5722 C CA . ALA B 1 375 ? -14.891 23.797 2.465 1 79.81 375 ALA B CA 1
ATOM 5723 C C . ALA B 1 375 ? -14.188 24.859 1.624 1 79.81 375 ALA B C 1
ATOM 5725 O O . ALA B 1 375 ? -13.727 25.875 2.152 1 79.81 375 ALA B O 1
ATOM 5726 N N . SER B 1 376 ? -14.086 24.609 0.384 1 76.19 376 SER B N 1
ATOM 5727 C CA . SER B 1 376 ? -13.391 25.531 -0.507 1 76.19 376 SER B CA 1
ATOM 5728 C C . SER B 1 376 ? -14.227 26.781 -0.776 1 76.19 376 SER B C 1
ATOM 5730 O O . SER B 1 376 ? -13.695 27.828 -1.169 1 76.19 376 SER B O 1
ATOM 5732 N N . GLY B 1 377 ? -15.492 26.672 -0.697 1 68.06 377 GLY B N 1
ATOM 5733 C CA . GLY B 1 377 ? -16.375 27.812 -0.917 1 68.06 377 GLY B CA 1
ATOM 5734 C C . GLY B 1 377 ? -16.438 28.75 0.271 1 68.06 377 GLY B C 1
ATOM 5735 O O . GLY B 1 377 ? -17.094 29.797 0.205 1 68.06 377 GLY B O 1
ATOM 5736 N N . LYS B 1 378 ? -15.75 28.406 1.273 1 60.03 378 LYS B N 1
ATOM 5737 C CA . LYS B 1 378 ? -15.703 29.312 2.422 1 60.03 378 LYS B CA 1
ATOM 5738 C C . LYS B 1 378 ? -14.5 30.25 2.342 1 60.03 378 LYS B C 1
ATOM 5740 O O . LYS B 1 378 ? -13.461 29.875 1.786 1 60.03 378 LYS B O 1
#

Secondary structure (DSSP, 8-state):
-HHHHHHHHHHHHHHHHHHHHHHHHHHTTSS-TTSTTT-SSHHHHHHHHHHHHHHHHHHHHHHHHHHTS--HHHHHHHHHHHHHHHHHHHHHHHHHT--THHHHHHHHHHHHHHHHHHHHHHIIIII--SS------HHHHHHHHHHHHHHHHHHHHHHHHHHHHHHTSTHHHHHHTT-HHHHHHHHHHHHHHHHHHHHHHS--TTS-HHHHHHHHHHHHHHHHHHHHHHHHHHHHHH-S-HHHHHGGGHHHHHHHHHHHHHHHS-----------PPPSHHHHHHHHHHHHHHHHHHHSSS--HHHHHHHHHHHHHHHHHHHHHHHHHHHHHHTTS-----HHHHHHHHHHHHHHHHHHHHHHHHHHHHHHHHHHT-/-HHHHHHHHHHHHHHHHHHHHHHHHHHTTSS-TTSTTT-SSHHHHHHHHHHHHHHHHHHHHHHHHHHTS--HHHHHHHHHHHHHHHHHHHHHHHHHT--THHHHHHHHHHHHHHHHHHHHHHIIIII--SS------HHHHHHHHHHHHHHHHHHHHHHHHHHHHHHTSTHHHHHHTT-HHHHHHHHHHHHHHHHHHHHHHS--TTS-HHHHHHHHHHHHHHHHHHHHHHHHHHHHHH-S-HHHHHGGGHHHHHHHHHHHHHHHS-----------PPPSHHHHHHHHHHHHHHHHHHHSSS--HHHHHHHHHHHHHHHHHHHHHHHHHHHHHHTTS-----HHHHHHHHHHHHHHHHHHHHHHHHHHHHHHHHHHT-

Sequence (756 aa):
MVGLLNRSRGLAEGVAVMICPVLLALALNIVDLNDEVYGHGVPIALIAMAGFTLITGICPFMVCCFLQGCPRSSVILAITSSACLVMLACFIAHFIIFKSIFITLGVICGIFLMLRTVCYYYYYLYDRPNGNVPEHTAIMQSVLDESHEFLTGITGILFLGFQGLTLDGDVRTISRMGGEPMGYISFIFITLGVGSMLLTMTPPKSFGERKVVRLTLLLDCFMAGGIFMLLLVTMRKHTQLEMVALLVFVPPIISFSSLLFLVLFPVDGQHDEDPKPASLELTKVTFTGFLAVSITTISNTSPNKFTAFFLLLSSMVIGFGLSWRLLSQNNTKSGLTNIDVSPVHVASAAKIASILTHFCIVITTILFVAMASTASGKMVGLLNRSRGLAEGVAVMICPVLLALALNIVDLNDEVYGHGVPIALIAMAGFTLITGICPFMVCCFLQGCPRSSVILAITSSACLVMLACFIAHFIIFKSIFITLGVICGIFLMLRTVCYYYYYLYDRPNGNVPEHTAIMQSVLDESHEFLTGITGILFLGFQGLTLDGDVRTISRMGGEPMGYISFIFITLGVGSMLLTMTPPKSFGERKVVRLTLLLDCFMAGGIFMLLLVTMRKHTQLEMVALLVFVPPIISFSSLLFLVLFPVDGQHDEDPKPASLELTKVTFTGFLAVSITTISNTSPNKFTAFFLLLSSMVIGFGLSWRLLSQNNTKSGLTNIDVSPVHVASAAKIASILTHFCIVITTILFVAMASTASGK

Solvent-accessible surface area (backbone atoms only — not comparable to full-atom values): 38231 Å² total; per-residue (Å²): 107,69,48,58,49,53,39,27,45,45,42,25,44,29,40,46,66,39,44,47,60,56,48,47,37,28,40,67,55,72,34,65,50,65,36,81,80,57,42,87,73,59,57,51,60,51,43,50,43,48,37,49,23,41,42,28,23,41,42,21,31,40,49,24,66,72,63,75,37,77,52,72,64,28,54,52,27,46,49,51,16,45,42,36,48,32,50,48,51,24,54,53,43,37,62,44,64,65,45,71,65,41,50,53,51,31,49,53,52,39,48,50,54,50,52,51,50,51,51,53,47,47,42,61,67,62,66,50,75,82,79,69,68,82,70,70,50,72,65,52,36,49,51,36,42,52,48,32,47,50,35,33,49,52,28,26,54,42,41,44,53,52,47,50,47,50,56,68,62,37,26,62,52,31,46,73,68,62,38,44,62,55,53,49,52,43,49,54,42,35,48,50,28,46,53,48,32,50,40,45,68,54,55,66,78,89,46,50,70,51,55,47,54,50,49,50,52,50,51,52,52,50,53,53,50,43,54,51,50,49,51,30,54,54,34,43,71,71,32,91,47,63,70,64,21,56,51,46,52,47,30,49,50,51,35,52,49,44,30,51,47,33,66,76,52,68,66,91,62,78,80,66,78,82,70,75,56,54,73,60,58,57,36,50,55,41,47,51,51,41,48,54,50,48,58,53,36,67,74,40,87,70,72,51,71,62,55,52,51,33,45,50,35,34,42,32,25,37,28,13,38,49,41,15,29,54,33,34,47,44,40,71,42,32,85,58,39,92,52,89,58,57,54,58,38,35,50,51,23,21,47,52,17,46,42,50,19,48,52,32,46,43,54,31,40,55,44,44,37,50,42,20,48,57,42,51,73,99,109,70,50,57,48,52,38,26,44,44,42,25,44,29,40,46,66,38,43,46,62,59,47,47,36,27,40,68,54,72,35,66,49,66,36,82,80,56,41,85,73,57,56,53,60,53,43,51,43,48,37,48,23,42,41,28,22,40,41,21,28,39,47,24,66,70,64,76,36,77,50,72,64,28,54,51,28,46,49,51,17,44,42,35,50,34,50,47,51,24,55,52,43,37,61,45,65,64,44,72,66,42,51,52,51,29,48,52,51,39,48,50,53,51,51,52,50,51,49,53,47,46,43,59,68,60,65,48,74,81,79,70,68,80,71,70,49,71,66,54,36,50,52,35,42,52,46,33,47,50,35,33,49,52,29,25,53,43,41,43,52,53,46,50,48,50,54,68,62,38,26,61,52,31,47,70,68,62,40,44,62,55,54,50,53,41,49,53,43,35,46,50,28,47,53,47,33,50,41,45,67,55,53,66,78,89,44,50,70,51,56,47,51,50,49,49,51,50,52,52,50,52,54,53,49,43,53,51,52,49,51,31,55,54,34,44,72,72,34,91,48,62,70,65,20,57,52,48,51,46,30,49,51,52,34,52,47,46,31,52,47,32,67,76,53,68,66,91,61,77,80,66,79,81,68,75,57,55,74,59,58,57,36,50,55,41,47,52,52,41,50,55,52,49,57,54,36,68,76,40,86,71,72,51,71,62,54,53,52,34,46,50,35,36,42,32,24,38,28,13,39,50,42,15,30,53,31,35,46,42,38,71,40,32,84,55,38,92,52,86,57,56,52,59,40,34,50,51,24,21,48,50,18,45,43,51,19,47,52,34,46,46,56,31,39,54,44,45,37,50,43,21,47,56,42,52,73,97

Organism: Triticum aestivum (NCBI:txid4565)

Radius of gyration: 25.04 Å; Cα contacts (8 Å, |Δi|>4): 1044; chains: 2; bounding box: 60×70×72 Å